Protein AF-A0A1E7FYW2-F1 (afdb_monomer_lite)

Structure (mmCIF, N/CA/C/O backbone):
data_AF-A0A1E7FYW2-F1
#
_entry.id   AF-A0A1E7FYW2-F1
#
loop_
_atom_site.group_PDB
_atom_site.id
_atom_site.type_symbol
_atom_site.label_atom_id
_atom_site.label_alt_id
_atom_site.label_comp_id
_atom_site.label_asym_id
_atom_site.label_entity_id
_atom_site.label_seq_id
_atom_site.pdbx_PDB_ins_code
_atom_site.Cartn_x
_atom_site.Cartn_y
_atom_site.Cartn_z
_atom_site.occupancy
_atom_site.B_iso_or_equiv
_atom_site.auth_seq_id
_atom_site.auth_comp_id
_atom_site.auth_asym_id
_atom_site.auth_atom_id
_atom_site.pdbx_PDB_model_num
ATOM 1 N N . MET A 1 1 ? -38.278 -5.112 -22.658 1.00 36.88 1 MET A N 1
ATOM 2 C CA . MET A 1 1 ? -38.258 -3.843 -21.901 1.00 36.88 1 MET A CA 1
ATOM 3 C C . MET A 1 1 ? -36.976 -3.814 -21.085 1.00 36.88 1 MET A C 1
ATOM 5 O O . MET A 1 1 ? -36.913 -4.455 -20.050 1.00 36.88 1 MET A O 1
ATOM 9 N N . SER A 1 2 ? -35.927 -3.182 -21.611 1.00 27.59 2 SER A N 1
ATOM 10 C CA . SER A 1 2 ? -34.613 -3.061 -20.967 1.00 27.59 2 SER A CA 1
ATOM 11 C C . SER A 1 2 ? -34.389 -1.576 -20.695 1.00 27.59 2 SER A C 1
ATOM 13 O O . SER A 1 2 ? -34.420 -0.777 -21.632 1.00 27.59 2 SER A O 1
ATOM 15 N N . LYS A 1 3 ? -34.277 -1.194 -19.419 1.00 32.44 3 LYS A N 1
ATOM 16 C CA . LYS A 1 3 ? -33.949 0.176 -19.016 1.00 32.44 3 LYS A CA 1
ATOM 17 C C . LYS A 1 3 ? -32.427 0.307 -18.986 1.00 32.44 3 LYS A C 1
ATOM 19 O O . LYS A 1 3 ? -31.767 -0.315 -18.162 1.00 32.44 3 LYS A O 1
ATOM 24 N N . LYS A 1 4 ? -31.894 1.106 -19.912 1.00 29.28 4 LYS A N 1
ATOM 25 C CA . LYS A 1 4 ? -30.524 1.622 -19.876 1.00 29.28 4 LYS A CA 1
ATOM 26 C C . LYS A 1 4 ? -30.448 2.700 -18.795 1.00 29.28 4 LYS A C 1
ATOM 28 O O . LYS A 1 4 ? -31.182 3.681 -18.882 1.00 29.28 4 LYS A O 1
ATOM 33 N N . TYR A 1 5 ? -29.558 2.529 -17.824 1.00 29.31 5 TYR A N 1
ATOM 34 C CA . TYR A 1 5 ? -29.100 3.619 -16.969 1.00 29.31 5 TYR A CA 1
ATOM 35 C C . TYR A 1 5 ? -27.919 4.297 -17.664 1.00 29.31 5 TYR A C 1
ATOM 37 O O . TYR A 1 5 ? -26.938 3.647 -18.017 1.00 29.31 5 TYR A O 1
ATOM 45 N N . SER A 1 6 ? -28.066 5.593 -17.924 1.00 27.16 6 SER A N 1
ATOM 46 C CA . SER A 1 6 ? -27.026 6.460 -18.469 1.00 27.16 6 SER A CA 1
ATOM 47 C C . SER A 1 6 ? -26.371 7.175 -17.292 1.00 27.16 6 SER A C 1
ATOM 49 O O . SER A 1 6 ? -27.009 8.025 -16.677 1.00 27.16 6 SER A O 1
ATOM 51 N N . LEU A 1 7 ? -25.125 6.824 -16.962 1.00 29.53 7 LEU A N 1
ATOM 52 C CA . LEU A 1 7 ? -24.298 7.611 -16.046 1.00 29.53 7 LEU A CA 1
ATOM 53 C C . LEU A 1 7 ? -23.846 8.878 -16.788 1.00 29.53 7 LEU A C 1
ATOM 55 O O . LEU A 1 7 ? -23.026 8.808 -17.702 1.00 29.53 7 LEU A O 1
ATOM 59 N N . LEU A 1 8 ? -24.406 10.027 -16.419 1.00 29.58 8 LEU A N 1
ATOM 60 C CA . LEU A 1 8 ? -23.888 11.342 -16.791 1.00 29.58 8 LEU A CA 1
ATOM 61 C C . LEU A 1 8 ? -22.903 11.781 -15.706 1.00 29.58 8 LEU A C 1
ATOM 63 O O . LEU A 1 8 ? -23.294 12.022 -14.568 1.00 29.58 8 LEU A O 1
ATOM 67 N N . ALA A 1 9 ? -21.624 11.871 -16.066 1.00 29.89 9 ALA A N 1
ATOM 68 C CA . ALA A 1 9 ? -20.603 12.495 -15.238 1.00 29.89 9 ALA A CA 1
ATOM 69 C C . ALA A 1 9 ? -20.818 14.017 -15.246 1.00 29.89 9 ALA A C 1
ATOM 71 O O . ALA A 1 9 ? -20.546 14.683 -16.245 1.00 29.89 9 ALA A O 1
ATOM 72 N N . LEU A 1 10 ? -21.335 14.562 -14.144 1.00 29.28 10 LEU A N 1
ATOM 73 C CA . LEU A 1 10 ? -21.392 16.000 -13.893 1.00 29.28 10 LEU A CA 1
ATOM 74 C C . LEU A 1 10 ? -20.159 16.401 -13.078 1.00 29.28 10 LEU A C 1
ATOM 76 O O . LEU A 1 10 ? -20.063 16.123 -11.887 1.00 29.28 10 LEU A O 1
ATOM 80 N N . THR A 1 11 ? -19.202 17.057 -13.728 1.00 28.66 11 THR A N 1
ATOM 81 C CA . THR A 1 11 ? -18.081 17.727 -13.064 1.00 28.66 11 THR A CA 1
ATOM 82 C C . THR A 1 11 ? -18.563 19.065 -12.500 1.00 28.66 11 THR A C 1
ATOM 84 O O . THR A 1 11 ? -18.483 20.087 -13.179 1.00 28.66 11 THR A O 1
ATOM 87 N N . ASN A 1 12 ? -19.090 19.064 -11.274 1.00 29.97 12 ASN A N 1
ATOM 88 C CA . ASN A 1 12 ? -19.350 20.293 -10.521 1.00 29.97 12 ASN A CA 1
ATOM 89 C C . ASN A 1 12 ? -18.081 20.705 -9.766 1.00 29.97 12 ASN A C 1
ATOM 91 O O . ASN A 1 12 ? -17.658 20.052 -8.815 1.00 29.97 12 ASN A O 1
ATOM 95 N N . THR A 1 13 ? -17.466 21.803 -10.194 1.00 30.62 13 THR A N 1
ATOM 96 C CA . THR A 1 13 ? -16.400 22.484 -9.455 1.00 30.62 13 THR A CA 1
ATOM 97 C C . THR A 1 13 ? -17.026 23.328 -8.345 1.00 30.62 13 THR A C 1
ATOM 99 O O . THR A 1 13 ? -17.613 24.373 -8.626 1.00 30.62 13 THR A O 1
ATOM 102 N N . TYR A 1 14 ? -16.913 22.887 -7.092 1.00 34.81 14 TYR A N 1
ATOM 103 C CA . TYR A 1 14 ? -17.266 23.698 -5.925 1.00 34.81 14 TYR A CA 1
ATOM 104 C C . TYR A 1 14 ? -16.144 24.707 -5.616 1.00 34.81 14 TYR A C 1
ATOM 106 O O . TYR A 1 14 ? -14.966 24.349 -5.706 1.00 34.81 14 TYR A O 1
ATOM 114 N N . PRO A 1 15 ? -16.459 25.959 -5.235 1.00 34.97 15 PRO A N 1
ATOM 115 C CA . PRO A 1 15 ? -15.463 26.879 -4.701 1.00 34.97 15 PRO A CA 1
ATOM 116 C C . PRO A 1 15 ? -15.042 26.407 -3.302 1.00 34.97 15 PRO A C 1
ATOM 118 O O . PRO A 1 15 ? -15.809 26.503 -2.347 1.00 34.97 15 PRO A O 1
ATOM 121 N N . VAL A 1 16 ? -13.821 25.882 -3.184 1.00 39.41 16 VAL A N 1
ATOM 122 C CA . VAL A 1 16 ? -13.216 25.531 -1.891 1.00 39.41 16 VAL A CA 1
ATOM 123 C C . VAL A 1 16 ? -12.961 26.818 -1.104 1.00 39.41 16 VAL A C 1
ATOM 125 O O . VAL A 1 16 ? -12.336 27.757 -1.608 1.00 39.41 16 VAL A O 1
ATOM 128 N N . ASN A 1 17 ? -13.466 26.868 0.126 1.00 38.06 17 ASN A N 1
ATOM 129 C CA . ASN A 1 17 ? -13.319 28.011 1.013 1.00 38.06 17 ASN A CA 1
ATOM 130 C C . ASN A 1 17 ? -11.852 28.118 1.465 1.00 38.06 17 ASN A C 1
ATOM 132 O O . ASN A 1 17 ? -11.312 27.212 2.094 1.00 38.06 17 ASN A O 1
ATOM 136 N N . ARG A 1 18 ? -11.167 29.214 1.108 1.00 40.38 18 ARG A N 1
ATOM 137 C CA . ARG A 1 18 ? -9.719 29.381 1.356 1.00 40.38 18 ARG A CA 1
ATOM 138 C C . ARG A 1 18 ? -9.339 29.361 2.842 1.00 40.38 18 ARG A C 1
ATOM 140 O O . ARG A 1 18 ? -8.174 29.128 3.135 1.00 40.38 18 ARG A O 1
ATOM 147 N N . SER A 1 19 ? -10.277 29.607 3.757 1.00 38.75 19 SER A N 1
ATOM 148 C CA . SER A 1 19 ? -10.029 29.604 5.206 1.00 38.75 19 SER A CA 1
ATOM 149 C C . SER A 1 19 ? -9.542 28.254 5.730 1.00 38.75 19 SER A C 1
ATOM 151 O O . SER A 1 19 ? -8.660 28.228 6.584 1.00 38.75 19 SER A O 1
ATOM 153 N N . ASP A 1 20 ? -10.048 27.153 5.177 1.00 39.78 20 ASP A N 1
ATOM 154 C CA . ASP A 1 20 ? -9.828 25.812 5.735 1.00 39.78 20 ASP A CA 1
ATOM 155 C C . ASP A 1 20 ? -8.460 25.250 5.303 1.00 39.78 20 ASP A C 1
ATOM 157 O O . ASP A 1 20 ? -7.815 24.489 6.022 1.00 39.78 20 ASP A O 1
ATOM 161 N N . VAL A 1 21 ? -7.936 25.729 4.168 1.00 47.12 21 VAL A N 1
ATOM 162 C CA . VAL A 1 21 ? -6.582 25.404 3.686 1.00 47.12 21 VAL A CA 1
ATOM 163 C C . VAL A 1 21 ? -5.502 26.011 4.595 1.00 47.12 21 VAL A C 1
ATOM 165 O O . VAL A 1 21 ? -4.497 25.361 4.875 1.00 47.12 21 VAL A O 1
ATOM 168 N N . PHE A 1 22 ? -5.716 27.226 5.118 1.00 44.97 22 PHE A N 1
ATOM 169 C CA . PHE A 1 22 ? -4.732 27.905 5.976 1.00 44.97 22 PHE A CA 1
ATOM 170 C C . PHE A 1 22 ? -4.611 27.300 7.382 1.00 44.97 22 PHE A C 1
ATOM 172 O O . PHE A 1 22 ? -3.552 27.411 8.005 1.00 44.97 22 PHE A O 1
ATOM 179 N N . VAL A 1 23 ? -5.670 26.671 7.903 1.00 48.91 23 VAL A N 1
ATOM 180 C CA . VAL A 1 23 ? -5.616 25.972 9.199 1.00 48.91 23 VAL A CA 1
ATOM 181 C C . VAL A 1 23 ? -4.744 24.716 9.084 1.00 48.91 23 VAL A C 1
ATOM 183 O O . VAL A 1 23 ? -3.873 24.500 9.929 1.00 48.91 23 VAL A O 1
ATOM 186 N N . ASN A 1 24 ? -4.876 23.974 7.979 1.00 47.38 24 ASN A N 1
ATOM 187 C CA . ASN A 1 24 ? -4.093 22.767 7.703 1.00 47.38 24 ASN A CA 1
ATOM 188 C C . ASN A 1 24 ? -2.584 23.031 7.556 1.00 47.38 24 ASN A C 1
ATOM 190 O O . ASN A 1 24 ? -1.777 22.291 8.122 1.00 47.38 24 ASN A O 1
ATOM 194 N N . GLU A 1 25 ? -2.174 24.108 6.873 1.00 48.44 25 GLU A N 1
ATOM 195 C CA . GLU A 1 25 ? -0.746 24.456 6.748 1.00 48.44 25 GLU A CA 1
ATOM 196 C C . GLU A 1 25 ? -0.094 24.771 8.106 1.00 48.44 25 GLU A C 1
ATOM 198 O O . GLU A 1 25 ? 1.047 24.380 8.359 1.00 48.44 25 GLU A O 1
ATOM 203 N N . ARG A 1 26 ? -0.812 25.433 9.025 1.00 51.19 26 ARG A N 1
ATOM 204 C CA . ARG A 1 26 ? -0.269 25.801 10.347 1.00 51.19 26 ARG A CA 1
ATOM 205 C C . ARG A 1 26 ? -0.055 24.608 11.279 1.00 51.19 26 ARG A C 1
ATOM 207 O O . ARG A 1 26 ? 0.856 24.663 12.106 1.00 51.19 26 ARG A O 1
ATOM 214 N N . CYS A 1 27 ? -0.876 23.565 11.181 1.00 51.66 27 CYS A N 1
ATOM 215 C CA . CYS A 1 27 ? -0.693 22.342 11.968 1.00 51.66 27 CYS A CA 1
ATOM 216 C C . CYS A 1 27 ? 0.499 21.525 11.450 1.00 51.66 27 CYS A C 1
ATOM 218 O O . CYS A 1 27 ? 1.347 21.115 12.240 1.00 51.66 27 CYS A O 1
ATOM 220 N N . LEU A 1 28 ? 0.634 21.397 10.125 1.00 52.97 28 LEU A N 1
ATOM 221 C CA . LEU A 1 28 ? 1.775 20.726 9.490 1.00 52.97 28 LEU A CA 1
ATOM 222 C C . LEU A 1 28 ? 3.112 21.397 9.826 1.00 52.97 28 LEU A C 1
ATOM 224 O O . LEU A 1 28 ? 4.078 20.712 10.160 1.00 52.97 28 LEU A O 1
ATOM 228 N N . LEU A 1 29 ? 3.170 22.732 9.794 1.00 55.28 29 LEU A N 1
ATOM 229 C CA . LEU A 1 29 ? 4.384 23.470 10.157 1.00 55.28 29 LEU A CA 1
ATOM 230 C C . LEU A 1 29 ? 4.782 23.245 11.623 1.00 55.28 29 LEU A C 1
ATOM 232 O O . LEU A 1 29 ? 5.967 23.092 11.913 1.00 55.28 29 LEU A O 1
ATOM 236 N N . ARG A 1 30 ? 3.808 23.144 12.540 1.00 59.78 30 ARG A N 1
ATOM 237 C CA . ARG A 1 30 ? 4.075 22.828 13.952 1.00 59.78 30 ARG A CA 1
ATOM 238 C C . ARG A 1 30 ? 4.677 21.434 14.135 1.00 59.78 30 ARG A C 1
ATOM 240 O O . ARG A 1 30 ? 5.604 21.293 14.926 1.00 59.78 30 ARG A O 1
ATOM 247 N N . ASP A 1 31 ? 4.203 20.440 13.388 1.00 54.59 31 ASP A N 1
ATOM 248 C CA . ASP A 1 31 ? 4.699 19.061 13.477 1.00 54.59 31 ASP A CA 1
ATOM 249 C C . ASP A 1 31 ? 6.090 18.880 12.845 1.00 54.59 31 ASP A C 1
ATOM 251 O O . ASP A 1 31 ? 6.933 18.146 13.370 1.00 54.59 31 ASP A O 1
ATOM 255 N N . ILE A 1 32 ? 6.378 19.587 11.747 1.00 57.59 32 ILE A N 1
ATOM 256 C CA . ILE A 1 32 ? 7.731 19.635 11.167 1.00 57.59 32 ILE A CA 1
ATOM 257 C C . ILE A 1 32 ? 8.699 20.303 12.155 1.00 57.59 32 ILE A C 1
ATOM 259 O O . ILE A 1 32 ? 9.830 19.847 12.336 1.00 57.59 32 ILE A O 1
ATOM 263 N N . GLU A 1 33 ? 8.260 21.351 12.855 1.00 65.38 33 GLU A N 1
ATOM 264 C CA . GLU A 1 33 ? 9.075 22.000 13.880 1.00 65.38 33 GLU A CA 1
ATOM 265 C C . GLU A 1 33 ? 9.317 21.119 15.112 1.00 65.38 33 GLU A C 1
ATOM 267 O O . GLU A 1 33 ? 10.443 21.094 15.613 1.00 65.38 33 GLU A O 1
ATOM 272 N N . THR A 1 34 ? 8.311 20.398 15.620 1.00 71.38 34 THR A N 1
ATOM 273 C CA . THR A 1 34 ? 8.477 19.523 16.796 1.00 71.38 34 THR A CA 1
ATOM 274 C C . THR A 1 34 ? 9.360 18.323 16.482 1.00 71.38 34 THR A C 1
ATOM 276 O O . THR A 1 34 ? 10.310 18.072 17.221 1.00 71.38 34 THR A O 1
ATOM 279 N N . THR A 1 35 ? 9.146 17.648 15.350 1.00 62.97 35 THR A N 1
ATOM 280 C CA . THR A 1 35 ? 9.994 16.521 14.922 1.00 62.97 35 THR A CA 1
ATOM 281 C C . THR A 1 35 ? 11.437 16.955 14.646 1.00 62.97 35 THR A C 1
ATOM 283 O O . THR A 1 35 ? 12.380 16.280 15.062 1.00 62.97 35 THR A O 1
ATOM 286 N N . SER A 1 36 ? 11.641 18.131 14.041 1.00 75.31 36 SER A N 1
ATOM 287 C CA . SER A 1 36 ? 12.974 18.726 13.858 1.00 75.31 36 SER A CA 1
ATOM 288 C C . SER A 1 36 ? 13.659 19.048 15.195 1.00 75.31 36 SER A C 1
ATOM 290 O O . SER A 1 36 ? 14.856 18.790 15.363 1.00 75.31 36 SER A O 1
ATOM 292 N N . LYS A 1 37 ? 12.914 19.564 16.184 1.00 82.88 37 LYS A N 1
ATOM 293 C CA . LYS A 1 37 ? 13.425 19.825 17.542 1.00 82.88 37 LYS A CA 1
ATOM 294 C C . LYS A 1 37 ? 13.783 18.532 18.280 1.00 82.88 37 LYS A C 1
ATOM 296 O O . LYS A 1 37 ? 14.846 18.476 18.897 1.00 82.88 37 LYS A O 1
ATOM 301 N N . GLU A 1 38 ? 12.955 17.494 18.190 1.00 80.69 38 GLU A N 1
ATOM 302 C CA . GLU A 1 38 ? 13.232 16.185 18.794 1.00 80.69 38 GLU A CA 1
ATOM 303 C C . GLU A 1 38 ? 14.459 15.509 18.177 1.00 80.69 38 GLU A C 1
ATOM 305 O O . GLU A 1 38 ? 15.293 14.970 18.909 1.00 80.69 38 GLU A O 1
ATOM 310 N N . GLN A 1 39 ? 14.623 15.587 16.853 1.00 76.88 39 GLN A N 1
ATOM 311 C CA . GLN A 1 39 ? 15.798 15.035 16.180 1.00 76.88 39 GLN A CA 1
ATOM 312 C C . GLN A 1 39 ? 17.075 15.777 16.588 1.00 76.88 39 GLN A C 1
ATOM 314 O O . GLN A 1 39 ? 18.045 15.146 17.002 1.00 76.88 39 GLN A O 1
ATOM 319 N N . LYS A 1 40 ? 17.050 17.117 16.611 1.00 86.12 40 LYS A N 1
ATOM 320 C CA . LYS A 1 40 ? 18.171 17.922 17.127 1.00 86.12 40 LYS A CA 1
ATOM 321 C C . LYS A 1 40 ? 18.500 17.599 18.588 1.00 86.12 40 LYS A C 1
ATOM 323 O O . LYS A 1 40 ? 19.669 17.614 18.973 1.00 86.12 40 LYS A O 1
ATOM 328 N N . ALA A 1 41 ? 17.495 17.298 19.413 1.00 86.12 41 ALA A N 1
ATOM 329 C CA . ALA A 1 41 ? 17.704 16.893 20.801 1.00 86.12 41 ALA A CA 1
ATOM 330 C C . ALA A 1 41 ? 18.350 15.500 20.915 1.00 86.12 41 ALA A C 1
ATOM 332 O O . ALA A 1 41 ? 19.222 15.309 21.768 1.00 86.12 41 ALA A O 1
ATOM 333 N N . LYS A 1 42 ? 17.976 14.545 20.050 1.00 85.38 42 LYS A N 1
ATOM 334 C CA . LYS A 1 42 ? 18.624 13.224 19.956 1.00 85.38 42 LYS A CA 1
ATOM 335 C C . LYS A 1 42 ? 20.079 13.345 19.501 1.00 85.38 42 LYS A C 1
ATOM 337 O O . LYS A 1 42 ? 20.956 12.809 20.176 1.00 85.38 42 LYS A O 1
ATOM 342 N N . ASP A 1 43 ? 20.346 14.132 18.462 1.00 88.06 43 ASP A N 1
ATOM 343 C CA . ASP A 1 43 ? 21.701 14.351 17.944 1.00 88.06 43 ASP A CA 1
ATOM 344 C C . ASP A 1 43 ? 22.600 15.039 18.991 1.00 88.06 43 ASP A C 1
ATOM 346 O O . ASP A 1 43 ? 23.762 14.672 19.174 1.00 88.06 43 ASP A O 1
ATOM 350 N N . ARG A 1 44 ? 22.055 15.997 19.762 1.00 87.69 44 ARG A N 1
ATOM 351 C CA . ARG A 1 44 ? 22.780 16.645 20.869 1.00 87.69 44 ARG A CA 1
ATOM 352 C C . ARG A 1 44 ? 23.105 15.662 21.997 1.00 87.69 44 ARG A C 1
ATOM 354 O O . ARG A 1 44 ? 24.218 15.703 22.512 1.00 87.69 44 ARG A O 1
ATOM 361 N N . LYS A 1 45 ? 22.183 14.763 22.362 1.00 84.44 45 LYS A N 1
ATOM 362 C CA . LYS A 1 45 ? 22.447 13.710 23.362 1.00 84.44 45 LYS A CA 1
ATOM 363 C C . LYS A 1 45 ? 23.516 12.725 22.886 1.00 84.44 45 LYS A C 1
ATOM 365 O O . LYS A 1 45 ? 24.383 12.359 23.672 1.00 84.44 45 LYS A O 1
ATOM 370 N N . GLN A 1 46 ? 23.502 12.353 21.607 1.00 82.56 46 GLN A N 1
ATOM 371 C CA . GLN A 1 46 ? 24.502 11.452 21.032 1.00 82.56 46 GLN A CA 1
ATOM 372 C C . GLN A 1 46 ? 25.901 12.091 20.984 1.00 82.56 46 GLN A C 1
ATOM 374 O O . GLN A 1 46 ? 26.897 11.409 21.208 1.00 82.56 46 GLN A O 1
ATOM 379 N N . ARG A 1 47 ? 25.982 13.411 20.770 1.00 79.94 47 ARG A N 1
ATOM 380 C CA . ARG A 1 47 ? 27.251 14.156 20.773 1.00 79.94 47 ARG A CA 1
ATOM 381 C C . ARG A 1 47 ? 27.841 14.352 22.173 1.00 79.94 47 ARG A C 1
ATOM 383 O O . ARG A 1 47 ? 29.058 14.361 22.302 1.00 79.94 47 ARG A O 1
ATOM 390 N N . VAL A 1 48 ? 27.002 14.487 23.203 1.00 80.44 48 VAL A N 1
ATOM 391 C CA . VAL A 1 48 ? 27.460 14.574 24.603 1.00 80.44 48 VAL A CA 1
ATOM 392 C C . VAL A 1 48 ? 27.935 13.208 25.111 1.00 80.44 48 VAL A C 1
ATOM 394 O O . VAL A 1 48 ? 28.978 13.140 25.746 1.00 80.44 48 VAL A O 1
ATOM 397 N N . GLY A 1 49 ? 27.254 12.115 24.744 1.00 71.38 49 GLY A N 1
ATOM 398 C CA . GLY A 1 49 ? 27.681 10.759 25.120 1.00 71.38 49 GLY A CA 1
ATOM 399 C C . GLY A 1 49 ? 29.004 10.307 24.485 1.00 71.38 49 GLY A C 1
ATOM 400 O O . GLY A 1 49 ? 29.699 9.483 25.059 1.00 71.38 49 GLY A O 1
ATOM 401 N N . ALA A 1 50 ? 29.393 10.865 23.334 1.00 63.56 50 ALA A N 1
ATOM 402 C CA . ALA A 1 50 ? 30.671 10.553 22.684 1.00 63.56 50 ALA A CA 1
ATOM 403 C C . ALA A 1 50 ? 31.877 11.315 23.271 1.00 63.56 50 ALA A C 1
ATOM 405 O O . ALA A 1 50 ? 33.003 11.100 22.828 1.00 63.56 50 ALA A O 1
ATOM 406 N N . MET A 1 51 ? 31.654 12.227 24.224 1.00 59.47 51 MET A N 1
ATOM 407 C CA . MET A 1 51 ? 32.701 13.085 24.790 1.00 59.47 51 MET A CA 1
ATOM 408 C C . MET A 1 51 ? 33.180 12.620 26.177 1.00 59.47 51 MET A C 1
ATOM 410 O O . MET A 1 51 ? 34.156 13.166 26.678 1.00 59.47 51 MET A O 1
ATOM 414 N N . GLU A 1 52 ? 32.545 11.603 26.773 1.00 60.88 52 GLU A N 1
ATOM 415 C CA . GLU A 1 52 ? 32.881 11.093 28.117 1.00 60.88 52 GLU A CA 1
ATOM 416 C C . GLU A 1 52 ? 33.799 9.850 28.125 1.00 60.88 52 GLU A C 1
ATOM 418 O O . GLU A 1 52 ? 34.261 9.458 29.190 1.00 60.88 52 GLU A O 1
ATOM 423 N N . ASP A 1 53 ? 34.150 9.279 26.964 1.00 52.41 53 ASP A N 1
ATOM 424 C CA . ASP A 1 53 ? 34.957 8.042 26.874 1.00 52.41 53 ASP A CA 1
ATOM 425 C C . ASP A 1 53 ? 36.424 8.254 26.441 1.00 52.41 53 ASP A C 1
ATOM 427 O O . ASP A 1 53 ? 37.098 7.303 26.048 1.00 52.41 53 ASP A O 1
ATOM 431 N N . ASN A 1 54 ? 36.959 9.478 26.510 1.00 48.44 54 ASN A N 1
ATOM 432 C CA . ASN A 1 54 ? 38.331 9.765 26.069 1.00 48.44 54 ASN A CA 1
ATOM 433 C C . ASN A 1 54 ? 39.195 10.345 27.197 1.00 48.44 54 ASN A C 1
ATOM 435 O O . ASN A 1 54 ? 39.632 11.490 27.139 1.00 48.44 54 ASN A O 1
ATOM 439 N N . ASP A 1 55 ? 39.447 9.529 28.219 1.00 55.50 55 ASP A N 1
ATOM 440 C CA . ASP A 1 55 ? 40.473 9.789 29.229 1.00 55.50 55 ASP A CA 1
ATOM 441 C C . ASP A 1 55 ? 41.187 8.476 29.585 1.00 55.50 55 ASP A C 1
ATOM 443 O O . ASP A 1 55 ? 40.705 7.690 30.399 1.00 55.50 55 ASP A O 1
ATOM 447 N N . THR A 1 56 ? 42.321 8.194 28.930 1.00 47.75 56 THR A N 1
ATOM 448 C CA . THR A 1 56 ? 43.475 7.479 29.519 1.00 47.75 56 THR A CA 1
ATOM 449 C C . THR A 1 56 ? 44.683 7.442 28.567 1.00 47.75 56 THR A C 1
ATOM 451 O O . THR A 1 56 ? 44.636 6.798 27.525 1.00 47.75 56 THR A O 1
ATOM 454 N N . SER A 1 57 ? 45.765 8.105 29.009 1.00 49.25 57 SER A N 1
ATOM 455 C CA . SER A 1 57 ? 47.200 7.763 28.862 1.00 49.25 57 SER A CA 1
ATOM 456 C C . SER A 1 57 ? 47.785 7.529 27.454 1.00 49.25 57 SER A C 1
ATOM 458 O O . SER A 1 57 ? 47.425 6.568 26.785 1.00 49.25 57 SER A O 1
ATOM 460 N N . ASP A 1 58 ? 48.810 8.279 27.040 1.00 47.94 58 ASP A N 1
ATOM 461 C CA . ASP A 1 58 ? 50.212 8.166 27.503 1.00 47.94 58 ASP A CA 1
ATOM 462 C C . ASP A 1 58 ? 51.194 8.655 26.413 1.00 47.94 58 ASP A C 1
ATOM 464 O O . ASP A 1 58 ? 51.083 8.261 25.255 1.00 47.94 58 ASP A O 1
ATOM 468 N N . ASP A 1 59 ? 52.133 9.501 26.839 1.00 47.59 59 ASP A N 1
ATOM 469 C CA . ASP A 1 59 ? 53.503 9.761 26.367 1.00 47.59 59 ASP A CA 1
ATOM 470 C C . ASP A 1 59 ? 53.898 9.813 24.870 1.00 47.59 59 ASP A C 1
ATOM 472 O O . ASP A 1 59 ? 53.822 8.837 24.124 1.00 47.59 59 ASP A O 1
ATOM 476 N N . GLY A 1 60 ? 54.574 10.920 24.514 1.00 42.88 60 GLY A N 1
ATOM 477 C CA . GLY A 1 60 ? 55.822 10.832 23.738 1.00 42.88 60 GLY A CA 1
ATOM 478 C C . GLY A 1 60 ? 56.001 11.772 22.541 1.00 42.88 60 GLY A C 1
ATOM 479 O O . GLY A 1 60 ? 55.677 11.399 21.421 1.00 42.88 60 GLY A O 1
ATOM 480 N N . ASP A 1 61 ? 56.629 12.918 22.822 1.00 43.75 61 ASP A N 1
ATOM 481 C CA . ASP A 1 61 ? 57.712 13.588 22.075 1.00 43.75 61 ASP A CA 1
ATOM 482 C C . ASP A 1 61 ? 57.511 14.165 20.650 1.00 43.75 61 ASP A C 1
ATOM 484 O O . ASP A 1 61 ? 57.305 13.467 19.661 1.00 43.75 61 ASP A O 1
ATOM 488 N N . ASP A 1 62 ? 57.697 15.494 20.608 1.00 49.09 62 ASP A N 1
ATOM 489 C CA . ASP A 1 62 ? 58.574 16.286 19.726 1.00 49.09 62 ASP A CA 1
ATOM 490 C C . ASP A 1 62 ? 58.525 16.093 18.193 1.00 49.09 62 ASP A C 1
ATOM 492 O O . ASP A 1 62 ? 59.009 15.109 17.646 1.00 49.09 62 ASP A O 1
ATOM 496 N N . ASP A 1 63 ? 58.077 17.128 17.463 1.00 42.25 63 ASP A N 1
ATOM 497 C CA . ASP A 1 63 ? 59.022 18.048 16.798 1.00 42.25 63 ASP A CA 1
ATOM 498 C C . ASP A 1 63 ? 58.335 19.199 16.021 1.00 42.25 63 ASP A C 1
ATOM 500 O O . ASP A 1 63 ? 57.468 19.018 15.167 1.00 42.25 63 ASP A O 1
ATOM 504 N N . GLU A 1 64 ? 58.783 20.413 16.355 1.00 49.19 64 GLU A N 1
ATOM 505 C CA . GLU A 1 64 ? 59.052 21.582 15.503 1.00 49.19 64 GLU A CA 1
ATOM 506 C C . GLU A 1 64 ? 58.533 21.637 14.039 1.00 49.19 64 GLU A C 1
ATOM 508 O O . GLU A 1 64 ? 59.026 20.918 13.174 1.00 49.19 64 GLU A O 1
ATOM 513 N N . ARG A 1 65 ? 57.710 22.658 13.705 1.00 38.75 65 ARG A N 1
ATOM 514 C CA . ARG A 1 65 ? 58.079 23.848 12.873 1.00 38.75 65 ARG A CA 1
ATOM 515 C C . ARG A 1 65 ? 56.885 24.586 12.224 1.00 38.75 65 ARG A C 1
ATOM 517 O O . ARG A 1 65 ? 56.337 24.173 11.214 1.00 38.75 65 ARG A O 1
ATOM 524 N N . SER A 1 66 ? 56.634 25.789 12.751 1.00 42.22 66 SER A N 1
ATOM 525 C CA . SER A 1 66 ? 56.764 27.080 12.045 1.00 42.22 66 SER A CA 1
ATOM 526 C C . SER A 1 66 ? 55.841 27.435 10.845 1.00 42.22 66 SER A C 1
ATOM 528 O O . SER A 1 66 ? 56.054 26.944 9.741 1.00 42.22 66 SER A O 1
ATOM 530 N N . LEU A 1 67 ? 54.976 28.448 11.054 1.00 44.59 67 LEU A N 1
ATOM 531 C CA . LEU A 1 67 ? 54.897 29.766 10.362 1.00 44.59 67 LEU A CA 1
ATOM 532 C C . LEU A 1 67 ? 53.506 30.250 9.895 1.00 44.59 67 LEU A C 1
ATOM 534 O O . LEU A 1 67 ? 52.793 29.552 9.188 1.00 44.59 67 LEU A O 1
ATOM 538 N N . ALA A 1 68 ? 53.308 31.546 10.193 1.00 42.31 68 ALA A N 1
ATOM 539 C CA . ALA A 1 68 ? 52.438 32.575 9.599 1.00 42.31 68 ALA A CA 1
ATOM 540 C C . ALA A 1 68 ? 50.923 32.460 9.863 1.00 42.31 68 ALA A C 1
ATOM 542 O O . ALA A 1 68 ? 50.281 31.503 9.457 1.00 42.31 68 ALA A O 1
ATOM 543 N N . MET A 1 69 ? 50.337 33.338 10.691 1.00 51.06 69 MET A N 1
ATOM 544 C CA . MET A 1 69 ? 49.978 34.744 10.393 1.00 51.06 69 MET A CA 1
ATOM 545 C C . MET A 1 69 ? 49.127 34.867 9.128 1.00 51.06 69 MET A C 1
ATOM 547 O O . MET A 1 69 ? 49.664 34.798 8.030 1.00 51.06 69 MET A O 1
ATOM 551 N N . ASP A 1 70 ? 47.829 35.105 9.308 1.00 45.09 70 ASP A N 1
ATOM 552 C CA . ASP A 1 70 ? 47.239 36.331 8.774 1.00 45.09 70 ASP A CA 1
ATOM 553 C C . ASP A 1 70 ? 45.995 36.719 9.577 1.00 45.09 70 ASP A C 1
ATOM 555 O O . ASP A 1 70 ? 45.054 35.943 9.762 1.00 45.09 70 ASP A O 1
ATOM 559 N N . ASP A 1 71 ? 46.071 37.945 10.078 1.00 47.47 71 ASP A N 1
ATOM 560 C CA . ASP A 1 71 ? 45.011 38.726 10.680 1.00 47.47 71 ASP A CA 1
ATOM 561 C C . ASP A 1 71 ? 43.934 39.031 9.631 1.00 47.47 71 ASP A C 1
ATOM 563 O O . ASP A 1 71 ? 44.254 39.424 8.507 1.00 47.47 71 ASP A O 1
ATOM 567 N N . ASN A 1 72 ? 42.657 38.952 10.008 1.00 45.69 72 ASN A N 1
ATOM 568 C CA . ASN A 1 72 ? 41.723 39.960 9.520 1.00 45.69 72 ASN A CA 1
ATOM 569 C C . ASN A 1 72 ? 40.559 40.166 10.491 1.00 45.69 72 ASN A C 1
ATOM 571 O O . ASN A 1 72 ? 39.619 39.372 10.563 1.00 45.69 72 ASN A O 1
ATOM 575 N N . ASP A 1 73 ? 40.677 41.279 11.209 1.00 47.22 73 ASP A N 1
ATOM 576 C CA . ASP A 1 73 ? 39.603 42.100 11.747 1.00 47.22 73 ASP A CA 1
ATOM 577 C C . ASP A 1 73 ? 38.362 42.116 10.848 1.00 47.22 73 ASP A C 1
ATOM 579 O O . ASP A 1 73 ? 38.462 42.410 9.654 1.00 47.22 73 ASP A O 1
ATOM 583 N N . THR A 1 74 ? 37.174 41.953 11.435 1.00 46.88 74 THR A N 1
ATOM 584 C CA . THR A 1 74 ? 36.115 42.961 11.258 1.00 46.88 74 THR A CA 1
ATOM 585 C C . THR A 1 74 ? 34.992 42.826 12.290 1.00 46.88 74 THR A C 1
ATOM 587 O O . THR A 1 74 ? 34.258 41.843 12.306 1.00 46.88 74 THR A O 1
ATOM 590 N N . SER A 1 75 ? 34.875 43.902 13.077 1.00 52.41 75 SER A N 1
ATOM 591 C CA . SER A 1 75 ? 33.658 44.554 13.586 1.00 52.41 75 SER A CA 1
ATOM 592 C C . SER A 1 75 ? 32.766 43.782 14.558 1.00 52.41 75 SER A C 1
ATOM 594 O O . SER A 1 75 ? 31.863 43.052 14.155 1.00 52.41 75 SER A O 1
ATOM 596 N N . ASP A 1 76 ? 33.007 44.027 15.848 1.00 48.97 76 ASP A N 1
ATOM 597 C CA . ASP A 1 76 ? 32.182 44.919 16.682 1.00 48.97 76 ASP A CA 1
ATOM 598 C C . ASP A 1 76 ? 30.823 45.316 16.081 1.00 48.97 76 ASP A C 1
ATOM 600 O O . ASP A 1 76 ? 30.769 46.118 15.152 1.00 48.97 76 ASP A O 1
ATOM 604 N N . ASP A 1 77 ? 29.756 44.802 16.689 1.00 55.31 77 ASP A N 1
ATOM 605 C CA . ASP A 1 77 ? 28.482 45.501 16.870 1.00 55.31 77 ASP A CA 1
ATOM 606 C C . ASP A 1 77 ? 27.954 45.095 18.258 1.00 55.31 77 ASP A C 1
ATOM 608 O O . ASP A 1 77 ? 27.161 44.164 18.433 1.00 55.31 77 ASP A O 1
ATOM 612 N N . ASP A 1 78 ? 28.503 45.781 19.261 1.00 51.34 78 ASP A N 1
ATOM 613 C CA . ASP A 1 78 ? 27.812 46.095 20.507 1.00 51.34 78 ASP A CA 1
ATOM 614 C C . ASP A 1 78 ? 26.576 46.942 20.169 1.00 51.34 78 ASP A C 1
ATOM 616 O O . ASP A 1 78 ? 26.691 47.884 19.391 1.00 51.34 78 ASP A O 1
ATOM 620 N N . ASP A 1 79 ? 25.419 46.595 20.741 1.00 49.06 79 ASP A N 1
ATOM 621 C CA . ASP A 1 79 ? 24.327 47.497 21.161 1.00 49.06 79 ASP A CA 1
ATOM 622 C C . ASP A 1 79 ? 22.966 46.791 21.048 1.00 49.06 79 ASP A C 1
ATOM 624 O O . ASP A 1 79 ? 22.337 46.737 19.995 1.00 49.06 79 ASP A O 1
ATOM 628 N N . ASP A 1 80 ? 22.507 46.216 22.162 1.00 49.62 80 ASP A N 1
ATOM 629 C CA . ASP A 1 80 ? 21.233 46.593 22.799 1.00 49.62 80 ASP A CA 1
ATOM 630 C C . ASP A 1 80 ? 20.860 45.561 23.879 1.00 49.62 80 ASP A C 1
ATOM 632 O O . ASP A 1 80 ? 19.891 44.800 23.782 1.00 49.62 80 ASP A O 1
ATOM 636 N N . GLU A 1 81 ? 21.608 45.585 24.988 1.00 49.16 81 GLU A N 1
ATOM 637 C CA . GLU A 1 81 ? 21.107 45.134 26.289 1.00 49.16 81 GLU A CA 1
ATOM 638 C C . GLU A 1 81 ? 19.998 46.089 26.764 1.00 49.16 81 GLU A C 1
ATOM 640 O O . GLU A 1 81 ? 20.166 46.916 27.665 1.00 49.16 81 GLU A O 1
ATOM 645 N N . ARG A 1 82 ? 18.810 45.977 26.163 1.00 47.38 82 ARG A N 1
ATOM 646 C CA . ARG A 1 82 ? 17.601 46.599 26.702 1.00 47.38 82 ARG A CA 1
ATOM 647 C C . ARG A 1 82 ? 16.958 45.665 27.717 1.00 47.38 82 ARG A C 1
ATOM 649 O O . ARG A 1 82 ? 16.050 44.890 27.435 1.00 47.38 82 ARG A O 1
ATOM 656 N N . SER A 1 83 ? 17.477 45.800 28.928 1.00 54.16 83 SER A N 1
ATOM 657 C CA . SER A 1 83 ? 16.878 45.435 30.207 1.00 54.16 83 SER A CA 1
ATOM 658 C C . SER A 1 83 ? 15.396 45.843 30.285 1.00 54.16 83 SER A C 1
ATOM 660 O O . SER A 1 83 ? 15.043 46.952 30.678 1.00 54.16 83 SER A O 1
ATOM 662 N N . LEU A 1 84 ? 14.505 44.914 29.933 1.00 52.19 84 LEU A N 1
ATOM 663 C CA . LEU A 1 84 ? 13.110 44.925 30.365 1.00 52.19 84 LEU A CA 1
ATOM 664 C C . LEU A 1 84 ? 13.000 44.018 31.588 1.00 52.19 84 LEU A C 1
ATOM 666 O O . LEU A 1 84 ? 12.654 42.844 31.490 1.00 52.19 84 LEU A O 1
ATOM 670 N N . ALA A 1 85 ? 13.309 44.589 32.751 1.00 49.38 85 ALA A N 1
ATOM 671 C CA . ALA A 1 85 ? 12.762 44.112 34.010 1.00 49.38 85 ALA A CA 1
ATOM 672 C C . ALA A 1 85 ? 11.244 44.352 33.961 1.00 49.38 85 ALA A C 1
ATOM 674 O O . ALA A 1 85 ? 10.758 45.412 34.352 1.00 49.38 85 ALA A O 1
ATOM 675 N N . MET A 1 86 ? 10.509 43.409 33.370 1.00 55.97 86 MET A N 1
ATOM 676 C CA . MET A 1 86 ? 9.075 43.298 33.591 1.00 55.97 86 MET A CA 1
ATOM 677 C C . MET A 1 86 ? 8.891 42.593 34.925 1.00 55.97 86 MET A C 1
ATOM 679 O O . MET A 1 86 ? 9.343 41.472 35.121 1.00 55.97 86 MET A O 1
ATOM 683 N N . GLU A 1 87 ? 8.294 43.334 35.845 1.00 51.06 87 GLU A N 1
ATOM 684 C CA . GLU A 1 87 ? 7.888 42.904 37.170 1.00 51.06 87 GLU A CA 1
ATOM 685 C C . GLU A 1 87 ? 7.001 41.655 37.058 1.00 51.06 87 GLU A C 1
ATOM 687 O O . GLU A 1 87 ? 5.850 41.730 36.628 1.00 51.06 87 GLU A O 1
ATOM 692 N N . ASP A 1 88 ? 7.565 40.511 37.448 1.00 50.94 88 ASP A N 1
ATOM 693 C CA . ASP A 1 88 ? 6.840 39.303 37.829 1.00 50.94 88 ASP A CA 1
ATOM 694 C C . ASP A 1 88 ? 5.959 39.649 39.035 1.00 50.94 88 ASP A C 1
ATOM 696 O O . ASP A 1 88 ? 6.418 39.651 40.178 1.00 50.94 88 ASP A O 1
ATOM 700 N N . ASN A 1 89 ? 4.707 40.020 38.776 1.00 50.97 89 ASN A N 1
ATOM 701 C CA . ASN A 1 89 ? 3.736 40.328 39.815 1.00 50.97 89 ASN A CA 1
ATOM 702 C C . ASN A 1 89 ? 2.509 39.415 39.660 1.00 50.97 89 ASN A C 1
ATOM 704 O O . ASN A 1 89 ? 1.708 39.580 38.741 1.00 50.97 89 ASN A O 1
ATOM 708 N N . ASP A 1 90 ? 2.431 38.439 40.567 1.00 56.41 90 ASP A N 1
ATOM 709 C CA . ASP A 1 90 ? 1.231 37.803 41.126 1.00 56.41 90 ASP A CA 1
ATOM 710 C C . ASP A 1 90 ? 0.069 37.451 40.179 1.00 56.41 90 ASP A C 1
ATOM 712 O O . ASP A 1 90 ? -0.941 38.150 40.116 1.00 56.41 90 ASP A O 1
ATOM 716 N N . THR A 1 91 ? 0.147 36.275 39.545 1.00 57.34 91 THR A N 1
ATOM 717 C CA . THR A 1 91 ? -1.040 35.517 39.086 1.00 57.34 91 THR A CA 1
ATOM 718 C C . THR A 1 91 ? -0.838 34.003 39.280 1.00 57.34 91 THR A C 1
ATOM 720 O O . THR A 1 91 ? -0.930 33.228 38.336 1.00 57.34 91 THR A O 1
ATOM 723 N N . SER A 1 92 ? -0.509 33.565 40.505 1.00 58.56 92 SER A N 1
ATOM 724 C CA . SER A 1 92 ? -0.280 32.141 40.837 1.00 58.56 92 SER A CA 1
ATOM 725 C C . SER A 1 92 ? -1.466 31.409 41.482 1.00 58.56 92 SER A C 1
ATOM 727 O O . SER A 1 92 ? -1.324 30.234 41.800 1.00 58.56 92 SER A O 1
ATOM 729 N N . ASP A 1 93 ? -2.617 32.056 41.681 1.00 59.41 93 ASP A N 1
ATOM 730 C CA . ASP A 1 93 ? -3.699 31.483 42.508 1.00 59.41 93 ASP A CA 1
ATOM 731 C C . ASP A 1 93 ? -4.838 30.807 41.709 1.00 59.41 93 ASP A C 1
ATOM 733 O O . ASP A 1 93 ? -5.696 30.156 42.303 1.00 59.41 93 ASP A O 1
ATOM 737 N N . ASP A 1 94 ? -4.847 30.886 40.372 1.00 60.44 94 ASP A N 1
ATOM 738 C CA . ASP A 1 94 ? -5.941 30.335 39.545 1.00 60.44 94 ASP A CA 1
ATOM 739 C C . ASP A 1 94 ? -5.762 28.845 39.156 1.00 60.44 94 ASP A C 1
ATOM 741 O O . ASP A 1 94 ? -6.712 28.199 38.698 1.00 60.44 94 ASP A O 1
ATOM 745 N N . ASP A 1 95 ? -4.575 28.258 39.352 1.00 65.56 95 ASP A N 1
ATOM 746 C CA . ASP A 1 95 ? -4.299 26.857 38.978 1.00 65.56 95 ASP A CA 1
ATOM 747 C C . ASP A 1 95 ? -4.763 25.836 40.042 1.00 65.56 95 ASP A C 1
ATOM 749 O O . ASP A 1 95 ? -5.099 24.686 39.718 1.00 65.56 95 ASP A O 1
ATOM 753 N N . ASP A 1 96 ? -4.881 26.257 41.305 1.00 69.44 96 ASP A N 1
ATOM 754 C CA . ASP A 1 96 ? -5.284 25.379 42.409 1.00 69.44 96 ASP A CA 1
ATOM 755 C C . ASP A 1 96 ? -6.794 25.067 42.389 1.00 69.44 96 ASP A C 1
ATOM 757 O O . ASP A 1 96 ? -7.204 23.923 42.625 1.00 69.44 96 ASP A O 1
ATOM 761 N N . GLU A 1 97 ? -7.648 26.028 42.013 1.00 72.56 97 GLU A N 1
ATOM 762 C CA . GLU A 1 97 ? -9.101 25.798 41.930 1.00 72.56 97 GLU A CA 1
ATOM 763 C C . GLU A 1 97 ? -9.475 24.813 40.812 1.00 72.56 97 GLU A C 1
ATOM 765 O O . GLU A 1 97 ? -10.395 23.994 40.954 1.00 72.56 97 GLU A O 1
ATOM 770 N N . ARG A 1 98 ? -8.740 24.838 39.693 1.00 72.38 98 ARG A N 1
ATOM 771 C CA . ARG A 1 98 ? -9.003 23.956 38.547 1.00 72.38 98 ARG A CA 1
ATOM 772 C C . ARG A 1 98 ? -8.683 22.494 38.865 1.00 72.38 98 ARG A C 1
ATOM 774 O O . ARG A 1 98 ? -9.376 21.594 38.378 1.00 72.38 98 ARG A O 1
ATOM 781 N N . SER A 1 99 ? -7.692 22.271 39.723 1.00 80.31 99 SER A N 1
ATOM 782 C CA . SER A 1 99 ? -7.274 20.946 40.183 1.00 80.31 99 SER A CA 1
ATOM 783 C C . SER A 1 99 ? -8.321 20.307 41.102 1.00 80.31 99 SER A C 1
ATOM 785 O O . SER A 1 99 ? -8.710 19.155 40.890 1.00 80.31 99 SER A O 1
ATOM 787 N N . GLN A 1 100 ? -8.873 21.067 42.054 1.00 86.50 100 GLN A N 1
ATOM 788 C CA . GLN A 1 100 ? -9.884 20.560 42.990 1.00 86.50 100 GLN A CA 1
ATOM 789 C C . GLN A 1 100 ? -11.186 20.154 42.279 1.00 86.50 100 GLN A C 1
ATOM 791 O O . GLN A 1 100 ? -11.727 19.072 42.522 1.00 86.50 100 GLN A O 1
ATOM 796 N N . ALA A 1 101 ? -11.655 20.969 41.329 1.00 87.94 101 ALA A N 1
ATOM 797 C CA . ALA A 1 101 ? -12.859 20.663 40.558 1.00 87.94 101 ALA A CA 1
ATOM 798 C C . ALA A 1 101 ? -12.710 19.409 39.673 1.00 87.94 101 ALA A C 1
ATOM 800 O O . ALA A 1 101 ? -13.702 18.735 39.385 1.00 87.94 101 ALA A O 1
ATOM 801 N N . SER A 1 102 ? -11.494 19.090 39.215 1.00 89.25 102 SER A N 1
ATOM 802 C CA . SER A 1 102 ? -11.229 17.861 38.457 1.00 89.25 102 SER A CA 1
ATOM 803 C C . SER A 1 102 ? -11.319 16.623 39.352 1.00 89.25 102 SER A C 1
ATOM 805 O O . SER A 1 102 ? -12.006 15.664 39.000 1.00 89.25 102 SER A O 1
ATOM 807 N N . ILE A 1 103 ? -10.706 16.681 40.539 1.00 91.62 103 ILE A N 1
ATOM 808 C CA . ILE A 1 103 ? -10.715 15.585 41.519 1.00 91.62 103 ILE A CA 1
ATOM 809 C C . ILE A 1 103 ? -12.147 15.276 41.977 1.00 91.62 103 ILE A C 1
ATOM 811 O O . ILE A 1 103 ? -12.554 14.116 42.013 1.00 91.62 103 ILE A O 1
ATOM 815 N N . GLU A 1 104 ? -12.947 16.302 42.283 1.00 94.12 104 GLU A N 1
ATOM 816 C CA . GLU A 1 104 ? -14.340 16.112 42.710 1.00 94.12 104 GLU A CA 1
ATOM 817 C C . GLU A 1 104 ? -15.208 15.478 41.611 1.00 94.12 104 GLU A C 1
ATOM 819 O O . GLU A 1 104 ? -16.070 14.641 41.895 1.00 94.12 104 GLU A O 1
ATOM 824 N N . ARG A 1 105 ? -14.967 15.824 40.339 1.00 92.31 105 ARG A N 1
ATOM 825 C CA . ARG A 1 105 ? -15.666 15.202 39.202 1.00 92.31 105 ARG A CA 1
ATOM 826 C C . ARG A 1 105 ? -15.296 13.734 39.030 1.00 92.31 105 ARG A C 1
ATOM 828 O O . ARG A 1 105 ? -16.191 12.935 38.746 1.00 92.31 105 ARG A O 1
ATOM 835 N N . GLU A 1 106 ? -14.023 13.393 39.199 1.00 93.81 106 GLU A N 1
ATOM 836 C CA . GLU A 1 106 ? -13.524 12.019 39.109 1.00 93.81 106 GLU A CA 1
ATOM 837 C C . GLU A 1 106 ? -14.110 11.150 40.230 1.00 93.81 106 GLU A C 1
ATOM 839 O O . GLU A 1 106 ? -14.753 10.139 39.954 1.00 93.81 106 GLU A O 1
ATOM 844 N N . GLN A 1 107 ? -14.061 11.620 41.481 1.00 94.50 107 GLN A N 1
ATOM 845 C CA . GLN A 1 107 ? -14.674 10.923 42.618 1.00 94.50 107 GLN A CA 1
ATOM 846 C C . GLN A 1 107 ? -16.185 10.713 42.431 1.00 94.50 107 GLN A C 1
ATOM 848 O O . GLN A 1 107 ? -16.718 9.635 42.707 1.00 94.50 107 GLN A O 1
ATOM 853 N N . ALA A 1 108 ? -16.895 11.722 41.917 1.00 95.50 108 ALA A N 1
ATOM 854 C CA . ALA A 1 108 ? -18.319 11.601 41.616 1.00 95.50 108 ALA A CA 1
ATOM 855 C C . ALA A 1 108 ? -18.604 10.635 40.448 1.00 95.50 108 ALA A C 1
ATOM 857 O O . ALA A 1 108 ? -19.684 10.037 40.381 1.00 95.50 108 ALA A O 1
ATOM 858 N N . ALA A 1 109 ? -17.689 10.487 39.486 1.00 94.62 109 ALA A N 1
ATOM 859 C CA . ALA A 1 109 ? -17.791 9.478 38.434 1.00 94.62 109 ALA A CA 1
ATOM 860 C C . ALA A 1 109 ? -17.610 8.064 39.008 1.00 94.62 109 ALA A C 1
ATOM 862 O O . ALA A 1 109 ? -18.464 7.207 38.769 1.00 94.62 109 ALA A O 1
ATOM 863 N N . ASP A 1 110 ? -16.604 7.858 39.855 1.00 95.19 110 ASP A N 1
ATOM 864 C CA . ASP A 1 110 ? -16.338 6.576 40.513 1.00 95.19 110 ASP A CA 1
ATOM 865 C C . ASP A 1 110 ? -17.497 6.128 41.402 1.00 95.19 110 ASP A C 1
ATOM 867 O O . ASP A 1 110 ? -17.926 4.971 41.350 1.00 95.19 110 ASP A O 1
ATOM 871 N N . GLU A 1 111 ? -18.084 7.050 42.170 1.00 97.50 111 GLU A N 1
ATOM 872 C CA . GLU A 1 111 ? -19.246 6.743 43.004 1.00 97.50 111 GLU A CA 1
ATOM 873 C C . GLU A 1 111 ? -20.454 6.308 42.151 1.00 97.50 111 GLU A C 1
ATOM 875 O O . GLU A 1 111 ? -21.192 5.383 42.516 1.00 97.50 111 GLU A O 1
ATOM 880 N N . ARG A 1 112 ? -20.658 6.937 40.984 1.00 96.81 112 ARG A N 1
ATOM 881 C CA . ARG A 1 112 ? -21.713 6.546 40.033 1.00 96.81 112 ARG A CA 1
ATOM 882 C C . ARG A 1 112 ? -21.445 5.162 39.441 1.00 96.81 112 ARG A C 1
ATOM 884 O O . ARG A 1 112 ? -22.372 4.349 39.397 1.00 96.81 112 ARG A O 1
ATOM 891 N N . CYS A 1 113 ? -20.204 4.865 39.062 1.00 95.56 113 CYS A N 1
ATOM 892 C CA . CYS A 1 113 ? -19.796 3.550 38.567 1.00 95.56 113 CYS A CA 1
ATOM 893 C C . CYS A 1 113 ? -19.988 2.456 39.627 1.00 95.56 113 CYS A C 1
ATOM 895 O O . CYS A 1 113 ? -20.598 1.423 39.344 1.00 95.56 113 CYS A O 1
ATOM 897 N N . ALA A 1 114 ? -19.574 2.697 40.873 1.00 97.06 114 ALA A N 1
ATOM 898 C CA . ALA A 1 114 ? -19.749 1.754 41.977 1.00 97.06 114 ALA A CA 1
ATOM 899 C C . ALA A 1 114 ? -21.234 1.453 42.255 1.00 97.06 114 ALA A C 1
ATOM 901 O O . ALA A 1 114 ? -21.626 0.294 42.454 1.00 97.06 114 ALA A O 1
ATOM 902 N N . LYS A 1 115 ? -22.092 2.482 42.209 1.00 97.69 115 LYS A N 1
ATOM 903 C CA . LYS A 1 115 ? -23.550 2.316 42.323 1.00 97.69 115 LYS A CA 1
ATOM 904 C C . LYS A 1 115 ? -24.114 1.489 41.166 1.00 97.69 115 LYS A C 1
ATOM 906 O O . LYS A 1 115 ? -24.906 0.581 41.420 1.00 97.69 115 LYS A O 1
ATOM 911 N N . LEU A 1 116 ? -23.695 1.750 39.924 1.00 97.19 116 LEU A N 1
ATOM 912 C CA . LEU A 1 116 ? -24.120 0.981 38.749 1.00 97.19 116 LEU A CA 1
ATOM 913 C C . LEU A 1 116 ? -23.727 -0.499 38.869 1.00 97.19 116 LEU A C 1
ATOM 915 O O . LEU A 1 116 ? -24.582 -1.369 38.701 1.00 97.19 116 LEU A O 1
ATOM 919 N N . ILE A 1 117 ? -22.475 -0.787 39.241 1.00 97.38 117 ILE A N 1
ATOM 920 C CA . ILE A 1 117 ? -21.980 -2.155 39.470 1.00 97.38 117 ILE A CA 1
ATOM 921 C C . ILE A 1 117 ? -22.836 -2.866 40.522 1.00 97.38 117 ILE A C 1
ATOM 923 O O . ILE A 1 117 ? -23.286 -3.989 40.298 1.00 97.38 117 ILE A O 1
ATOM 927 N N . THR A 1 118 ? -23.136 -2.196 41.638 1.00 97.94 118 THR A N 1
ATOM 928 C CA . THR A 1 118 ? -23.972 -2.760 42.710 1.00 97.94 118 THR A CA 1
ATOM 929 C C . THR A 1 118 ? -25.388 -3.089 42.222 1.00 97.94 118 THR A C 1
ATOM 931 O O . THR A 1 118 ? -25.934 -4.146 42.550 1.00 97.94 118 THR A O 1
ATOM 934 N N . VAL A 1 119 ? -25.996 -2.211 41.413 1.00 97.50 119 VAL A N 1
ATOM 935 C CA . VAL A 1 119 ? -27.319 -2.452 40.810 1.00 97.50 119 VAL A CA 1
ATOM 936 C C . VAL A 1 119 ? -27.279 -3.668 39.880 1.00 97.50 119 VAL A C 1
ATOM 938 O O . VAL A 1 119 ? -28.174 -4.512 39.947 1.00 97.50 119 VAL A O 1
ATOM 941 N N . LEU A 1 120 ? -26.241 -3.798 39.051 1.00 97.50 120 LEU A N 1
ATOM 942 C CA . LEU A 1 120 ? -26.084 -4.928 38.131 1.00 97.50 120 LEU A CA 1
ATOM 943 C C . LEU A 1 120 ? -25.844 -6.252 38.873 1.00 97.50 120 LEU A C 1
ATOM 945 O O . LEU A 1 120 ? -26.463 -7.260 38.531 1.00 97.50 120 LEU A O 1
ATOM 949 N N . GLN A 1 121 ? -25.034 -6.250 39.936 1.00 97.81 121 GLN A N 1
ATOM 950 C CA . GLN A 1 121 ? -24.780 -7.432 40.773 1.00 97.81 121 GLN A CA 1
ATOM 951 C C . GLN A 1 121 ? -26.051 -7.946 41.464 1.00 97.81 121 GLN A C 1
ATOM 953 O O . GLN A 1 121 ? -26.268 -9.153 41.556 1.00 97.81 121 GLN A O 1
ATOM 958 N N . ARG A 1 122 ? -26.930 -7.039 41.905 1.00 97.88 122 ARG A N 1
ATOM 959 C CA . ARG A 1 122 ? -28.195 -7.383 42.579 1.00 97.88 122 ARG A CA 1
ATOM 960 C C . ARG A 1 122 ? -29.378 -7.550 41.628 1.00 97.88 122 ARG A C 1
ATOM 962 O O . ARG A 1 122 ? -30.510 -7.720 42.081 1.00 97.88 122 ARG A O 1
ATOM 969 N N . LYS A 1 123 ? -29.149 -7.557 40.309 1.00 97.69 123 LYS A N 1
ATOM 970 C CA . LYS A 1 123 ? -30.213 -7.642 39.295 1.00 97.69 123 LYS A CA 1
ATOM 971 C C . LYS A 1 123 ? -31.185 -8.805 39.539 1.00 97.69 123 LYS A C 1
ATOM 973 O O . LYS A 1 123 ? -32.382 -8.651 39.307 1.00 97.69 123 LYS A O 1
ATOM 978 N N . GLY A 1 124 ? -30.706 -9.955 40.021 1.00 97.19 124 GLY A N 1
ATOM 979 C CA . GLY A 1 124 ? -31.535 -11.137 40.303 1.00 97.19 124 GLY A CA 1
ATOM 980 C C . GLY A 1 124 ? -32.598 -10.940 41.393 1.00 97.19 124 GLY A C 1
ATOM 981 O O . GLY A 1 124 ? -33.608 -11.639 41.377 1.00 97.19 124 GLY A O 1
ATOM 982 N N . GLU A 1 125 ? -32.406 -9.972 42.291 1.00 98.19 125 GLU A N 1
ATOM 983 C CA . GLU A 1 125 ? -33.313 -9.675 43.408 1.00 98.19 125 GLU A CA 1
ATOM 984 C C . GLU A 1 125 ? -34.470 -8.746 43.006 1.00 98.19 125 GLU A C 1
ATOM 986 O O . GLU A 1 125 ? -35.459 -8.620 43.731 1.00 98.19 125 GLU A O 1
ATOM 991 N N . PHE A 1 126 ? -34.372 -8.076 41.854 1.00 97.75 126 PHE A N 1
ATOM 992 C CA . PHE A 1 126 ? -35.395 -7.133 41.416 1.00 97.75 126 PHE A CA 1
ATOM 993 C C . PHE A 1 126 ? -36.601 -7.816 40.757 1.00 97.75 126 PHE A C 1
ATOM 995 O O . PHE A 1 126 ? -36.523 -8.910 40.196 1.00 97.75 126 PHE A O 1
ATOM 1002 N N . SER A 1 127 ? -37.738 -7.110 40.753 1.00 97.69 127 SER A N 1
ATOM 1003 C CA . SER A 1 127 ? -38.949 -7.549 40.047 1.00 97.69 127 SER A CA 1
ATOM 1004 C C . SER A 1 127 ? -38.686 -7.800 38.553 1.00 97.69 127 SER A C 1
ATOM 1006 O O . SER A 1 127 ? -37.860 -7.117 37.947 1.00 97.69 127 SER A O 1
ATOM 1008 N N . ASN A 1 128 ? -39.437 -8.711 37.919 1.00 97.69 128 ASN A N 1
ATOM 1009 C CA . ASN A 1 128 ? -39.317 -9.001 36.476 1.00 97.69 128 ASN A CA 1
ATOM 1010 C C . ASN A 1 128 ? -39.350 -7.736 35.608 1.00 97.69 128 ASN A C 1
ATOM 1012 O O . ASN A 1 128 ? -38.557 -7.595 34.683 1.00 97.69 128 ASN A O 1
ATOM 1016 N N . ARG A 1 129 ? -40.236 -6.788 35.938 1.00 97.19 129 ARG A N 1
ATOM 1017 C CA . ARG A 1 129 ? -40.352 -5.517 35.215 1.00 97.19 129 ARG A CA 1
ATOM 1018 C C . ARG A 1 129 ? -39.062 -4.701 35.294 1.00 97.19 129 ARG A C 1
ATOM 1020 O O . ARG A 1 129 ? -38.656 -4.125 34.290 1.00 97.19 129 ARG A O 1
ATOM 1027 N N . THR A 1 130 ? -38.443 -4.632 36.471 1.00 97.19 130 THR A N 1
ATOM 1028 C CA . THR A 1 130 ? -37.176 -3.917 36.670 1.00 97.19 130 THR A CA 1
ATOM 1029 C C . THR A 1 130 ? -36.043 -4.624 35.938 1.00 97.19 130 THR A C 1
ATOM 1031 O O . THR A 1 130 ? -35.320 -3.964 35.206 1.00 97.19 130 THR A O 1
ATOM 1034 N N . ARG A 1 131 ? -35.946 -5.956 36.045 1.00 97.56 131 ARG A N 1
ATOM 1035 C CA . ARG A 1 131 ? -34.913 -6.753 35.363 1.00 97.56 131 ARG A CA 1
ATOM 1036 C C . ARG A 1 131 ? -34.929 -6.551 33.850 1.00 97.56 131 ARG A C 1
ATOM 1038 O O . ARG A 1 131 ? -33.895 -6.222 33.288 1.00 97.56 131 ARG A O 1
ATOM 1045 N N . ASN A 1 132 ? -36.103 -6.637 33.224 1.00 96.62 132 ASN A N 1
ATOM 1046 C CA . ASN A 1 132 ? -36.241 -6.440 31.778 1.00 96.62 132 ASN A CA 1
ATOM 1047 C C . ASN A 1 132 ? -35.855 -5.018 31.341 1.00 96.62 132 ASN A C 1
ATOM 1049 O O . ASN A 1 132 ? -35.268 -4.837 30.280 1.00 96.62 132 ASN A O 1
ATOM 1053 N N . LYS A 1 133 ? -36.176 -3.999 32.151 1.00 97.62 133 LYS A N 1
ATOM 1054 C CA . LYS A 1 133 ? -35.752 -2.618 31.877 1.00 97.62 133 LYS A CA 1
ATOM 1055 C C . LYS A 1 133 ? -34.243 -2.450 32.015 1.00 97.62 133 LYS A C 1
ATOM 1057 O O . LYS A 1 133 ? -33.639 -1.799 31.174 1.00 97.62 133 LYS A O 1
ATOM 1062 N N . THR A 1 134 ? -33.650 -3.027 33.060 1.00 96.62 134 THR A N 1
ATOM 1063 C CA . THR A 1 134 ? -32.196 -3.045 33.239 1.00 96.62 134 THR A CA 1
ATOM 1064 C C . THR A 1 134 ? -31.521 -3.726 32.052 1.00 96.62 134 THR A C 1
ATOM 1066 O O . THR A 1 134 ? -30.548 -3.190 31.547 1.00 96.62 134 THR A O 1
ATOM 1069 N N . ASP A 1 135 ? -32.073 -4.831 31.550 1.00 97.38 135 ASP A N 1
ATOM 1070 C CA . ASP A 1 135 ? -31.533 -5.530 30.379 1.00 97.38 135 ASP A CA 1
ATOM 1071 C C . ASP A 1 135 ? -31.586 -4.713 29.099 1.00 97.38 135 ASP A C 1
ATOM 1073 O O . ASP A 1 135 ? -30.580 -4.620 28.403 1.00 97.38 135 ASP A O 1
ATOM 1077 N N . ALA A 1 136 ? -32.715 -4.061 28.825 1.00 96.06 136 ALA A N 1
ATOM 1078 C CA . ALA A 1 136 ? -32.820 -3.163 27.681 1.00 96.06 136 ALA A CA 1
ATOM 1079 C C . ALA A 1 136 ? -31.795 -2.017 27.763 1.00 96.06 136 ALA A C 1
ATOM 1081 O O . ALA A 1 136 ? -31.134 -1.716 26.776 1.00 96.06 136 ALA A O 1
ATOM 1082 N N . LEU A 1 137 ? -31.618 -1.414 28.947 1.00 96.25 137 LEU A N 1
ATOM 1083 C CA . LEU A 1 137 ? -30.639 -0.341 29.155 1.00 96.25 137 LEU A CA 1
ATOM 1084 C C . LEU A 1 137 ? -29.195 -0.826 28.991 1.00 96.25 137 LEU A C 1
ATOM 1086 O O . LEU A 1 137 ? -28.400 -0.131 28.368 1.00 96.25 137 LEU A O 1
ATOM 1090 N N . VAL A 1 138 ? -28.859 -2.004 29.524 1.00 96.44 138 VAL A N 1
ATOM 1091 C CA . VAL A 1 138 ? -27.526 -2.605 29.360 1.00 96.44 138 VAL A CA 1
ATOM 1092 C C . VAL A 1 138 ? -27.256 -2.901 27.889 1.00 96.44 138 VAL A C 1
ATOM 1094 O O . VAL A 1 138 ? -26.183 -2.575 27.398 1.00 96.44 138 VAL A O 1
ATOM 1097 N N . GLN A 1 139 ? -28.228 -3.461 27.169 1.00 95.06 139 GLN A N 1
ATOM 1098 C CA . GLN A 1 139 ? -28.079 -3.752 25.746 1.00 95.06 139 GLN A CA 1
ATOM 1099 C C . GLN A 1 139 ? -27.869 -2.477 24.922 1.00 95.06 139 GLN A C 1
ATOM 1101 O O . GLN A 1 139 ? -26.965 -2.440 24.093 1.00 95.06 139 GLN A O 1
ATOM 1106 N N . SER A 1 140 ? -28.658 -1.426 25.167 1.00 94.25 140 SER A N 1
ATOM 1107 C CA . SER A 1 140 ? -28.451 -0.131 24.513 1.00 94.25 140 SER A CA 1
ATOM 1108 C C . SER A 1 140 ? -27.083 0.458 24.847 1.00 94.25 140 SER A C 1
ATOM 1110 O O . SER A 1 140 ? -26.389 0.894 23.942 1.00 94.25 140 SER A O 1
ATOM 1112 N N . PHE A 1 141 ? -26.670 0.433 26.118 1.00 95.56 141 PHE A N 1
ATOM 1113 C CA . PHE A 1 141 ? -25.359 0.934 26.532 1.00 95.56 141 PHE A CA 1
ATOM 1114 C C . PHE A 1 141 ? -24.211 0.207 25.824 1.00 95.56 141 PHE A C 1
ATOM 1116 O O . PHE A 1 141 ? -23.322 0.862 25.298 1.00 95.56 141 PHE A O 1
ATOM 1123 N N . LEU A 1 142 ? -24.245 -1.128 25.774 1.00 95.81 142 LEU A N 1
ATOM 1124 C CA .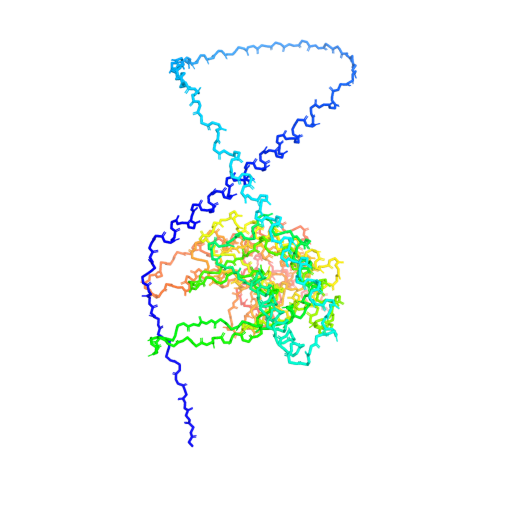 LEU A 1 142 ? -23.220 -1.917 25.088 1.00 95.81 142 LEU A CA 1
ATOM 1125 C C . LEU A 1 142 ? -23.190 -1.628 23.587 1.00 95.81 142 LEU A C 1
ATOM 1127 O O . LEU A 1 142 ? -22.112 -1.509 23.026 1.00 95.81 142 LEU A O 1
ATOM 1131 N N . HIS A 1 143 ? -24.357 -1.480 22.958 1.00 92.69 143 HIS A N 1
ATOM 1132 C CA . HIS A 1 143 ? -24.446 -1.135 21.542 1.00 92.69 143 HIS A CA 1
ATOM 1133 C C . HIS A 1 143 ? -23.847 0.245 21.241 1.00 92.69 143 HIS A C 1
ATOM 1135 O O . HIS A 1 143 ? -23.073 0.372 20.299 1.00 92.69 143 HIS A O 1
ATOM 1141 N N . TYR A 1 144 ? -24.170 1.259 22.051 1.00 92.75 144 TYR A N 1
ATOM 1142 C CA . TYR A 1 144 ? -23.586 2.591 21.897 1.00 92.75 144 TYR A CA 1
ATOM 1143 C C . TYR A 1 144 ? -22.088 2.586 22.169 1.00 92.75 144 TYR A C 1
ATOM 1145 O O . TYR A 1 144 ? -21.349 3.175 21.403 1.00 92.75 144 TYR A O 1
ATOM 1153 N N . LEU A 1 145 ? -21.623 1.873 23.196 1.00 94.81 145 LEU A N 1
ATOM 1154 C CA . LEU A 1 145 ? -20.195 1.801 23.489 1.00 94.81 145 LEU A CA 1
ATOM 1155 C C . LEU A 1 145 ? -19.411 1.062 22.391 1.00 94.81 145 LEU A C 1
ATOM 1157 O O . LEU A 1 145 ? -18.291 1.448 22.078 1.00 94.81 145 LEU A O 1
ATOM 1161 N N . GLU A 1 146 ? -19.983 0.011 21.796 1.00 94.56 146 GLU A N 1
ATOM 1162 C CA . GLU A 1 146 ? -19.393 -0.669 20.637 1.00 94.56 146 GLU A CA 1
ATOM 1163 C C . GLU A 1 146 ? -19.311 0.266 19.423 1.00 94.56 146 GLU A C 1
ATOM 1165 O O . GLU A 1 146 ? -18.279 0.295 18.754 1.00 94.56 146 GLU A O 1
ATOM 1170 N N . ALA A 1 147 ? -20.365 1.050 19.166 1.00 90.69 147 ALA A N 1
ATOM 1171 C CA . ALA A 1 147 ? -20.376 2.068 18.118 1.00 90.69 147 ALA A CA 1
ATOM 1172 C C . ALA A 1 147 ? -19.352 3.182 18.396 1.00 90.69 147 ALA A C 1
ATOM 1174 O O . ALA A 1 147 ? -18.545 3.473 17.526 1.00 90.69 147 ALA A O 1
ATOM 1175 N N . ASP A 1 148 ? -19.288 3.705 19.621 1.00 91.94 148 ASP A N 1
ATOM 1176 C CA . ASP A 1 148 ? -18.312 4.723 20.028 1.00 91.94 148 ASP A CA 1
ATOM 1177 C C . ASP A 1 148 ? -16.872 4.208 19.881 1.00 91.94 148 ASP A C 1
ATOM 1179 O O . ASP A 1 148 ? -15.978 4.951 19.486 1.00 91.94 148 ASP A O 1
ATOM 1183 N N . ILE A 1 149 ? -16.617 2.928 20.181 1.00 93.50 149 ILE A N 1
ATOM 1184 C CA . ILE A 1 149 ? -15.301 2.317 19.952 1.00 93.50 149 ILE A CA 1
ATOM 1185 C C . ILE A 1 149 ? -15.045 2.167 18.458 1.00 93.50 149 ILE A C 1
ATOM 1187 O O . ILE A 1 149 ? -13.946 2.471 18.010 1.00 93.50 149 ILE A O 1
ATOM 1191 N N . TYR A 1 150 ? -16.024 1.720 17.673 1.00 92.56 150 TYR A N 1
ATOM 1192 C CA . TYR A 1 150 ? -15.885 1.661 16.219 1.00 92.56 150 TYR A CA 1
ATOM 1193 C C . TYR A 1 150 ? -15.526 3.034 15.640 1.00 92.56 150 TYR A C 1
ATOM 1195 O O . TYR A 1 150 ? -14.575 3.136 14.862 1.00 92.56 150 TYR A O 1
ATOM 1203 N N . ASP A 1 151 ? -16.231 4.073 16.076 1.00 88.56 151 ASP A N 1
ATOM 1204 C CA . ASP A 1 151 ? -15.998 5.458 15.693 1.00 88.56 151 ASP A CA 1
ATOM 1205 C C . ASP A 1 151 ? -14.624 5.914 16.185 1.00 88.56 151 ASP A C 1
ATOM 1207 O O . ASP A 1 151 ? -13.829 6.361 15.380 1.00 88.56 151 ASP A O 1
ATOM 1211 N N . MET A 1 152 ? -14.212 5.645 17.423 1.00 90.25 152 MET A N 1
ATOM 1212 C CA . MET A 1 152 ? -12.839 5.920 17.882 1.00 90.25 152 MET A CA 1
ATOM 1213 C C . MET A 1 152 ? -11.762 5.274 16.981 1.00 90.25 152 MET A C 1
ATOM 1215 O O . MET A 1 152 ? -10.685 5.838 16.778 1.00 90.25 152 MET A O 1
ATOM 1219 N N . LEU A 1 153 ? -12.023 4.085 16.425 1.00 90.94 153 LEU A N 1
ATOM 1220 C CA . LEU A 1 153 ? -11.088 3.405 15.521 1.00 90.94 153 LEU A CA 1
ATOM 1221 C C . LEU A 1 153 ? -11.143 3.936 14.075 1.00 90.94 153 LEU A C 1
ATOM 1223 O O . LEU A 1 153 ? -10.140 3.837 13.357 1.00 90.94 153 LEU A O 1
ATOM 1227 N N . CYS A 1 154 ? -12.287 4.473 13.638 1.00 87.12 154 CYS A N 1
ATOM 1228 C CA . CYS A 1 154 ? -12.573 4.828 12.242 1.00 87.12 154 CYS A CA 1
ATOM 1229 C C . CYS A 1 154 ? -12.658 6.335 11.963 1.00 87.12 154 CYS A C 1
ATOM 1231 O O . CYS A 1 154 ? -12.373 6.768 10.843 1.00 87.12 154 CYS A O 1
ATOM 1233 N N . GLU A 1 155 ? -13.087 7.112 12.945 1.00 79.56 155 GLU A N 1
ATOM 1234 C CA . GLU A 1 155 ? -13.394 8.529 12.879 1.00 79.56 155 GLU A CA 1
ATOM 1235 C C . GLU A 1 155 ? -12.090 9.310 12.899 1.00 79.56 155 GLU A C 1
ATOM 1237 O O . GLU A 1 155 ? -11.363 9.382 13.891 1.00 79.56 155 GLU A O 1
ATOM 1242 N N . ARG A 1 156 ? -11.771 9.881 11.739 1.00 65.06 156 ARG A N 1
ATOM 1243 C CA . ARG A 1 156 ? -10.730 10.890 11.621 1.00 65.06 156 ARG A CA 1
ATOM 1244 C C . ARG A 1 156 ? -11.214 12.022 10.760 1.00 65.06 156 ARG A C 1
ATOM 1246 O O . ARG A 1 156 ? -11.155 11.955 9.532 1.00 65.06 156 ARG A O 1
ATOM 1253 N N . GLY A 1 157 ? -11.660 13.074 11.428 1.00 66.44 157 GLY A N 1
ATOM 1254 C CA . GLY A 1 157 ? -11.680 14.382 10.808 1.00 66.44 157 GLY A CA 1
ATOM 1255 C C . GLY A 1 157 ? -10.255 14.775 10.425 1.00 66.44 157 GLY A C 1
ATOM 1256 O O . GLY A 1 157 ? -9.280 14.390 11.070 1.00 66.44 157 GLY A O 1
ATOM 1257 N N . ILE A 1 158 ? -10.119 15.570 9.373 1.00 63.00 158 ILE A N 1
ATOM 1258 C CA . ILE A 1 158 ? -8.833 16.169 8.980 1.00 63.00 158 ILE A CA 1
ATOM 1259 C C . ILE A 1 158 ? -8.278 17.024 10.129 1.00 63.00 158 ILE A C 1
ATOM 1261 O O . ILE A 1 158 ? -7.073 17.026 10.373 1.00 63.00 158 ILE A O 1
ATOM 1265 N N . ASP A 1 159 ? -9.179 17.636 10.905 1.00 64.94 159 ASP A N 1
ATOM 1266 C CA . ASP A 1 159 ? -8.865 18.368 12.135 1.00 64.94 159 ASP A CA 1
ATOM 1267 C C . ASP A 1 159 ? -8.461 17.454 13.307 1.00 64.94 159 ASP A C 1
ATOM 1269 O O . ASP A 1 159 ? -7.811 17.909 14.247 1.00 64.94 159 ASP A O 1
ATOM 1273 N N . SER A 1 160 ? -8.787 16.158 13.248 1.00 56.62 160 SER A N 1
ATOM 1274 C CA . SER A 1 160 ? -8.408 15.143 14.238 1.00 56.62 160 SER A CA 1
ATOM 1275 C C . SER A 1 160 ? -7.261 14.256 13.740 1.00 56.62 160 SER A C 1
ATOM 1277 O O . SER A 1 160 ? -7.150 13.093 14.125 1.00 56.62 160 SER A O 1
ATOM 1279 N N . CYS A 1 161 ? -6.358 14.788 12.905 1.00 50.66 161 CYS A N 1
ATOM 1280 C CA . CYS A 1 161 ? -5.117 14.111 12.486 1.00 50.66 161 CYS A CA 1
ATOM 1281 C C . CYS A 1 161 ? -4.226 13.646 13.663 1.00 50.66 161 CYS A C 1
ATOM 1283 O O . CYS A 1 161 ? -3.238 12.925 13.494 1.00 50.66 161 CYS A O 1
ATOM 1285 N N . TYR A 1 162 ? -4.621 13.997 14.878 1.00 51.66 162 TYR A N 1
ATOM 1286 C CA . TYR A 1 162 ? -4.211 13.378 16.111 1.00 51.66 162 TYR A CA 1
ATOM 1287 C C . TYR A 1 162 ? -5.072 12.130 16.373 1.00 51.66 162 TYR A C 1
ATOM 1289 O O . TYR A 1 162 ? -6.178 12.231 16.893 1.00 51.66 162 TYR A O 1
ATOM 1297 N N . TYR A 1 163 ? -4.484 10.936 16.202 1.00 57.66 163 TYR A N 1
ATOM 1298 C CA . TYR A 1 163 ? -4.505 10.090 17.398 1.00 57.66 163 TYR A CA 1
ATOM 1299 C C . TYR A 1 163 ? -3.971 10.994 18.484 1.00 57.66 163 TYR A C 1
ATOM 1301 O O . TYR A 1 163 ? -2.847 11.502 18.351 1.00 57.66 163 TYR A O 1
ATOM 1309 N N . SER A 1 164 ? -4.828 11.327 19.443 1.00 63.56 164 SER A N 1
ATOM 1310 C CA . SER A 1 164 ? -4.377 12.115 20.569 1.00 63.56 164 SER A CA 1
ATOM 1311 C C . SER A 1 164 ? -3.106 11.428 21.068 1.00 63.56 164 SER A C 1
ATOM 1313 O O . SER A 1 164 ? -3.013 10.197 21.048 1.00 63.56 164 SER A O 1
ATOM 1315 N N . ALA A 1 165 ? -2.087 12.180 21.481 1.00 65.06 165 ALA A N 1
ATOM 1316 C CA . ALA A 1 165 ? -0.893 11.564 22.073 1.00 65.06 165 ALA A CA 1
ATOM 1317 C C . ALA A 1 165 ? -1.245 10.646 23.274 1.00 65.06 165 ALA A C 1
ATOM 1319 O O . ALA A 1 165 ? -0.397 9.931 23.801 1.00 65.06 165 ALA A O 1
ATOM 1320 N N . GLU A 1 166 ? -2.506 10.675 23.701 1.00 74.81 166 GLU A N 1
ATOM 1321 C CA . GLU A 1 166 ? -3.119 9.908 24.761 1.00 74.81 166 GLU A CA 1
ATOM 1322 C C . GLU A 1 166 ? -3.591 8.511 24.328 1.00 74.81 166 GLU A C 1
ATOM 1324 O O . GLU A 1 166 ? -3.733 7.653 25.207 1.00 74.81 166 GLU A O 1
ATOM 1329 N N . ASP A 1 167 ? -3.831 8.254 23.037 1.00 83.88 167 ASP A N 1
ATOM 1330 C CA . ASP A 1 167 ? -4.298 6.957 22.535 1.00 83.88 167 ASP A CA 1
ATOM 1331 C C . ASP A 1 167 ? -3.128 5.985 22.401 1.00 83.88 167 ASP A C 1
ATOM 1333 O O . ASP A 1 167 ? -2.475 5.847 21.365 1.00 83.88 167 ASP A O 1
ATOM 1337 N N . THR A 1 168 ? -2.834 5.306 23.506 1.00 91.56 168 THR A N 1
ATOM 1338 C CA . THR A 1 168 ? -1.793 4.285 23.552 1.00 91.56 168 THR A CA 1
ATOM 1339 C C . THR A 1 168 ? -2.289 2.963 22.975 1.00 91.56 168 THR A C 1
ATOM 1341 O O . THR A 1 168 ? -3.476 2.632 23.038 1.00 91.56 168 THR A O 1
ATOM 1344 N N . GLU A 1 169 ? -1.354 2.143 22.488 1.00 93.94 169 GLU A N 1
ATOM 1345 C CA . GLU A 1 169 ? -1.630 0.769 22.047 1.00 93.94 169 GLU A CA 1
ATOM 1346 C C . GLU A 1 169 ? -2.417 -0.027 23.097 1.00 93.94 169 GLU A C 1
ATOM 1348 O O . GLU A 1 169 ? -3.369 -0.721 22.757 1.00 93.94 169 GLU A O 1
ATOM 1353 N N . ALA A 1 170 ? -2.100 0.156 24.384 1.00 95.94 170 ALA A N 1
ATOM 1354 C CA . ALA A 1 170 ? -2.785 -0.514 25.485 1.00 95.94 170 ALA A CA 1
ATOM 1355 C C . ALA A 1 170 ? -4.261 -0.103 25.627 1.00 95.94 170 ALA A C 1
ATOM 1357 O O . ALA A 1 170 ? -5.101 -0.955 25.924 1.00 95.94 170 ALA A O 1
ATOM 1358 N N . LYS A 1 171 ? -4.600 1.178 25.416 1.00 94.50 171 LYS A N 1
ATOM 1359 C CA . LYS A 1 171 ? -5.996 1.647 25.457 1.00 94.50 171 LYS A CA 1
ATOM 1360 C C . LYS A 1 171 ? -6.796 1.064 24.295 1.00 94.50 171 LYS A C 1
ATOM 1362 O O . LYS A 1 171 ? -7.867 0.504 24.519 1.00 94.50 171 LYS A O 1
ATOM 1367 N N . ILE A 1 172 ? -6.240 1.132 23.083 1.00 95.25 172 ILE A N 1
ATOM 1368 C CA . ILE A 1 172 ? -6.862 0.581 21.872 1.00 95.25 172 ILE A CA 1
ATOM 1369 C C . ILE A 1 172 ? -7.037 -0.937 22.004 1.00 95.25 172 ILE A C 1
ATOM 1371 O O . ILE A 1 172 ? -8.123 -1.455 21.751 1.00 95.25 172 ILE A O 1
ATOM 1375 N N . GLU A 1 173 ? -6.010 -1.651 22.473 1.00 97.56 173 GLU A N 1
ATOM 1376 C CA . GLU A 1 173 ? -6.093 -3.086 22.745 1.00 97.56 173 GLU A CA 1
ATOM 1377 C C . GLU A 1 173 ? -7.189 -3.389 23.770 1.00 97.56 173 GLU A C 1
ATOM 1379 O O . GLU A 1 173 ? -8.020 -4.259 23.530 1.00 97.56 173 GLU A O 1
ATOM 1384 N N . THR A 1 174 ? -7.246 -2.650 24.881 1.00 97.38 174 THR A N 1
ATOM 1385 C CA . THR A 1 174 ? -8.272 -2.846 25.917 1.00 97.38 174 THR A CA 1
ATOM 1386 C C . THR A 1 174 ? -9.685 -2.668 25.356 1.00 97.38 174 THR A C 1
ATOM 1388 O O . THR A 1 174 ? -10.552 -3.500 25.625 1.00 97.38 174 THR A O 1
ATOM 1391 N N . ALA A 1 175 ? -9.911 -1.635 24.539 1.00 96.50 175 ALA A N 1
ATOM 1392 C CA . ALA A 1 175 ? -11.203 -1.385 23.903 1.00 96.50 175 ALA A CA 1
ATOM 1393 C C . ALA A 1 175 ? -11.602 -2.521 22.943 1.00 96.50 175 ALA A C 1
ATOM 1395 O O . ALA A 1 175 ? -12.705 -3.059 23.044 1.00 96.50 175 ALA A O 1
ATOM 1396 N N . ILE A 1 176 ? -10.681 -2.954 22.073 1.00 97.81 176 ILE A N 1
ATOM 1397 C CA . ILE A 1 176 ? -10.916 -4.056 21.126 1.00 97.81 176 ILE A CA 1
ATOM 1398 C C . ILE A 1 176 ? -11.175 -5.372 21.863 1.00 97.81 176 ILE A C 1
ATOM 1400 O O . ILE A 1 176 ? -12.065 -6.124 21.484 1.00 97.81 176 ILE A O 1
ATOM 1404 N N . ARG A 1 177 ? -10.438 -5.666 22.939 1.00 97.88 177 ARG A N 1
ATOM 1405 C CA . ARG A 1 177 ? -10.657 -6.883 23.738 1.00 97.88 177 ARG A CA 1
ATOM 1406 C C . ARG A 1 177 ? -12.041 -6.913 24.386 1.00 97.88 177 ARG A C 1
ATOM 1408 O O . ARG A 1 177 ? -12.562 -7.997 24.638 1.00 97.88 177 ARG A O 1
ATOM 1415 N N . PHE A 1 178 ? -12.624 -5.748 24.663 1.00 97.44 178 PHE A N 1
ATOM 1416 C CA . PHE A 1 178 ? -13.968 -5.641 25.218 1.00 97.44 178 PHE A CA 1
ATOM 1417 C C . PHE A 1 178 ? -15.058 -5.827 24.142 1.00 97.44 178 PHE A C 1
ATOM 1419 O O . PHE A 1 178 ? -16.072 -6.463 24.423 1.00 97.44 178 PHE A O 1
ATOM 1426 N N . PHE A 1 179 ? -14.812 -5.384 22.900 1.00 97.56 179 PHE A N 1
ATOM 1427 C CA . PHE A 1 179 ? -15.694 -5.604 21.742 1.00 97.56 179 PHE A CA 1
ATOM 1428 C C . PHE A 1 179 ? -14.930 -6.116 20.508 1.00 97.56 179 PHE A C 1
ATOM 1430 O O . PHE A 1 179 ? -14.719 -5.369 19.555 1.00 97.56 179 PHE A O 1
ATOM 1437 N N . PRO A 1 180 ? -14.533 -7.400 20.464 1.00 97.69 180 PRO A N 1
ATOM 1438 C CA . PRO A 1 180 ? -13.681 -7.920 19.388 1.00 97.69 180 PRO A CA 1
ATOM 1439 C C . PRO A 1 180 ? -14.349 -7.877 18.009 1.00 97.69 180 PRO A C 1
ATOM 1441 O O . PRO A 1 180 ? -13.665 -7.707 16.999 1.00 97.69 180 PRO A O 1
ATOM 1444 N N . ASN A 1 181 ? -15.683 -7.957 17.975 1.00 96.88 181 ASN A N 1
ATOM 1445 C CA . ASN A 1 181 ? -16.476 -7.881 16.748 1.00 96.88 181 ASN A CA 1
ATOM 1446 C C . ASN A 1 181 ? -16.274 -6.562 15.999 1.00 96.88 181 ASN A C 1
ATOM 1448 O O . ASN A 1 181 ? -16.431 -6.529 14.783 1.00 96.88 181 ASN A O 1
ATOM 1452 N N . VAL A 1 182 ? -15.844 -5.496 16.686 1.00 96.06 182 VAL A N 1
ATOM 1453 C CA . VAL A 1 182 ? -15.558 -4.202 16.060 1.00 96.06 182 VAL A CA 1
ATOM 1454 C C . VAL A 1 182 ? -14.565 -4.324 14.901 1.00 96.06 182 VAL A C 1
ATOM 1456 O O . VAL A 1 182 ? -14.676 -3.592 13.925 1.00 96.06 182 VAL A O 1
ATOM 1459 N N . LEU A 1 183 ? -13.634 -5.285 14.965 1.00 96.44 183 LEU A N 1
ATOM 1460 C CA . LEU A 1 183 ? -12.613 -5.509 13.940 1.00 96.44 183 LEU A CA 1
ATOM 1461 C C . LEU A 1 183 ? -13.199 -5.986 12.607 1.00 96.44 183 LEU A C 1
ATOM 1463 O O . LEU A 1 183 ? -12.696 -5.606 11.550 1.00 96.44 183 LEU A O 1
ATOM 1467 N N . SER A 1 184 ? -14.231 -6.830 12.654 1.00 95.56 184 SER A N 1
ATOM 1468 C CA . SER A 1 184 ? -14.898 -7.399 11.476 1.00 95.56 184 SER A CA 1
ATOM 1469 C C . SER A 1 184 ? -16.150 -6.618 11.077 1.00 95.56 184 SER A C 1
ATOM 1471 O O . SER A 1 184 ? -16.590 -6.711 9.929 1.00 95.56 184 SER A O 1
ATOM 1473 N N . SER A 1 185 ? -16.679 -5.797 11.982 1.00 92.00 185 SER A N 1
ATOM 1474 C CA . SER A 1 185 ? -17.814 -4.919 11.742 1.00 92.00 185 SER A CA 1
ATOM 1475 C C . SER A 1 185 ? -17.583 -3.997 10.544 1.00 92.00 185 SER A C 1
ATOM 1477 O O . SER A 1 185 ? -16.584 -3.290 10.453 1.00 92.00 185 SER A O 1
ATOM 1479 N N . SER A 1 186 ? -18.548 -3.978 9.624 1.00 83.12 186 SER A N 1
ATOM 1480 C CA . SER A 1 186 ? -18.624 -3.020 8.513 1.00 83.12 186 SER A CA 1
ATOM 1481 C C . SER A 1 186 ? -19.594 -1.880 8.849 1.00 83.12 186 SER A C 1
ATOM 1483 O O . SER A 1 186 ? -20.404 -1.476 8.014 1.00 83.12 186 SER A O 1
ATOM 1485 N N . LEU A 1 187 ? -19.602 -1.445 10.110 1.00 68.06 187 LEU A N 1
ATOM 1486 C CA . LEU A 1 187 ? -20.699 -0.705 10.743 1.00 68.06 187 LEU A CA 1
ATOM 1487 C C . LEU A 1 187 ? -20.812 0.769 10.322 1.00 68.06 187 LEU A C 1
ATOM 1489 O O . LEU A 1 187 ? -21.530 1.516 10.976 1.00 68.06 187 LEU A O 1
ATOM 1493 N N . SER A 1 188 ? -20.185 1.203 9.220 1.00 63.47 188 SER A N 1
ATOM 1494 C CA . SER A 1 188 ? -20.342 2.585 8.759 1.00 63.47 188 SER A CA 1
ATOM 1495 C C . SER A 1 188 ? -21.761 2.820 8.223 1.00 63.47 188 SER A C 1
ATOM 1497 O O . SER A 1 188 ? -22.042 2.630 7.036 1.00 63.47 188 SER A O 1
ATOM 1499 N N . GLN A 1 189 ? -22.657 3.245 9.110 1.00 64.00 189 GLN A N 1
ATOM 1500 C CA . GLN A 1 189 ? -23.748 4.142 8.758 1.00 64.00 189 GLN A CA 1
ATOM 1501 C C . GLN A 1 189 ? -23.164 5.554 8.705 1.00 64.00 189 GLN A C 1
ATOM 1503 O O . GLN A 1 189 ? -23.393 6.361 9.599 1.00 64.00 189 GLN A O 1
ATOM 1508 N N . ASP A 1 190 ? -22.385 5.848 7.662 1.00 66.62 190 ASP A N 1
ATOM 1509 C CA . ASP A 1 190 ? -22.089 7.248 7.371 1.00 66.62 190 ASP A CA 1
ATOM 1510 C C .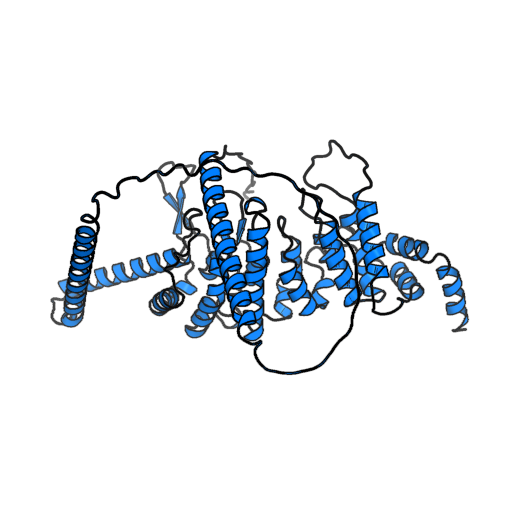 ASP A 1 190 ? -23.407 7.894 6.958 1.00 66.62 190 ASP A C 1
ATOM 1512 O O . ASP A 1 190 ? -24.162 7.341 6.161 1.00 66.62 190 ASP A O 1
ATOM 1516 N N . VAL A 1 191 ? -23.723 9.051 7.518 1.00 66.44 191 VAL A N 1
ATOM 1517 C CA . VAL A 1 191 ? -24.965 9.747 7.205 1.00 66.44 191 VAL A CA 1
ATOM 1518 C C . VAL A 1 191 ? -24.634 10.880 6.245 1.00 66.44 191 VAL A C 1
ATOM 1520 O O . VAL A 1 191 ? -23.940 11.823 6.621 1.00 66.44 191 VAL A O 1
ATOM 1523 N N . ALA A 1 192 ? -25.098 10.797 4.998 1.00 73.62 192 ALA A N 1
ATOM 1524 C CA . ALA A 1 192 ? -24.928 11.895 4.053 1.00 73.62 192 ALA A CA 1
ATOM 1525 C C . ALA A 1 192 ? -26.185 12.750 3.963 1.00 73.62 192 ALA A C 1
ATOM 1527 O O . ALA A 1 192 ? -27.312 12.266 4.082 1.00 73.62 192 ALA A O 1
ATOM 1528 N N . TRP A 1 193 ? -25.959 14.038 3.717 1.00 72.50 193 TRP A N 1
ATOM 1529 C CA . TRP A 1 193 ? -27.006 14.960 3.312 1.00 72.50 193 TRP A CA 1
ATOM 1530 C C . TRP A 1 193 ? -27.539 14.535 1.950 1.00 72.50 193 TRP A C 1
ATOM 1532 O O . TRP A 1 193 ? -26.783 14.514 0.975 1.00 72.50 193 TRP A O 1
ATOM 1542 N N . ASP A 1 194 ? -28.829 14.213 1.883 1.00 74.69 194 ASP A N 1
ATOM 1543 C CA . ASP A 1 194 ? -29.484 14.039 0.598 1.00 74.69 194 ASP A CA 1
ATOM 1544 C C . ASP A 1 194 ? -29.525 15.392 -0.126 1.00 74.69 194 ASP A C 1
ATOM 1546 O O . ASP A 1 194 ? -30.071 16.381 0.372 1.00 74.69 194 ASP A O 1
ATOM 1550 N N . ALA A 1 195 ? -28.891 15.454 -1.296 1.00 79.88 195 ALA A N 1
ATOM 1551 C CA . ALA A 1 195 ? -28.905 16.650 -2.125 1.00 79.88 195 ALA A CA 1
ATOM 1552 C C . ALA A 1 195 ? -30.280 16.882 -2.777 1.00 79.88 195 ALA A C 1
ATOM 1554 O O . ALA A 1 195 ? -30.580 18.012 -3.167 1.00 79.88 195 ALA A O 1
ATOM 1555 N N . GLU A 1 196 ? -31.095 15.832 -2.917 1.00 86.56 196 GLU A N 1
ATOM 1556 C CA . GLU A 1 196 ? -32.429 15.890 -3.517 1.00 86.56 196 GLU A CA 1
ATOM 1557 C C . GLU A 1 196 ? -33.504 16.252 -2.484 1.00 86.56 196 GLU A C 1
ATOM 1559 O O . GLU A 1 196 ? -34.440 16.986 -2.809 1.00 86.56 196 GLU A O 1
ATOM 1564 N N . GLU A 1 197 ? -33.330 15.828 -1.230 1.00 84.00 197 GLU A N 1
ATOM 1565 C CA . GLU A 1 197 ? -34.271 16.082 -0.136 1.00 84.00 197 GLU A CA 1
ATOM 1566 C C . GLU A 1 197 ? -33.594 16.817 1.036 1.00 84.00 197 GLU A C 1
ATOM 1568 O O . GLU A 1 197 ? -33.206 16.203 2.034 1.00 84.00 197 GLU A O 1
ATOM 1573 N N . PRO A 1 198 ? -33.448 18.158 0.954 1.00 74.81 198 PRO A N 1
ATOM 1574 C CA . PRO A 1 198 ? -32.818 18.947 2.007 1.00 74.81 198 PRO A CA 1
ATOM 1575 C C . PRO A 1 198 ? -33.587 18.799 3.328 1.00 74.81 198 PRO A C 1
ATOM 1577 O O . PRO A 1 198 ? -34.634 19.414 3.531 1.00 74.81 198 PRO A O 1
ATOM 1580 N N . GLY A 1 199 ? -33.045 17.979 4.230 1.00 80.94 199 GLY A N 1
ATOM 1581 C CA . GLY A 1 199 ? -33.618 17.679 5.542 1.00 80.94 199 GLY A CA 1
ATOM 1582 C C . GLY A 1 199 ? -33.681 16.189 5.883 1.00 80.94 199 GLY A C 1
ATOM 1583 O O . GLY A 1 199 ? -33.855 15.875 7.061 1.00 80.94 199 GLY A O 1
ATOM 1584 N N . GLU A 1 200 ? -33.506 15.291 4.908 1.00 79.06 200 GLU A N 1
ATOM 1585 C CA . GLU A 1 200 ? -33.416 13.853 5.161 1.00 79.06 200 GLU A CA 1
ATOM 1586 C C . GLU A 1 200 ? -31.963 13.370 5.080 1.00 79.06 200 GLU A C 1
ATOM 1588 O O . GLU A 1 200 ? -31.198 13.656 4.159 1.00 79.06 200 GLU A O 1
ATOM 1593 N N . PHE A 1 201 ? -31.567 12.675 6.134 1.00 74.25 201 PHE A N 1
ATOM 1594 C CA . PHE A 1 201 ? -30.255 12.090 6.304 1.00 74.25 201 PHE A CA 1
ATOM 1595 C C . PHE A 1 201 ? -30.317 10.658 5.780 1.00 74.25 201 PHE A C 1
ATOM 1597 O O . PHE A 1 201 ? -30.939 9.798 6.407 1.00 74.25 201 PHE A O 1
ATOM 1604 N N . VAL A 1 202 ? -29.694 10.397 4.632 1.00 77.75 202 VAL A N 1
ATOM 1605 C CA . VAL A 1 202 ? -29.680 9.053 4.048 1.00 77.75 202 VAL A CA 1
ATOM 1606 C C . VAL A 1 202 ? -28.440 8.319 4.561 1.00 77.75 202 VAL A C 1
ATOM 1608 O O . VAL A 1 202 ? -27.321 8.808 4.368 1.00 77.75 202 VAL A O 1
ATOM 1611 N N . PRO A 1 203 ? -28.594 7.147 5.205 1.00 72.38 203 PRO A N 1
ATOM 1612 C CA . PRO A 1 203 ? -27.459 6.311 5.565 1.00 72.38 203 PRO A CA 1
ATOM 1613 C C . PRO A 1 203 ? -26.733 5.853 4.295 1.00 72.38 203 PRO A C 1
ATOM 1615 O O . PRO A 1 203 ? -27.231 5.018 3.537 1.00 72.38 203 PRO A O 1
ATOM 1618 N N . LEU A 1 204 ? -25.538 6.384 4.063 1.00 72.00 204 LEU A N 1
ATOM 1619 C CA . LEU A 1 204 ? -24.574 5.807 3.146 1.00 72.00 204 LEU A CA 1
ATOM 1620 C C . LEU A 1 204 ? -23.978 4.576 3.811 1.00 72.00 204 LEU A C 1
ATOM 1622 O O . LEU A 1 204 ? -23.026 4.627 4.586 1.00 72.00 204 LEU A O 1
ATOM 1626 N N . THR A 1 205 ? -24.546 3.428 3.473 1.00 68.38 205 THR A N 1
ATOM 1627 C CA . THR A 1 205 ? -23.866 2.166 3.717 1.00 68.38 205 THR A CA 1
ATOM 1628 C C . THR A 1 205 ? -22.691 2.079 2.750 1.00 68.38 205 THR A C 1
ATOM 1630 O O . THR A 1 205 ? -22.898 1.871 1.552 1.00 68.38 205 THR A O 1
ATOM 1633 N N . TYR A 1 206 ? -21.467 2.234 3.256 1.00 71.56 206 TYR A N 1
ATOM 1634 C CA . TYR A 1 206 ? -20.252 1.839 2.545 1.00 71.56 206 TYR A CA 1
ATOM 1635 C C . TYR A 1 206 ? -19.946 0.380 2.900 1.00 71.56 206 TYR A C 1
ATOM 1637 O O . TYR A 1 206 ? -19.308 0.121 3.922 1.00 71.56 206 TYR A O 1
ATOM 1645 N N . PRO A 1 207 ? -20.429 -0.603 2.119 1.00 72.69 207 PRO A N 1
ATOM 1646 C CA . PRO A 1 207 ? -20.165 -1.999 2.432 1.00 72.69 207 PRO A CA 1
ATOM 1647 C C . PRO A 1 207 ? -18.653 -2.266 2.452 1.00 72.69 207 PRO A C 1
ATOM 1649 O O . PRO A 1 207 ? -17.911 -1.742 1.625 1.00 72.69 207 PRO A O 1
ATOM 1652 N N . ASN A 1 208 ? -18.215 -3.137 3.363 1.00 79.69 208 ASN A N 1
ATOM 1653 C CA . ASN A 1 208 ? -16.873 -3.741 3.386 1.00 79.69 208 ASN A CA 1
ATOM 1654 C C . ASN A 1 208 ? -15.707 -2.829 3.783 1.00 79.69 208 ASN A C 1
ATOM 1656 O O . ASN A 1 208 ? -14.568 -3.080 3.391 1.00 79.69 208 ASN A O 1
ATOM 1660 N N . LEU A 1 209 ? -15.951 -1.772 4.553 1.00 87.38 209 LEU A N 1
ATOM 1661 C CA . LEU A 1 209 ? -14.859 -0.943 5.042 1.00 87.38 209 LEU A CA 1
ATOM 1662 C C . LEU A 1 209 ? -14.593 -1.232 6.518 1.00 87.38 209 LEU A C 1
ATOM 1664 O O . LEU A 1 209 ? -15.289 -0.742 7.398 1.00 87.38 209 LEU A O 1
ATOM 1668 N N . HIS A 1 210 ? -13.599 -2.083 6.759 1.00 93.19 210 HIS A N 1
ATOM 1669 C CA . HIS A 1 210 ? -13.208 -2.497 8.101 1.00 93.19 210 HIS A CA 1
ATOM 1670 C C . HIS A 1 210 ? -12.328 -1.423 8.763 1.00 93.19 210 HIS A C 1
ATOM 1672 O O . HIS A 1 210 ? -11.631 -0.682 8.056 1.00 93.19 210 HIS A O 1
ATOM 1678 N N . PRO A 1 211 ? -12.267 -1.365 10.107 1.00 94.50 211 PRO A N 1
ATOM 1679 C CA . PRO A 1 211 ? -11.423 -0.401 10.815 1.00 94.50 211 PRO A CA 1
ATOM 1680 C C . PRO A 1 211 ? -9.962 -0.400 10.356 1.00 94.50 211 PRO A C 1
ATOM 1682 O O . PRO A 1 211 ? -9.355 0.657 10.196 1.00 94.50 211 PRO A O 1
ATOM 1685 N N . ILE A 1 212 ? -9.406 -1.574 10.036 1.00 95.50 212 ILE A N 1
ATOM 1686 C CA . ILE A 1 212 ? -8.023 -1.700 9.559 1.00 95.50 212 ILE A CA 1
ATOM 1687 C C . ILE A 1 212 ? -7.748 -0.892 8.273 1.00 95.50 212 ILE A C 1
ATOM 1689 O O . ILE A 1 212 ? -6.638 -0.396 8.087 1.00 95.50 212 ILE A O 1
ATOM 1693 N N . HIS A 1 213 ? -8.748 -0.684 7.405 1.00 93.38 213 HIS A N 1
ATOM 1694 C CA . HIS A 1 213 ? -8.610 0.164 6.215 1.00 93.38 213 HIS A CA 1
ATOM 1695 C C . HIS A 1 213 ? -8.610 1.656 6.562 1.00 93.38 213 HIS A C 1
ATOM 1697 O O . HIS A 1 213 ? -7.862 2.425 5.950 1.00 93.38 213 HIS A O 1
ATOM 1703 N N . ARG A 1 214 ? -9.422 2.068 7.545 1.00 90.75 214 ARG A N 1
ATOM 1704 C CA . ARG A 1 214 ? -9.522 3.466 8.013 1.00 90.75 214 ARG A CA 1
ATOM 1705 C C . ARG A 1 214 ? -8.251 3.935 8.710 1.00 90.75 214 ARG A C 1
ATOM 1707 O O . ARG A 1 214 ? -7.893 5.104 8.618 1.00 90.75 214 ARG A O 1
ATOM 1714 N N . ILE A 1 215 ? -7.519 3.018 9.339 1.00 91.62 215 ILE A N 1
ATOM 1715 C CA . ILE A 1 215 ? -6.250 3.336 10.004 1.00 91.62 215 ILE A CA 1
ATOM 1716 C C . ILE A 1 215 ? -5.195 3.852 9.020 1.00 91.62 215 ILE A C 1
ATOM 1718 O O . ILE A 1 215 ? -4.317 4.614 9.411 1.00 91.62 215 ILE A O 1
ATOM 1722 N N . ILE A 1 216 ? -5.257 3.473 7.746 1.00 91.50 216 ILE A N 1
ATOM 1723 C CA . ILE A 1 216 ? -4.205 3.800 6.770 1.00 91.50 216 ILE A CA 1
ATOM 1724 C C . ILE A 1 216 ? -4.564 5.043 5.974 1.00 91.50 216 ILE A C 1
ATOM 1726 O O . ILE A 1 216 ? -3.706 5.893 5.730 1.00 91.50 216 ILE A O 1
ATOM 1730 N N . ASN A 1 217 ? -5.832 5.148 5.586 1.00 85.81 217 ASN A N 1
ATOM 1731 C CA . ASN A 1 217 ? -6.290 6.140 4.632 1.00 85.81 217 ASN A CA 1
ATOM 1732 C C . ASN A 1 217 ? -7.319 7.051 5.286 1.00 85.81 217 ASN A C 1
ATOM 1734 O O . ASN A 1 217 ? -8.411 6.605 5.643 1.00 85.81 217 ASN A O 1
ATOM 1738 N N . ILE A 1 218 ? -6.997 8.340 5.353 1.00 83.00 218 ILE A N 1
ATOM 1739 C CA . ILE A 1 218 ? -7.980 9.371 5.668 1.00 83.00 218 ILE A CA 1
ATOM 1740 C C . ILE A 1 218 ? -8.468 9.906 4.327 1.00 83.00 218 ILE A C 1
ATOM 1742 O O . ILE A 1 218 ? -7.692 10.460 3.543 1.00 83.00 218 ILE A O 1
ATOM 1746 N N . ARG A 1 219 ? -9.746 9.669 4.027 1.00 75.31 219 ARG A N 1
ATOM 1747 C CA . ARG A 1 219 ? -10.407 10.322 2.900 1.00 75.31 219 ARG A CA 1
ATOM 1748 C C . ARG A 1 219 ? -10.957 11.645 3.402 1.00 75.31 219 ARG A C 1
ATOM 1750 O O . ARG A 1 219 ? -11.887 11.657 4.199 1.00 75.31 219 ARG A O 1
ATOM 1757 N N . ASP A 1 220 ? -10.369 12.729 2.921 1.00 73.00 220 ASP A N 1
ATOM 1758 C CA . ASP A 1 220 ? -11.043 14.018 2.917 1.00 73.00 220 ASP A CA 1
ATOM 1759 C C . ASP A 1 220 ? -12.223 13.941 1.927 1.00 73.00 220 ASP A C 1
ATOM 1761 O O . ASP A 1 220 ? -12.174 13.222 0.924 1.00 73.00 220 ASP A O 1
ATOM 1765 N N . TYR A 1 221 ? -13.307 14.655 2.223 1.00 70.69 221 TYR A N 1
ATOM 1766 C CA . TYR A 1 221 ? -14.421 14.860 1.297 1.00 70.69 221 TYR A CA 1
ATOM 1767 C C . TYR A 1 221 ? -13.973 15.620 0.033 1.00 70.69 221 TYR A C 1
ATOM 1769 O O . TYR A 1 221 ? -14.619 15.530 -1.013 1.00 70.69 221 TYR A O 1
ATOM 1777 N N . GLY A 1 222 ? -12.841 16.330 0.089 1.00 65.12 222 GLY A N 1
ATOM 1778 C CA . GLY A 1 222 ? -12.084 16.754 -1.084 1.00 65.12 222 GLY A CA 1
ATOM 1779 C C . GLY A 1 222 ? -11.207 15.621 -1.617 1.00 65.12 222 GLY A C 1
ATOM 1780 O O . GLY A 1 222 ? -10.641 14.865 -0.848 1.00 65.12 222 GLY A O 1
ATOM 1781 N N . VAL A 1 223 ? -11.033 15.529 -2.938 1.00 65.25 223 VAL A N 1
ATOM 1782 C CA . VAL A 1 223 ? -10.200 14.567 -3.714 1.00 65.25 223 VAL A CA 1
ATOM 1783 C C . VAL A 1 223 ? -8.745 14.318 -3.239 1.00 65.25 223 VAL A C 1
ATOM 1785 O O . VAL A 1 223 ? -7.970 13.644 -3.918 1.00 65.25 223 VAL A O 1
ATOM 1788 N N . ASN A 1 224 ? -8.338 14.858 -2.097 1.00 76.38 224 ASN A N 1
ATOM 1789 C CA . ASN A 1 224 ? -7.036 14.693 -1.490 1.00 76.38 224 ASN A CA 1
ATOM 1790 C C . ASN A 1 224 ? -6.958 13.382 -0.707 1.00 76.38 224 ASN A C 1
ATOM 1792 O O . ASN A 1 224 ? -7.612 13.177 0.311 1.00 76.38 224 ASN A O 1
ATOM 1796 N N . PHE A 1 225 ? -6.087 12.502 -1.183 1.00 82.25 225 PHE A N 1
ATOM 1797 C CA . PHE A 1 225 ? -5.725 11.288 -0.476 1.00 82.25 225 PHE A CA 1
ATOM 1798 C C . PHE A 1 225 ? -4.616 11.581 0.545 1.00 82.25 225 PHE A C 1
ATOM 1800 O O . PHE A 1 225 ? -3.561 12.116 0.179 1.00 82.25 225 PHE A O 1
ATOM 1807 N N . TYR A 1 226 ? -4.842 11.217 1.808 1.00 87.62 226 TYR A N 1
ATOM 1808 C CA . TYR A 1 226 ? -3.864 11.345 2.886 1.00 87.62 226 TYR A CA 1
ATOM 1809 C C . TYR A 1 226 ? -3.554 9.980 3.507 1.00 87.62 226 TYR A C 1
ATOM 1811 O O . TYR A 1 226 ? -4.446 9.282 4.000 1.00 87.62 226 TYR A O 1
ATOM 1819 N N . CYS A 1 227 ? -2.270 9.617 3.505 1.00 91.81 227 CYS A N 1
ATOM 1820 C CA . CYS A 1 227 ? -1.762 8.461 4.232 1.00 91.81 227 CYS A CA 1
ATOM 1821 C C . CYS A 1 227 ? -1.520 8.849 5.685 1.00 91.81 227 CYS A C 1
ATOM 1823 O O . CYS A 1 227 ? -0.705 9.723 5.988 1.00 91.81 227 CYS A O 1
ATOM 1825 N N . ASN A 1 228 ? -2.155 8.125 6.590 1.00 91.75 228 ASN A N 1
ATOM 1826 C CA . ASN A 1 228 ? -1.968 8.318 8.007 1.00 91.75 228 ASN A CA 1
ATOM 1827 C C . ASN A 1 228 ? -0.838 7.421 8.540 1.00 91.75 228 ASN A C 1
ATOM 1829 O O . ASN A 1 228 ? -1.051 6.304 9.021 1.00 91.75 228 ASN A O 1
ATOM 1833 N N . TYR A 1 229 ? 0.384 7.947 8.469 1.00 93.38 229 TYR A N 1
ATOM 1834 C CA . TYR A 1 229 ? 1.578 7.263 8.967 1.00 93.38 229 TYR A CA 1
ATOM 1835 C C . TYR A 1 229 ? 1.539 7.024 10.483 1.00 93.38 229 TYR A C 1
ATOM 1837 O O . TYR A 1 229 ? 2.023 5.994 10.930 1.00 93.38 229 TYR A O 1
ATOM 1845 N N . ARG A 1 230 ? 0.882 7.886 11.276 1.00 91.62 230 ARG A N 1
ATOM 1846 C CA . ARG A 1 230 ? 0.742 7.682 12.733 1.00 91.62 230 ARG A CA 1
ATOM 1847 C C . ARG A 1 230 ? -0.093 6.458 13.090 1.00 91.62 230 ARG A C 1
ATOM 1849 O O . ARG A 1 230 ? 0.137 5.849 14.126 1.00 91.62 230 ARG A O 1
ATOM 1856 N N . GLY A 1 231 ? -1.061 6.099 12.247 1.00 92.06 231 GLY A N 1
ATOM 1857 C CA . GLY A 1 231 ? -1.884 4.918 12.477 1.00 92.06 231 GLY A CA 1
ATOM 1858 C C . GLY A 1 231 ? -1.329 3.621 11.937 1.00 92.06 231 GLY A C 1
ATOM 1859 O O . GLY A 1 231 ? -1.645 2.568 12.481 1.00 92.06 231 GLY A O 1
ATOM 1860 N N . ALA A 1 232 ? -0.485 3.679 10.909 1.00 94.81 232 ALA A N 1
ATOM 1861 C CA . ALA A 1 232 ? 0.106 2.488 10.310 1.00 94.81 232 ALA A CA 1
ATOM 1862 C C . ALA A 1 232 ? 0.698 1.491 11.333 1.00 94.81 232 ALA A C 1
ATOM 1864 O O . ALA A 1 232 ? 0.436 0.298 11.185 1.00 94.81 232 ALA A O 1
ATOM 1865 N N . PRO A 1 233 ? 1.409 1.916 12.398 1.00 95.75 233 PRO A N 1
ATOM 1866 C CA . PRO A 1 233 ? 1.910 0.998 13.421 1.00 95.75 233 PRO A CA 1
ATOM 1867 C C . PRO A 1 233 ? 0.827 0.127 14.082 1.00 95.75 233 PRO A C 1
ATOM 1869 O O . PRO A 1 233 ? 1.077 -1.044 14.371 1.00 95.75 233 PRO A O 1
ATOM 1872 N N . PHE A 1 234 ? -0.402 0.635 14.247 1.00 96.00 234 PHE A N 1
ATOM 1873 C CA . PHE A 1 234 ? -1.507 -0.127 14.840 1.00 96.00 234 PHE A CA 1
ATOM 1874 C C . PHE A 1 234 ? -2.027 -1.248 13.935 1.00 96.00 234 PHE A C 1
ATOM 1876 O O . PHE A 1 234 ? -2.714 -2.135 14.430 1.00 96.00 234 PHE A O 1
ATOM 1883 N N . ILE A 1 235 ? -1.667 -1.294 12.646 1.00 97.38 235 ILE A N 1
ATOM 1884 C CA . ILE A 1 235 ? -2.011 -2.428 11.767 1.00 97.38 235 ILE A CA 1
ATOM 1885 C C . ILE A 1 235 ? -1.566 -3.746 12.409 1.00 97.38 235 ILE A C 1
ATOM 1887 O O . ILE A 1 235 ? -2.315 -4.718 12.407 1.00 97.38 235 ILE A O 1
ATOM 1891 N N . MET A 1 236 ? -0.378 -3.770 13.016 1.00 98.12 236 MET A N 1
ATOM 1892 C CA . MET A 1 236 ? 0.150 -4.971 13.663 1.00 98.12 236 MET A CA 1
ATOM 1893 C C . MET A 1 236 ? -0.704 -5.407 14.856 1.00 98.12 236 MET A C 1
ATOM 1895 O O . MET A 1 236 ? -0.974 -6.600 15.010 1.00 98.12 236 MET A O 1
ATOM 1899 N N . LEU A 1 237 ? -1.176 -4.449 15.660 1.00 98.00 237 LEU A N 1
ATOM 1900 C CA . LEU A 1 237 ? -2.101 -4.708 16.760 1.00 98.00 237 LEU A CA 1
ATOM 1901 C C . LEU A 1 237 ? -3.423 -5.282 16.237 1.00 98.00 237 LEU A C 1
ATOM 1903 O O . LEU A 1 237 ? -3.879 -6.314 16.725 1.00 98.00 237 LEU A O 1
ATOM 1907 N N . PHE A 1 238 ? -4.011 -4.641 15.227 1.00 98.00 238 PHE A N 1
ATOM 1908 C CA . PHE A 1 238 ? -5.300 -5.034 14.660 1.00 98.00 238 PHE A CA 1
ATOM 1909 C C . PHE A 1 238 ? -5.261 -6.448 14.107 1.00 98.00 238 PHE A C 1
ATOM 1911 O O . PHE A 1 238 ? -6.120 -7.259 14.430 1.00 98.00 238 PHE A O 1
ATOM 1918 N N . VAL A 1 239 ? -4.230 -6.765 13.329 1.00 98.25 239 VAL A N 1
ATOM 1919 C CA . VAL A 1 239 ? -4.064 -8.091 12.738 1.00 98.25 239 VAL A CA 1
ATOM 1920 C C . VAL A 1 239 ? -3.846 -9.152 13.811 1.00 98.25 239 VAL A C 1
ATOM 1922 O O . VAL A 1 239 ? -4.467 -10.213 13.750 1.00 98.25 239 VAL A O 1
ATOM 1925 N N . ARG A 1 240 ? -3.017 -8.863 14.825 1.00 98.38 240 ARG A N 1
ATOM 1926 C CA . ARG A 1 240 ? -2.791 -9.769 15.961 1.00 98.38 240 ARG A CA 1
ATOM 1927 C C . ARG A 1 240 ? -4.099 -10.083 16.685 1.00 98.38 240 ARG A C 1
ATOM 1929 O O . ARG A 1 240 ? -4.406 -11.255 16.872 1.00 98.38 240 ARG A O 1
ATOM 1936 N N . LEU A 1 241 ? -4.864 -9.058 17.063 1.00 98.56 241 LEU A N 1
ATOM 1937 C CA . LEU A 1 241 ? -6.128 -9.233 17.783 1.00 98.56 241 LEU A CA 1
ATOM 1938 C C . LEU A 1 241 ? -7.200 -9.890 16.906 1.00 98.56 241 LEU A C 1
ATOM 1940 O O . LEU A 1 241 ? -7.935 -10.748 17.380 1.00 98.56 241 LEU A O 1
ATOM 1944 N N . ALA A 1 242 ? -7.260 -9.552 15.619 1.00 98.38 242 ALA A N 1
ATOM 1945 C CA . ALA A 1 242 ? -8.198 -10.156 14.681 1.00 98.38 242 ALA A CA 1
ATOM 1946 C C . ALA A 1 242 ? -7.968 -11.666 14.517 1.00 98.38 242 ALA A C 1
ATOM 1948 O O . ALA A 1 242 ? -8.934 -12.422 14.442 1.00 98.38 242 ALA A O 1
ATOM 1949 N N . ILE A 1 243 ? -6.702 -12.101 14.491 1.00 98.38 243 ILE A N 1
ATOM 1950 C CA . ILE A 1 243 ? -6.326 -13.522 14.482 1.00 98.38 243 ILE A CA 1
ATOM 1951 C C . ILE A 1 243 ? -6.631 -14.169 15.838 1.00 98.38 243 ILE A C 1
ATOM 1953 O O . ILE A 1 243 ? -7.195 -15.257 15.878 1.00 98.38 243 ILE A O 1
ATOM 1957 N N . GLU A 1 244 ? -6.288 -13.506 16.948 1.00 98.38 244 GLU A N 1
ATOM 1958 C CA . GLU A 1 244 ? -6.544 -14.008 18.306 1.00 98.38 244 GLU A CA 1
ATOM 1959 C C . GLU A 1 244 ? -8.035 -14.293 18.548 1.00 98.38 244 GLU A C 1
ATOM 1961 O O . GLU A 1 244 ? -8.384 -15.294 19.172 1.00 98.38 244 GLU A O 1
ATOM 1966 N N . PHE A 1 245 ? -8.907 -13.427 18.031 1.00 98.31 245 PHE A N 1
ATOM 1967 C CA . PHE A 1 245 ? -10.355 -13.505 18.207 1.00 98.31 245 PHE A CA 1
ATOM 1968 C C . PHE A 1 245 ? -11.104 -14.194 17.061 1.00 98.31 245 PHE A C 1
ATOM 1970 O O . PHE A 1 245 ? -12.334 -14.115 17.042 1.00 98.31 245 PHE A O 1
ATOM 1977 N N . ASP A 1 246 ? -10.395 -14.828 16.120 1.00 98.06 246 ASP A N 1
ATOM 1978 C CA . ASP A 1 246 ? -10.971 -15.534 14.961 1.00 98.06 246 ASP A CA 1
ATOM 1979 C C . ASP A 1 246 ? -12.014 -14.685 14.201 1.00 98.06 246 ASP A C 1
ATOM 1981 O O . ASP A 1 246 ? -13.098 -15.133 13.836 1.00 98.06 246 ASP A O 1
ATOM 1985 N N . GLN A 1 247 ? -11.708 -13.395 14.019 1.00 97.62 247 GLN A N 1
ATOM 1986 C CA . GLN A 1 247 ? -12.636 -12.426 13.418 1.00 97.62 247 GLN A CA 1
ATOM 1987 C C . GLN A 1 247 ? -12.727 -12.549 11.895 1.00 97.62 247 GLN A C 1
ATOM 1989 O O . GLN A 1 247 ? -13.645 -12.013 11.276 1.00 97.62 247 GLN A O 1
ATOM 1994 N N . PHE A 1 248 ? -11.766 -13.239 11.285 1.00 97.38 248 PHE A N 1
ATOM 1995 C CA . PHE A 1 248 ? -11.678 -13.455 9.848 1.00 97.38 248 PHE A CA 1
ATOM 1996 C C . PHE A 1 248 ? -11.168 -14.863 9.570 1.00 97.38 248 PHE A C 1
ATOM 1998 O O . PHE A 1 248 ? -10.447 -15.432 10.386 1.00 97.38 248 PHE A O 1
ATOM 2005 N N . THR A 1 249 ? -11.463 -15.393 8.382 1.00 97.38 249 THR A N 1
ATOM 2006 C CA . THR A 1 249 ? -10.872 -16.666 7.962 1.00 97.38 249 THR A CA 1
ATOM 2007 C C . THR A 1 249 ? -9.352 -16.537 7.809 1.00 97.38 249 THR A C 1
ATOM 2009 O O . THR A 1 249 ? -8.819 -15.446 7.574 1.00 97.38 249 THR A O 1
ATOM 2012 N N . GLU A 1 250 ? -8.641 -17.660 7.917 1.00 97.50 250 GLU A N 1
ATOM 2013 C CA . GLU A 1 250 ? -7.176 -17.705 7.835 1.00 97.50 250 GLU A CA 1
ATOM 2014 C C . GLU A 1 250 ? -6.649 -17.082 6.528 1.00 97.50 250 GLU A C 1
ATOM 2016 O O . GLU A 1 250 ? -5.629 -16.388 6.524 1.00 97.50 250 GLU A O 1
ATOM 2021 N N . GLU A 1 251 ? -7.388 -17.230 5.423 1.00 97.75 251 GLU A N 1
ATOM 2022 C CA . GLU A 1 251 ? -7.019 -16.665 4.124 1.00 97.75 251 GLU A CA 1
ATOM 2023 C C . GLU A 1 251 ? -7.032 -15.135 4.115 1.00 97.75 251 GLU A C 1
ATOM 2025 O O . GLU A 1 251 ? -6.276 -14.533 3.357 1.00 97.75 251 GLU A O 1
ATOM 2030 N N . LEU A 1 252 ? -7.858 -14.500 4.952 1.00 97.69 252 LEU A N 1
ATOM 2031 C CA . LEU A 1 252 ? -7.961 -13.043 5.052 1.00 97.69 252 LEU A CA 1
ATOM 2032 C C . LEU A 1 252 ? -6.896 -12.431 5.972 1.00 97.69 252 LEU A C 1
ATOM 2034 O O . LEU A 1 252 ? -6.735 -11.208 5.979 1.00 97.69 252 LEU A O 1
ATOM 2038 N N . ARG A 1 253 ? -6.148 -13.269 6.708 1.00 98.06 253 ARG A N 1
ATOM 2039 C CA . ARG A 1 253 ? -4.982 -12.899 7.531 1.00 98.06 253 ARG A CA 1
ATOM 2040 C C . ARG A 1 253 ? -5.259 -11.726 8.475 1.00 98.06 253 ARG A C 1
ATOM 2042 O O . ARG A 1 253 ? -4.581 -10.701 8.422 1.00 98.06 253 ARG A O 1
ATOM 2049 N N . GLY A 1 254 ? -6.292 -11.860 9.307 1.00 97.69 254 GLY A N 1
ATOM 2050 C CA . GLY A 1 254 ? -6.687 -10.809 10.253 1.00 97.69 254 GLY A CA 1
ATOM 2051 C C . GLY A 1 254 ? -7.199 -9.535 9.572 1.00 97.69 254 GLY A C 1
ATOM 2052 O O . GLY A 1 254 ? -6.969 -8.437 10.068 1.00 97.69 254 GLY A O 1
ATOM 2053 N N . GLY A 1 255 ? -7.833 -9.672 8.404 1.00 97.50 255 GLY A N 1
ATOM 2054 C CA . GLY A 1 255 ? -8.421 -8.566 7.646 1.00 97.50 255 GLY A CA 1
ATOM 2055 C C . GLY A 1 255 ? -7.468 -7.861 6.673 1.00 97.50 255 GLY A C 1
ATOM 2056 O O . GLY A 1 255 ? -7.912 -7.010 5.904 1.00 97.50 255 GLY A O 1
ATOM 2057 N N . LEU A 1 256 ? -6.178 -8.225 6.635 1.00 98.06 256 LEU A N 1
ATOM 2058 C CA . LEU A 1 256 ? -5.193 -7.625 5.719 1.00 98.06 256 LEU A CA 1
ATOM 2059 C C . LEU A 1 256 ? -5.590 -7.736 4.246 1.00 98.06 256 LEU A C 1
ATOM 2061 O O . LEU A 1 256 ? -5.291 -6.837 3.455 1.00 98.06 256 LEU A O 1
ATOM 2065 N N . LEU A 1 257 ? -6.220 -8.852 3.875 1.00 97.94 257 LEU A N 1
ATOM 2066 C CA . LEU A 1 257 ? -6.610 -9.143 2.495 1.00 97.94 257 LEU A CA 1
ATOM 2067 C C . LEU A 1 257 ? -8.092 -8.863 2.223 1.00 97.94 257 LEU A C 1
ATOM 2069 O O . LEU A 1 257 ? -8.558 -9.137 1.121 1.00 97.94 257 LEU A O 1
ATOM 2073 N N . CYS A 1 258 ? -8.823 -8.292 3.186 1.00 96.25 258 CYS A N 1
ATOM 2074 C CA . CYS A 1 258 ? -10.171 -7.802 2.928 1.00 96.25 258 CYS A CA 1
ATOM 2075 C C . CYS A 1 258 ? -10.110 -6.648 1.927 1.00 96.25 258 CYS A C 1
ATOM 2077 O O . CYS A 1 258 ? -9.322 -5.710 2.078 1.00 96.25 258 CYS A O 1
ATOM 2079 N N . GLU A 1 259 ? -10.947 -6.717 0.903 1.00 95.38 259 GLU A N 1
ATOM 2080 C CA . GLU A 1 259 ? -11.068 -5.666 -0.097 1.00 95.38 259 GLU A CA 1
ATOM 2081 C C . GLU A 1 259 ? -12.036 -4.592 0.396 1.00 95.38 259 GLU A C 1
ATOM 2083 O O . GLU A 1 259 ? -13.129 -4.890 0.877 1.00 95.38 259 GLU A O 1
ATOM 2088 N N . ASN A 1 260 ? -11.627 -3.333 0.267 1.00 92.00 260 ASN A N 1
ATOM 2089 C CA . ASN A 1 260 ? -12.503 -2.195 0.483 1.00 92.00 260 ASN A CA 1
ATOM 2090 C C . ASN A 1 260 ? -13.454 -1.997 -0.718 1.00 92.00 260 ASN A C 1
ATOM 2092 O O . ASN A 1 260 ? -13.445 -2.754 -1.689 1.00 92.00 260 ASN A O 1
ATOM 2096 N N . ILE A 1 261 ? -14.234 -0.914 -0.693 1.00 89.12 261 ILE A N 1
ATOM 2097 C CA . ILE A 1 261 ? -15.158 -0.546 -1.781 1.00 89.12 261 ILE A CA 1
ATOM 2098 C C . ILE A 1 261 ? -14.498 -0.374 -3.161 1.00 89.12 261 ILE A C 1
ATOM 2100 O O . ILE A 1 261 ? -15.176 -0.509 -4.175 1.00 89.12 261 ILE A O 1
ATOM 2104 N N . ASP A 1 262 ? -13.195 -0.086 -3.217 1.00 90.12 262 ASP A N 1
ATOM 2105 C CA . ASP A 1 262 ? -12.448 0.077 -4.469 1.00 90.12 262 ASP A CA 1
ATOM 2106 C C . ASP A 1 262 ? -11.796 -1.239 -4.934 1.00 90.12 262 ASP A C 1
ATOM 2108 O O . ASP A 1 262 ? -10.971 -1.225 -5.851 1.00 90.12 262 ASP A O 1
ATOM 2112 N N . GLY A 1 263 ? -12.076 -2.362 -4.261 1.00 93.94 263 GLY A N 1
ATOM 2113 C CA . GLY A 1 263 ? -11.384 -3.633 -4.485 1.00 93.94 263 GLY A CA 1
ATOM 2114 C C . GLY A 1 263 ? -9.932 -3.629 -3.988 1.00 93.94 263 GLY A C 1
ATOM 2115 O O . GLY A 1 263 ? -9.139 -4.473 -4.394 1.00 93.94 263 GLY A O 1
ATOM 2116 N N . SER A 1 264 ? -9.543 -2.646 -3.168 1.00 94.19 264 SER A N 1
ATOM 2117 C CA . SER A 1 264 ? -8.181 -2.517 -2.644 1.00 94.19 264 SER A CA 1
ATOM 2118 C C . SER A 1 264 ? -8.088 -3.058 -1.222 1.00 94.19 264 SER A C 1
ATOM 2120 O O . SER A 1 264 ? -8.915 -2.738 -0.371 1.00 94.19 264 SER A O 1
ATOM 2122 N N . ASN A 1 265 ? -7.045 -3.827 -0.931 1.00 97.00 265 ASN A N 1
ATOM 2123 C CA . ASN A 1 265 ? -6.786 -4.323 0.420 1.00 97.00 265 ASN A CA 1
ATOM 2124 C C . ASN A 1 265 ? -5.789 -3.446 1.209 1.00 97.00 265 ASN A C 1
ATOM 2126 O O . ASN A 1 265 ? -5.307 -2.410 0.731 1.00 97.00 265 ASN A O 1
ATOM 2130 N N . VAL A 1 266 ? -5.490 -3.842 2.450 1.00 97.31 266 VAL A N 1
ATOM 2131 C CA . VAL A 1 266 ? -4.561 -3.116 3.334 1.00 97.31 266 VAL A CA 1
ATOM 2132 C C . VAL A 1 266 ? -3.145 -3.097 2.758 1.00 97.31 266 VAL A C 1
ATOM 2134 O O . VAL A 1 266 ? -2.498 -2.051 2.772 1.00 97.31 266 VAL A O 1
ATOM 2137 N N . LEU A 1 267 ? -2.678 -4.205 2.175 1.00 98.25 267 LEU A N 1
ATOM 2138 C CA . LEU A 1 267 ? -1.343 -4.273 1.569 1.00 98.25 267 LEU A CA 1
ATOM 2139 C C . LEU A 1 267 ? -1.204 -3.305 0.389 1.00 98.25 267 LEU A C 1
ATOM 2141 O O . LEU A 1 267 ? -0.186 -2.631 0.260 1.00 98.25 267 LEU A O 1
ATOM 2145 N N . GLN A 1 268 ? -2.237 -3.180 -0.445 1.00 97.12 268 GLN A N 1
ATOM 2146 C CA . GLN A 1 268 ? -2.270 -2.197 -1.531 1.00 97.12 268 GLN A CA 1
ATOM 2147 C C . GLN A 1 268 ? -2.382 -0.761 -1.007 1.00 97.12 268 GLN A C 1
ATOM 2149 O O . GLN A 1 268 ? -1.803 0.148 -1.600 1.00 97.12 268 GLN A O 1
ATOM 2154 N N . SER A 1 269 ? -3.081 -0.545 0.110 1.00 95.81 269 SER A N 1
ATOM 2155 C CA . SER A 1 269 ? -3.159 0.766 0.770 1.00 95.81 269 SER A CA 1
ATOM 2156 C C . SER A 1 269 ? -1.803 1.206 1.327 1.00 95.81 269 SER A C 1
ATOM 2158 O O . SER A 1 269 ? -1.430 2.368 1.186 1.00 95.81 269 SER A O 1
ATOM 2160 N N . LEU A 1 270 ? -1.011 0.263 1.846 1.00 97.38 270 LEU A N 1
ATOM 2161 C CA . LEU A 1 270 ? 0.379 0.485 2.253 1.00 97.38 270 LEU A CA 1
ATOM 2162 C C . LEU A 1 270 ? 1.317 0.821 1.086 1.00 97.38 270 LEU A C 1
ATOM 2164 O O . LEU A 1 270 ? 2.470 1.151 1.341 1.00 97.38 270 LEU A O 1
ATOM 2168 N N . MET A 1 271 ? 0.875 0.754 -0.176 1.00 97.19 271 MET A N 1
ATOM 2169 C CA . MET A 1 271 ? 1.645 1.217 -1.344 1.00 97.19 271 MET A CA 1
ATOM 2170 C C . MET A 1 271 ? 1.347 2.672 -1.719 1.00 97.19 271 MET A C 1
ATOM 2172 O O . MET A 1 271 ? 2.024 3.244 -2.568 1.00 97.19 271 MET A O 1
ATOM 2176 N N . SER A 1 272 ? 0.333 3.284 -1.116 1.00 93.50 272 SER A N 1
ATOM 2177 C CA . SER A 1 272 ? -0.064 4.647 -1.450 1.00 93.50 272 SER A CA 1
ATOM 2178 C C . SER A 1 272 ? 0.881 5.687 -0.839 1.00 93.50 272 SER A C 1
ATOM 2180 O O . SER A 1 272 ? 1.537 5.449 0.180 1.00 93.50 272 SER A O 1
ATOM 2182 N N . SER A 1 273 ? 0.921 6.868 -1.449 1.00 91.81 273 SER A N 1
ATOM 2183 C CA . SER A 1 273 ? 1.563 8.066 -0.899 1.00 91.81 273 SER A CA 1
ATOM 2184 C C . SER A 1 273 ? 0.512 9.163 -0.736 1.00 91.81 273 SER A C 1
ATOM 2186 O O . SER A 1 273 ? -0.524 9.131 -1.402 1.00 91.81 273 SER A O 1
ATOM 2188 N N . SER A 1 274 ? 0.773 10.135 0.135 1.00 90.88 274 SER A N 1
ATOM 2189 C CA . SER A 1 274 ? -0.138 11.268 0.320 1.00 90.88 274 SER A CA 1
ATOM 2190 C C . SER A 1 274 ? -0.036 12.244 -0.848 1.00 90.88 274 SER A C 1
ATOM 2192 O O . SER A 1 274 ? 0.939 12.234 -1.603 1.00 90.88 274 SER A O 1
ATOM 2194 N N . ASN A 1 275 ? -1.023 13.130 -0.968 1.00 88.44 275 ASN A N 1
ATOM 2195 C CA . ASN A 1 275 ? -0.961 14.245 -1.907 1.00 88.44 275 ASN A CA 1
ATOM 2196 C C . ASN A 1 275 ? 0.326 15.087 -1.700 1.00 88.44 275 ASN A C 1
ATOM 2198 O O . ASN A 1 275 ? 0.817 15.241 -0.579 1.00 88.44 275 ASN A O 1
ATOM 2202 N N . LEU A 1 276 ? 0.869 15.655 -2.781 1.00 84.75 276 LEU A N 1
ATOM 2203 C CA . LEU A 1 276 ? 2.011 16.577 -2.747 1.00 84.75 276 LEU A CA 1
ATOM 2204 C C . LEU A 1 276 ? 1.753 17.825 -1.890 1.00 84.75 276 LEU A C 1
ATOM 2206 O O . LEU A 1 276 ? 2.710 18.411 -1.392 1.00 84.75 276 LEU A O 1
ATOM 2210 N N . LEU A 1 277 ? 0.484 18.191 -1.672 1.00 88.00 277 LEU A N 1
ATOM 2211 C CA . LEU A 1 277 ? 0.087 19.298 -0.792 1.00 88.00 277 LEU A CA 1
ATOM 2212 C C . LEU A 1 277 ? 0.611 19.155 0.647 1.00 88.00 277 LEU A C 1
ATOM 2214 O O . LEU A 1 277 ? 0.808 20.157 1.321 1.00 88.00 277 LEU A O 1
ATOM 2218 N N . PHE A 1 278 ? 0.880 17.930 1.107 1.00 86.06 278 PHE A N 1
ATOM 2219 C CA . PHE A 1 278 ? 1.429 17.677 2.444 1.00 86.06 278 PHE A CA 1
ATOM 2220 C C . PHE A 1 278 ? 2.959 17.830 2.517 1.00 86.06 278 PHE A C 1
ATOM 2222 O O . PHE A 1 278 ? 3.548 17.699 3.587 1.00 86.06 278 PHE A O 1
ATOM 2229 N N . GLY A 1 279 ? 3.622 18.102 1.390 1.00 90.25 279 GLY A N 1
ATOM 2230 C CA . GLY A 1 279 ? 5.070 18.268 1.316 1.00 90.25 279 GLY A CA 1
ATOM 2231 C C . GLY A 1 279 ? 5.851 16.954 1.199 1.00 90.25 279 GLY A C 1
ATOM 2232 O O . GLY A 1 279 ? 5.323 15.843 1.326 1.00 90.25 279 GLY A O 1
ATOM 2233 N N . ARG A 1 280 ? 7.152 17.083 0.905 1.00 90.81 280 ARG A N 1
ATOM 2234 C CA . ARG A 1 280 ? 8.060 15.934 0.736 1.00 90.81 280 ARG A CA 1
ATOM 2235 C C . ARG A 1 280 ? 8.393 15.257 2.063 1.00 90.81 280 ARG A C 1
ATOM 2237 O O . ARG A 1 280 ? 8.453 14.034 2.091 1.00 90.81 280 ARG A O 1
ATOM 2244 N N . ASP A 1 281 ? 8.562 16.026 3.139 1.00 93.12 281 ASP A N 1
ATOM 2245 C CA . ASP A 1 281 ? 8.935 15.489 4.455 1.00 93.12 281 ASP A CA 1
ATOM 2246 C C . ASP A 1 281 ? 7.849 14.575 5.027 1.00 93.12 281 ASP A C 1
ATOM 2248 O O . ASP A 1 281 ? 8.151 13.471 5.477 1.00 93.12 281 ASP A O 1
ATOM 2252 N N . HIS A 1 282 ? 6.577 14.973 4.910 1.00 92.12 282 HIS A N 1
ATOM 2253 C CA . HIS A 1 282 ? 5.442 14.118 5.268 1.00 92.12 282 HIS A CA 1
ATOM 2254 C C . HIS A 1 282 ? 5.476 12.792 4.506 1.00 92.12 282 HIS A C 1
ATOM 2256 O O . HIS A 1 282 ? 5.364 11.721 5.093 1.00 92.12 282 HIS A O 1
ATOM 2262 N N . ASN A 1 283 ? 5.677 12.842 3.189 1.00 93.56 283 ASN A N 1
ATOM 2263 C CA . ASN A 1 283 ? 5.712 11.627 2.384 1.00 93.56 283 ASN A CA 1
ATOM 2264 C C . ASN A 1 283 ? 6.949 10.753 2.646 1.00 93.56 283 ASN A C 1
ATOM 2266 O O . ASN A 1 283 ? 6.847 9.534 2.521 1.00 93.56 283 ASN A O 1
ATOM 2270 N N . ARG A 1 284 ? 8.080 11.342 3.057 1.00 95.38 284 ARG A N 1
ATOM 2271 C CA . ARG A 1 284 ? 9.243 10.585 3.538 1.00 95.38 284 ARG A CA 1
ATOM 2272 C C . ARG A 1 284 ? 8.894 9.803 4.806 1.00 95.38 284 ARG A C 1
ATOM 2274 O O . ARG A 1 284 ? 9.150 8.606 4.851 1.00 95.38 284 ARG A O 1
ATOM 2281 N N . LEU A 1 285 ? 8.241 10.445 5.781 1.00 95.69 285 LEU A N 1
ATOM 2282 C CA . LEU A 1 285 ? 7.767 9.775 7.002 1.00 95.69 285 LEU A CA 1
ATOM 2283 C C . LEU A 1 285 ? 6.767 8.658 6.681 1.00 95.69 285 LEU A C 1
ATOM 2285 O O . LEU A 1 285 ? 6.875 7.560 7.217 1.00 95.69 285 LEU A O 1
ATOM 2289 N N . VAL A 1 286 ? 5.826 8.905 5.763 1.00 95.62 286 VAL A N 1
ATOM 2290 C CA . VAL A 1 286 ? 4.896 7.872 5.277 1.00 95.62 286 VAL A CA 1
ATOM 2291 C C . VAL A 1 286 ? 5.654 6.684 4.689 1.00 95.62 286 VAL A C 1
ATOM 2293 O O . VAL A 1 286 ? 5.320 5.544 5.002 1.00 95.62 286 VAL A O 1
ATOM 2296 N N . ASP A 1 287 ? 6.660 6.928 3.845 1.00 97.44 287 ASP A N 1
ATOM 2297 C CA . ASP A 1 287 ? 7.451 5.866 3.223 1.00 97.44 287 ASP A CA 1
ATOM 2298 C C . ASP A 1 287 ? 8.223 5.035 4.258 1.00 97.44 287 ASP A C 1
ATOM 2300 O O . ASP A 1 287 ? 8.149 3.807 4.236 1.00 97.44 287 ASP A O 1
ATOM 2304 N N . GLU A 1 288 ? 8.889 5.697 5.207 1.00 97.81 288 GLU A N 1
ATOM 2305 C CA . GLU A 1 288 ? 9.625 5.060 6.306 1.00 97.81 288 GLU A CA 1
ATOM 2306 C C . GLU A 1 288 ? 8.697 4.228 7.204 1.00 97.81 288 GLU A C 1
ATOM 2308 O O . GLU A 1 288 ? 8.922 3.030 7.389 1.00 97.81 288 GLU A O 1
ATOM 2313 N N . THR A 1 289 ? 7.606 4.813 7.706 1.00 97.50 289 THR A N 1
ATOM 2314 C CA . THR A 1 289 ? 6.691 4.111 8.617 1.00 97.50 289 THR A CA 1
ATOM 2315 C C . THR A 1 289 ? 5.965 2.956 7.928 1.00 97.50 289 THR A C 1
ATOM 2317 O O . THR A 1 289 ? 5.819 1.876 8.502 1.00 97.50 289 THR A O 1
ATOM 2320 N N . PHE A 1 290 ? 5.515 3.129 6.681 1.00 98.00 290 PHE A N 1
ATOM 2321 C CA . PHE A 1 290 ? 4.853 2.038 5.962 1.00 98.00 290 PHE A CA 1
ATOM 2322 C C . PHE A 1 290 ? 5.844 0.917 5.619 1.00 98.00 290 PHE A C 1
ATOM 2324 O O . PHE A 1 290 ? 5.470 -0.256 5.675 1.00 98.00 290 PHE A O 1
ATOM 2331 N N . LEU A 1 291 ? 7.109 1.240 5.319 1.00 98.50 291 LEU A N 1
ATOM 2332 C CA . LEU A 1 291 ? 8.160 0.235 5.159 1.00 98.50 291 LEU A CA 1
ATOM 2333 C C . LEU A 1 291 ? 8.368 -0.578 6.444 1.00 98.50 291 LEU A C 1
ATOM 2335 O O . LEU A 1 291 ? 8.446 -1.806 6.376 1.00 98.50 291 LEU A O 1
ATOM 2339 N N . GLU A 1 292 ? 8.423 0.065 7.611 1.00 98.44 292 GLU A N 1
ATOM 2340 C CA . GLU A 1 292 ? 8.560 -0.640 8.892 1.00 98.44 292 GLU A CA 1
ATOM 2341 C C . GLU A 1 292 ? 7.430 -1.650 9.111 1.00 98.44 292 GLU A C 1
ATOM 2343 O O . GLU A 1 292 ? 7.696 -2.802 9.466 1.00 98.44 292 GLU A O 1
ATOM 2348 N N . VAL A 1 293 ? 6.182 -1.268 8.820 1.00 98.44 293 VAL A N 1
ATOM 2349 C CA . VAL A 1 293 ? 5.034 -2.185 8.894 1.00 98.44 293 VAL A CA 1
ATOM 2350 C C . VAL A 1 293 ? 5.203 -3.362 7.931 1.00 98.44 293 VAL A C 1
ATOM 2352 O O . VAL A 1 293 ? 5.018 -4.509 8.334 1.00 98.44 293 VAL A O 1
ATOM 2355 N N . LEU A 1 294 ? 5.612 -3.129 6.678 1.00 98.69 294 LEU A N 1
ATOM 2356 C CA . LEU A 1 294 ? 5.849 -4.210 5.710 1.00 98.69 294 LEU A CA 1
ATOM 2357 C C . LEU A 1 294 ? 6.956 -5.170 6.174 1.00 98.69 294 LEU A C 1
ATOM 2359 O O . LEU A 1 294 ? 6.823 -6.387 6.023 1.00 98.69 294 LEU A O 1
ATOM 2363 N N . ILE A 1 295 ? 8.027 -4.650 6.783 1.00 98.69 295 ILE A N 1
ATOM 2364 C CA . ILE A 1 295 ? 9.101 -5.459 7.381 1.00 98.69 295 ILE A CA 1
ATOM 2365 C C . ILE A 1 295 ? 8.574 -6.289 8.558 1.00 98.69 295 ILE A C 1
ATOM 2367 O O . ILE A 1 295 ? 8.990 -7.437 8.732 1.00 98.69 295 ILE A O 1
ATOM 2371 N N . GLN A 1 296 ? 7.669 -5.750 9.371 1.00 98.50 296 GLN A N 1
ATOM 2372 C CA . GLN A 1 296 ? 7.069 -6.498 10.474 1.00 98.50 296 GLN A CA 1
ATOM 2373 C C . GLN A 1 296 ? 6.121 -7.588 9.964 1.00 98.50 296 GLN A C 1
ATOM 2375 O O . GLN A 1 296 ? 6.304 -8.751 10.325 1.00 98.50 296 GLN A O 1
ATOM 2380 N N . LEU A 1 297 ? 5.202 -7.256 9.049 1.00 98.56 297 LEU A N 1
ATOM 2381 C CA . LEU A 1 297 ? 4.291 -8.208 8.395 1.00 98.56 297 LEU A CA 1
ATOM 2382 C C . LEU A 1 297 ? 5.051 -9.354 7.717 1.00 98.56 297 LEU A C 1
ATOM 2384 O O . LEU A 1 297 ? 4.670 -10.519 7.832 1.00 98.56 297 LEU A O 1
ATOM 2388 N N . ARG A 1 298 ? 6.173 -9.035 7.066 1.00 98.38 298 ARG A N 1
ATOM 2389 C CA . ARG A 1 298 ? 7.135 -10.008 6.548 1.00 98.38 298 ARG A CA 1
ATOM 2390 C C . ARG A 1 298 ? 7.631 -10.958 7.632 1.00 98.38 298 ARG A C 1
ATOM 2392 O O . ARG A 1 298 ? 7.607 -12.171 7.443 1.00 98.38 298 ARG A O 1
ATOM 2399 N N . ARG A 1 299 ? 8.184 -10.408 8.719 1.00 98.44 299 ARG A N 1
ATOM 2400 C CA . ARG A 1 299 ? 8.852 -11.183 9.778 1.00 98.44 299 ARG A CA 1
ATOM 2401 C C . ARG A 1 299 ? 7.907 -12.193 10.422 1.00 98.44 299 ARG A C 1
ATOM 2403 O O . ARG A 1 299 ? 8.360 -13.278 10.768 1.00 98.44 299 ARG A O 1
ATOM 2410 N N . ILE A 1 300 ? 6.621 -11.859 10.526 1.00 98.12 300 ILE A N 1
ATOM 2411 C CA . ILE A 1 300 ? 5.584 -12.754 11.060 1.00 98.12 300 ILE A CA 1
ATOM 2412 C C . ILE A 1 300 ? 4.896 -13.621 9.991 1.00 98.12 300 ILE A C 1
ATOM 2414 O O . ILE A 1 300 ? 3.945 -14.327 10.299 1.00 98.12 300 ILE A O 1
ATOM 2418 N N . GLY A 1 301 ? 5.358 -13.583 8.736 1.00 98.12 301 GLY A N 1
ATOM 2419 C CA . GLY A 1 301 ? 4.855 -14.440 7.658 1.00 98.12 301 GLY A CA 1
ATOM 2420 C C . GLY A 1 301 ? 3.499 -14.036 7.069 1.00 98.12 301 GLY A C 1
ATOM 2421 O O . GLY A 1 301 ? 2.921 -14.815 6.316 1.00 98.12 301 GLY A O 1
ATOM 2422 N N . LEU A 1 302 ? 2.994 -12.834 7.366 1.00 98.44 302 LEU A N 1
ATOM 2423 C CA . LEU A 1 302 ? 1.711 -12.345 6.840 1.00 98.44 302 LEU A CA 1
ATOM 2424 C C . LEU A 1 302 ? 1.831 -11.602 5.504 1.00 98.44 302 LEU A C 1
ATOM 2426 O O . LEU A 1 302 ? 0.828 -11.455 4.806 1.00 98.44 302 LEU A O 1
ATOM 2430 N N . LEU A 1 303 ? 3.042 -11.182 5.128 1.00 98.56 303 LEU A N 1
ATOM 2431 C CA . LEU A 1 303 ? 3.383 -10.704 3.787 1.00 98.56 303 LEU A CA 1
ATOM 2432 C C . LEU A 1 303 ? 4.286 -11.728 3.087 1.00 98.56 303 LEU A C 1
ATOM 2434 O O . LEU A 1 303 ? 5.377 -12.040 3.565 1.00 98.56 303 LEU A O 1
ATOM 2438 N N . THR A 1 304 ? 3.852 -12.220 1.930 1.00 98.44 304 THR A N 1
ATOM 2439 C CA . THR A 1 304 ? 4.560 -13.223 1.125 1.00 98.44 304 THR A CA 1
ATOM 2440 C C . THR A 1 304 ? 4.935 -12.674 -0.254 1.00 98.44 304 THR A C 1
ATOM 2442 O O . THR A 1 304 ? 4.407 -11.659 -0.704 1.00 98.44 304 THR A O 1
ATOM 2445 N N . LYS A 1 305 ? 5.844 -13.365 -0.963 1.00 98.44 305 LYS A N 1
ATOM 2446 C CA . LYS A 1 305 ? 6.172 -13.056 -2.373 1.00 98.44 305 LYS A CA 1
ATOM 2447 C C . LYS A 1 305 ? 4.935 -13.092 -3.263 1.00 98.44 305 LYS A C 1
ATOM 2449 O O . LYS A 1 305 ? 4.753 -12.234 -4.115 1.00 98.44 305 LYS A O 1
ATOM 2454 N N . GLU A 1 306 ? 4.063 -14.067 -3.022 1.00 98.19 306 GLU A N 1
ATOM 2455 C CA . GLU A 1 306 ? 2.839 -14.223 -3.797 1.00 98.19 306 GLU A CA 1
ATOM 2456 C C . GLU A 1 306 ? 1.930 -13.002 -3.683 1.00 98.19 306 GLU A C 1
ATOM 2458 O O . GLU A 1 306 ? 1.346 -12.601 -4.679 1.00 98.19 306 GLU A O 1
ATOM 2463 N N . ASP A 1 307 ? 1.870 -12.350 -2.522 1.00 98.50 307 ASP A N 1
ATOM 2464 C CA . ASP A 1 307 ? 1.029 -11.163 -2.348 1.00 98.50 307 ASP A CA 1
ATOM 2465 C C . ASP A 1 307 ? 1.537 -9.972 -3.170 1.00 98.50 307 ASP A C 1
ATOM 2467 O O . ASP A 1 307 ? 0.728 -9.232 -3.731 1.00 98.50 307 ASP A O 1
ATOM 2471 N N . ILE A 1 308 ? 2.864 -9.810 -3.300 1.00 98.38 308 ILE A N 1
ATOM 2472 C CA . ILE A 1 308 ? 3.464 -8.754 -4.137 1.00 98.38 308 ILE A CA 1
ATOM 2473 C C . ILE A 1 308 ? 2.960 -8.869 -5.574 1.00 98.38 308 ILE A C 1
ATOM 2475 O O . ILE A 1 308 ? 2.578 -7.868 -6.183 1.00 98.38 308 ILE A O 1
ATOM 2479 N N . ARG A 1 309 ? 2.933 -10.100 -6.082 1.00 97.06 309 ARG A N 1
ATOM 2480 C CA . ARG A 1 309 ? 2.553 -10.440 -7.451 1.00 97.06 309 ARG A CA 1
ATOM 2481 C C . ARG A 1 309 ? 1.046 -10.398 -7.646 1.00 97.06 309 ARG A C 1
ATOM 2483 O O . ARG A 1 309 ? 0.538 -9.613 -8.445 1.00 97.06 309 ARG A O 1
ATOM 2490 N N . ARG A 1 310 ? 0.321 -11.175 -6.839 1.00 97.06 310 ARG A N 1
ATOM 2491 C CA . ARG A 1 310 ? -1.134 -11.346 -6.899 1.00 97.06 310 ARG A CA 1
ATOM 2492 C C . ARG A 1 310 ? -1.885 -10.028 -6.769 1.00 97.06 310 ARG A C 1
ATOM 2494 O O . ARG A 1 310 ? -2.851 -9.814 -7.494 1.00 97.06 310 ARG A O 1
ATOM 2501 N N . TYR A 1 311 ? -1.445 -9.149 -5.871 1.00 96.94 311 TYR A N 1
ATOM 2502 C CA . TYR A 1 311 ? -2.085 -7.848 -5.654 1.00 96.94 311 TYR A CA 1
ATOM 2503 C C . TYR A 1 311 ? -1.385 -6.702 -6.390 1.00 96.94 311 TYR A C 1
ATOM 2505 O O . TYR A 1 311 ? -1.770 -5.541 -6.222 1.00 96.94 311 TYR A O 1
ATOM 2513 N N . GLY A 1 312 ? -0.368 -7.010 -7.204 1.00 96.69 312 GLY A N 1
ATOM 2514 C CA . GLY A 1 312 ? 0.371 -6.041 -8.004 1.00 96.69 312 GLY A CA 1
ATOM 2515 C C . GLY A 1 312 ? 0.953 -4.897 -7.175 1.00 96.69 312 GLY A C 1
ATOM 2516 O O . GLY A 1 312 ? 0.884 -3.749 -7.611 1.00 96.69 312 GLY A O 1
ATOM 2517 N N . LEU A 1 313 ? 1.496 -5.181 -5.984 1.00 97.88 313 LEU A N 1
ATOM 2518 C CA . LEU A 1 313 ? 1.923 -4.158 -5.018 1.00 97.88 313 LEU A CA 1
ATOM 2519 C C . LEU A 1 313 ? 2.965 -3.205 -5.616 1.00 97.88 313 LEU A C 1
ATOM 2521 O O . LEU A 1 313 ? 2.849 -1.989 -5.473 1.00 97.88 313 LEU A O 1
ATOM 2525 N N . LEU A 1 314 ? 3.925 -3.745 -6.373 1.00 97.31 314 LEU A N 1
ATOM 2526 C CA . LEU A 1 314 ? 4.939 -2.946 -7.061 1.00 97.31 314 LEU A CA 1
ATOM 2527 C C . LEU A 1 314 ? 4.324 -2.012 -8.115 1.00 97.31 314 LEU A C 1
ATOM 2529 O O . LEU A 1 314 ? 4.668 -0.834 -8.187 1.00 97.31 314 LEU A O 1
ATOM 2533 N N . ASN A 1 315 ? 3.375 -2.517 -8.908 1.00 95.19 315 ASN A N 1
ATOM 2534 C CA . ASN A 1 315 ? 2.658 -1.702 -9.888 1.00 95.19 315 ASN A CA 1
ATOM 2535 C C . ASN A 1 315 ? 1.824 -0.618 -9.194 1.00 95.19 315 ASN A C 1
ATOM 2537 O O . ASN A 1 315 ? 1.848 0.533 -9.622 1.00 95.19 315 ASN A O 1
ATOM 2541 N N . ARG A 1 316 ? 1.143 -0.954 -8.092 1.00 94.81 316 ARG A N 1
ATOM 2542 C CA . ARG A 1 316 ? 0.354 -0.000 -7.305 1.00 94.81 316 ARG A CA 1
ATOM 2543 C C . ARG A 1 316 ? 1.218 1.146 -6.778 1.00 94.81 316 ARG A C 1
ATOM 2545 O O . ARG A 1 316 ? 0.832 2.302 -6.944 1.00 94.81 316 ARG A O 1
ATOM 2552 N N . LEU A 1 317 ? 2.389 0.830 -6.225 1.00 95.19 317 LEU A N 1
ATOM 2553 C CA . LEU A 1 317 ? 3.364 1.807 -5.733 1.00 95.19 317 LEU A CA 1
ATOM 2554 C C . LEU A 1 317 ? 3.789 2.792 -6.834 1.00 95.19 317 LEU A C 1
ATOM 2556 O O . LEU A 1 317 ? 3.811 4.002 -6.619 1.00 95.19 317 LEU A O 1
ATOM 2560 N N . LEU A 1 318 ? 4.075 2.279 -8.035 1.00 93.62 318 LEU A N 1
ATOM 2561 C CA . LEU A 1 318 ? 4.537 3.084 -9.171 1.00 93.62 318 LEU A CA 1
ATOM 2562 C C . LEU A 1 318 ? 3.426 3.909 -9.825 1.00 93.62 318 LEU A C 1
ATOM 2564 O O . LEU A 1 318 ? 3.707 4.955 -10.399 1.00 93.62 318 LEU A O 1
ATOM 2568 N N . THR A 1 319 ? 2.165 3.490 -9.701 1.00 89.69 319 THR A N 1
ATOM 2569 C CA . THR A 1 319 ? 1.013 4.281 -10.166 1.00 89.69 319 THR A CA 1
ATOM 2570 C C . THR A 1 319 ? 0.641 5.443 -9.242 1.00 89.69 319 THR A C 1
ATOM 2572 O O . THR A 1 319 ? -0.306 6.162 -9.545 1.00 89.69 319 THR A O 1
ATOM 2575 N N . SER A 1 320 ? 1.345 5.639 -8.122 1.00 85.19 320 SER A N 1
ATOM 2576 C CA . SER A 1 320 ? 1.098 6.754 -7.205 1.00 85.19 320 SER A CA 1
ATOM 2577 C C . SER A 1 320 ? 1.481 8.097 -7.839 1.00 85.19 320 SER A C 1
ATOM 2579 O O . SER A 1 320 ? 2.622 8.319 -8.249 1.00 85.19 320 SER A O 1
ATOM 2581 N N . ASN A 1 321 ? 0.522 9.023 -7.891 1.00 78.31 321 ASN A N 1
ATOM 2582 C CA . ASN A 1 321 ? 0.641 10.270 -8.659 1.00 78.31 321 ASN A CA 1
ATOM 2583 C C . ASN A 1 321 ? 1.548 11.320 -8.012 1.00 78.31 321 ASN A C 1
ATOM 2585 O O . ASN A 1 321 ? 1.957 12.269 -8.673 1.00 78.31 321 ASN A O 1
ATOM 2589 N N . TYR A 1 322 ? 1.832 11.176 -6.721 1.00 83.44 322 TYR A N 1
ATOM 2590 C CA . TYR A 1 322 ? 2.344 12.271 -5.907 1.00 83.44 322 TYR A CA 1
ATOM 2591 C C . TYR A 1 322 ? 3.820 12.061 -5.574 1.00 83.44 322 TYR A C 1
ATOM 2593 O O . TYR A 1 322 ? 4.708 12.695 -6.144 1.00 83.44 322 TYR A O 1
ATOM 2601 N N . TYR A 1 323 ? 4.108 11.098 -4.707 1.00 90.88 323 TYR A N 1
ATOM 2602 C CA . TYR A 1 323 ? 5.443 10.867 -4.177 1.00 90.88 323 TYR A CA 1
ATOM 2603 C C . TYR A 1 323 ? 5.920 9.450 -4.476 1.00 90.88 323 TYR A C 1
ATOM 2605 O O . TYR A 1 323 ? 5.189 8.482 -4.241 1.00 90.88 323 TYR A O 1
ATOM 2613 N N . PHE A 1 324 ? 7.158 9.343 -4.962 1.00 92.88 324 PHE A N 1
ATOM 2614 C CA . PHE A 1 324 ? 7.809 8.058 -5.158 1.00 92.88 324 PHE A CA 1
ATOM 2615 C C . PHE A 1 324 ? 8.441 7.574 -3.868 1.00 92.88 324 PHE A C 1
ATOM 2617 O O . PHE A 1 324 ? 9.418 8.125 -3.374 1.00 92.88 324 PHE A O 1
ATOM 2624 N N . ALA A 1 325 ? 7.824 6.526 -3.357 1.00 95.50 325 ALA A N 1
ATOM 2625 C CA . ALA A 1 325 ? 8.183 5.825 -2.149 1.00 95.50 325 ALA A CA 1
ATOM 2626 C C . ALA A 1 325 ? 9.345 4.861 -2.415 1.00 95.50 325 ALA A C 1
ATOM 2628 O O . ALA A 1 325 ? 9.167 3.651 -2.582 1.00 95.50 325 ALA A O 1
ATOM 2629 N N . GLU A 1 326 ? 10.532 5.444 -2.552 1.00 96.62 326 GLU A N 1
ATOM 2630 C CA . GLU A 1 326 ? 11.750 4.748 -2.943 1.00 96.62 326 GLU A CA 1
ATOM 2631 C C . GLU A 1 326 ? 12.117 3.617 -1.973 1.00 96.62 326 GLU A C 1
ATOM 2633 O O . GLU A 1 326 ? 12.494 2.529 -2.415 1.00 96.62 326 GLU A O 1
ATOM 2638 N N . ASN A 1 327 ? 11.965 3.822 -0.662 1.00 97.94 327 ASN A N 1
ATOM 2639 C CA . ASN A 1 327 ? 12.353 2.818 0.327 1.00 97.94 327 ASN A CA 1
ATOM 2640 C C . ASN A 1 327 ? 11.451 1.580 0.236 1.00 97.94 327 ASN A C 1
ATOM 2642 O O . ASN A 1 327 ? 11.943 0.446 0.205 1.00 97.94 327 ASN A O 1
ATOM 2646 N N . ARG A 1 328 ? 10.132 1.782 0.100 1.00 98.12 328 ARG A N 1
ATOM 2647 C CA . ARG A 1 328 ? 9.182 0.693 -0.172 1.00 98.12 328 ARG A CA 1
ATOM 2648 C C . ARG A 1 328 ? 9.445 0.016 -1.515 1.00 98.12 328 ARG A C 1
ATOM 2650 O O . ARG A 1 328 ? 9.361 -1.209 -1.591 1.00 98.12 328 ARG A O 1
ATOM 2657 N N . PHE A 1 329 ? 9.803 0.772 -2.555 1.00 98.25 329 PHE A N 1
ATOM 2658 C CA . PHE A 1 329 ? 10.150 0.208 -3.862 1.00 98.25 329 PHE A CA 1
ATOM 2659 C C . PHE A 1 329 ? 11.335 -0.757 -3.750 1.00 98.25 329 PHE A C 1
ATOM 2661 O O . PHE A 1 329 ? 11.216 -1.923 -4.137 1.00 98.25 329 PHE A O 1
ATOM 2668 N N . ARG A 1 330 ? 12.450 -0.293 -3.170 1.00 98.25 330 ARG A N 1
ATOM 2669 C CA . ARG A 1 330 ? 13.667 -1.097 -2.992 1.00 98.25 330 ARG A CA 1
ATOM 2670 C C . ARG A 1 330 ? 13.359 -2.367 -2.204 1.00 98.25 330 ARG A C 1
ATOM 2672 O O . ARG A 1 330 ? 13.684 -3.457 -2.664 1.00 98.25 330 ARG A O 1
ATOM 2679 N N . PHE A 1 331 ? 12.633 -2.245 -1.091 1.00 98.56 331 PHE A N 1
ATOM 2680 C CA . PHE A 1 331 ? 12.219 -3.389 -0.278 1.00 98.56 331 PHE A CA 1
ATOM 2681 C C . PHE A 1 331 ? 11.457 -4.456 -1.078 1.00 98.56 331 PHE A C 1
ATOM 2683 O O . PHE A 1 331 ? 11.791 -5.637 -0.985 1.00 98.56 331 PHE A O 1
ATOM 2690 N N . LEU A 1 332 ? 10.456 -4.068 -1.878 1.00 98.56 332 LEU A N 1
ATOM 2691 C CA . LEU A 1 332 ? 9.651 -5.021 -2.654 1.00 98.56 332 LEU A CA 1
ATOM 2692 C C . LEU A 1 332 ? 10.460 -5.716 -3.749 1.00 98.56 332 LEU A C 1
ATOM 2694 O O . LEU A 1 332 ? 10.282 -6.912 -3.972 1.00 98.56 332 LEU A O 1
ATOM 2698 N N . VAL A 1 333 ? 11.349 -4.990 -4.430 1.00 98.12 333 VAL A N 1
ATOM 2699 C CA . VAL A 1 333 ? 12.148 -5.582 -5.508 1.00 98.12 333 VAL A CA 1
ATOM 2700 C C . VAL A 1 333 ? 13.266 -6.461 -4.960 1.00 98.12 333 VAL A C 1
ATOM 2702 O O . VAL A 1 333 ? 13.500 -7.542 -5.488 1.00 98.12 333 VAL A O 1
ATOM 2705 N N . GLU A 1 334 ? 13.943 -6.051 -3.888 1.00 98.06 334 GLU A N 1
ATOM 2706 C CA . GLU A 1 334 ? 14.936 -6.902 -3.220 1.00 98.06 334 GLU A CA 1
ATOM 2707 C C . GLU A 1 334 ? 14.292 -8.159 -2.620 1.00 98.06 334 GLU A C 1
ATOM 2709 O O . GLU A 1 334 ? 14.908 -9.226 -2.578 1.00 98.06 334 GLU A O 1
ATOM 2714 N N . TRP A 1 335 ? 13.030 -8.059 -2.195 1.00 98.19 335 TRP A N 1
ATOM 2715 C CA . TRP A 1 335 ? 12.245 -9.200 -1.743 1.00 98.19 335 TRP A CA 1
ATOM 2716 C C . TRP A 1 335 ? 11.950 -10.212 -2.848 1.00 98.19 335 TRP A C 1
ATOM 2718 O O . TRP A 1 335 ? 12.196 -11.420 -2.706 1.00 98.19 335 TRP A O 1
ATOM 2728 N N . ASP A 1 336 ? 11.346 -9.717 -3.924 1.00 98.38 336 ASP A N 1
ATOM 2729 C CA . ASP A 1 336 ? 10.914 -10.501 -5.064 1.00 98.38 336 ASP A CA 1
ATOM 2730 C C . ASP A 1 336 ? 11.250 -9.772 -6.366 1.00 98.38 336 ASP A C 1
ATOM 2732 O O . ASP A 1 336 ? 10.409 -9.067 -6.934 1.00 98.38 336 ASP A O 1
ATOM 2736 N N . PRO A 1 337 ? 12.468 -9.991 -6.894 1.00 97.56 337 PRO A N 1
ATOM 2737 C CA . PRO A 1 337 ? 12.884 -9.370 -8.143 1.00 97.56 337 PRO A CA 1
ATOM 2738 C C . PRO A 1 337 ? 11.978 -9.718 -9.327 1.00 97.56 337 PRO A C 1
ATOM 2740 O O . PRO A 1 337 ? 11.910 -8.953 -10.289 1.00 97.56 337 PRO A O 1
ATOM 2743 N N . SER A 1 338 ? 11.263 -10.854 -9.266 1.00 97.56 338 SER A N 1
ATOM 2744 C CA . SER A 1 338 ? 10.390 -11.292 -10.360 1.00 97.56 338 SER A CA 1
ATOM 2745 C C . SER A 1 338 ? 9.250 -10.316 -10.628 1.00 97.56 338 SER A C 1
ATOM 2747 O O . SER A 1 338 ? 8.892 -10.127 -11.792 1.00 97.56 338 SER A O 1
ATOM 2749 N N . ALA A 1 339 ? 8.804 -9.584 -9.602 1.00 97.31 339 ALA A N 1
ATOM 2750 C CA . ALA A 1 339 ? 7.766 -8.567 -9.714 1.00 97.31 339 ALA A CA 1
ATOM 2751 C C . ALA A 1 339 ? 8.113 -7.453 -10.722 1.00 97.31 339 ALA A C 1
ATOM 2753 O O . ALA A 1 339 ? 7.212 -6.896 -11.342 1.00 97.31 339 ALA A O 1
ATOM 2754 N N . VAL A 1 340 ? 9.401 -7.153 -10.959 1.00 97.06 340 VAL A N 1
ATOM 2755 C CA . VAL A 1 340 ? 9.835 -6.136 -11.946 1.00 97.06 340 VAL A CA 1
ATOM 2756 C C . VAL A 1 340 ? 9.466 -6.528 -13.384 1.00 97.06 340 VAL A C 1
ATOM 2758 O O . VAL A 1 340 ? 9.317 -5.672 -14.254 1.00 97.06 340 VAL A O 1
ATOM 2761 N N . ARG A 1 341 ? 9.306 -7.828 -13.651 1.00 96.12 341 ARG A N 1
ATOM 2762 C CA . ARG A 1 341 ? 8.998 -8.377 -14.981 1.00 96.12 341 ARG A CA 1
ATOM 2763 C C . ARG A 1 341 ? 7.524 -8.711 -15.170 1.00 96.12 341 ARG A C 1
ATOM 2765 O O . ARG A 1 341 ? 7.134 -9.130 -16.264 1.00 96.12 341 ARG A O 1
ATOM 2772 N N . GLU A 1 342 ? 6.731 -8.586 -14.115 1.00 96.00 342 GLU A N 1
ATOM 2773 C CA . GLU A 1 342 ? 5.338 -8.992 -14.127 1.00 96.00 342 GLU A CA 1
ATOM 2774 C C . GLU A 1 342 ? 4.456 -7.868 -14.638 1.00 96.00 342 GLU A C 1
ATOM 2776 O O . GLU A 1 342 ? 4.348 -6.786 -14.060 1.00 96.00 342 GLU A O 1
ATOM 2781 N N . ALA A 1 343 ? 3.831 -8.153 -15.773 1.00 95.75 343 ALA A N 1
ATOM 2782 C CA . ALA A 1 343 ? 2.849 -7.274 -16.352 1.00 95.75 343 ALA A CA 1
ATOM 2783 C C . ALA A 1 343 ? 1.549 -7.335 -15.544 1.00 95.75 343 ALA A C 1
ATOM 2785 O O . ALA A 1 343 ? 1.106 -8.409 -15.136 1.00 95.75 343 ALA A O 1
ATOM 2786 N N . ASN A 1 344 ? 0.922 -6.181 -15.346 1.00 94.56 344 ASN A N 1
ATOM 2787 C CA . ASN A 1 344 ? -0.428 -6.104 -14.804 1.00 94.56 344 ASN A CA 1
ATOM 2788 C C . ASN A 1 344 ? -1.474 -6.597 -15.835 1.00 94.56 344 ASN A C 1
ATOM 2790 O O . ASN A 1 344 ? -1.147 -7.019 -16.946 1.00 94.56 344 ASN A O 1
ATOM 2794 N N . ASN A 1 345 ? -2.761 -6.469 -15.500 1.00 93.94 345 ASN A N 1
ATOM 2795 C CA . ASN A 1 345 ? -3.867 -6.883 -16.374 1.00 93.94 345 ASN A CA 1
ATOM 2796 C C . ASN A 1 345 ? -3.906 -6.164 -17.740 1.00 93.94 345 ASN A C 1
ATOM 2798 O O . ASN A 1 345 ? -4.542 -6.667 -18.660 1.00 93.94 345 ASN A O 1
ATOM 2802 N N . SER A 1 346 ? -3.241 -5.011 -17.896 1.00 94.44 346 SER A N 1
ATOM 2803 C CA . SER A 1 346 ? -3.111 -4.304 -19.179 1.00 94.44 346 SER A CA 1
ATOM 2804 C C . SER A 1 346 ? -1.827 -4.657 -19.936 1.00 94.44 346 SER A C 1
ATOM 2806 O O . SER A 1 346 ? -1.482 -3.988 -20.909 1.00 94.44 346 SER A O 1
ATOM 2808 N N . GLY A 1 347 ? -1.084 -5.680 -19.513 1.00 95.50 347 GLY A N 1
ATOM 2809 C CA . GLY A 1 347 ? 0.208 -6.010 -20.116 1.00 95.50 347 GLY A CA 1
ATOM 2810 C C . GLY A 1 347 ? 1.325 -5.025 -19.745 1.00 95.50 347 GLY A C 1
ATOM 2811 O O . GLY A 1 347 ? 2.438 -5.160 -20.246 1.00 95.50 347 GLY A O 1
ATOM 2812 N N . SER A 1 348 ? 1.052 -4.042 -18.883 1.00 95.44 348 SER A N 1
ATOM 2813 C CA . SER A 1 348 ? 1.998 -2.987 -18.524 1.00 95.44 348 SER A CA 1
ATOM 2814 C C . SER A 1 348 ? 2.928 -3.470 -17.412 1.00 95.44 348 SER A C 1
ATOM 2816 O O . SER A 1 348 ? 2.479 -3.939 -16.365 1.00 95.44 348 SER A O 1
ATOM 2818 N N . LEU A 1 349 ? 4.230 -3.346 -17.644 1.00 96.44 349 LEU A N 1
ATOM 2819 C CA . LEU A 1 349 ? 5.283 -3.592 -16.668 1.00 96.44 349 LEU A CA 1
ATOM 2820 C C . LEU A 1 349 ? 5.355 -2.454 -15.636 1.00 96.44 349 LEU A C 1
ATOM 2822 O O . LEU A 1 349 ? 4.929 -1.333 -15.923 1.00 96.44 349 LEU A O 1
ATOM 2826 N N . PRO A 1 350 ? 6.008 -2.683 -14.485 1.00 96.56 350 PRO A N 1
ATOM 2827 C CA . PRO A 1 350 ? 6.402 -1.633 -13.546 1.00 96.56 350 PRO A CA 1
ATOM 2828 C C . PRO A 1 350 ? 7.023 -0.411 -14.235 1.00 96.56 350 PRO A C 1
ATOM 2830 O O . PRO A 1 350 ? 6.638 0.721 -13.955 1.00 96.56 350 PRO A O 1
ATOM 2833 N N . LEU A 1 351 ? 7.897 -0.641 -15.219 1.00 95.75 351 LEU A N 1
ATOM 2834 C CA . LEU A 1 351 ? 8.587 0.420 -15.951 1.00 95.75 351 LEU A CA 1
ATOM 2835 C C . LEU A 1 351 ? 7.645 1.298 -16.804 1.00 95.75 351 LEU A C 1
ATOM 2837 O O . LEU A 1 351 ? 7.923 2.479 -16.991 1.00 95.75 351 LEU A O 1
ATOM 2841 N N . HIS A 1 352 ? 6.497 0.775 -17.266 1.00 94.44 352 HIS A N 1
ATOM 2842 C CA . HIS A 1 352 ? 5.464 1.586 -17.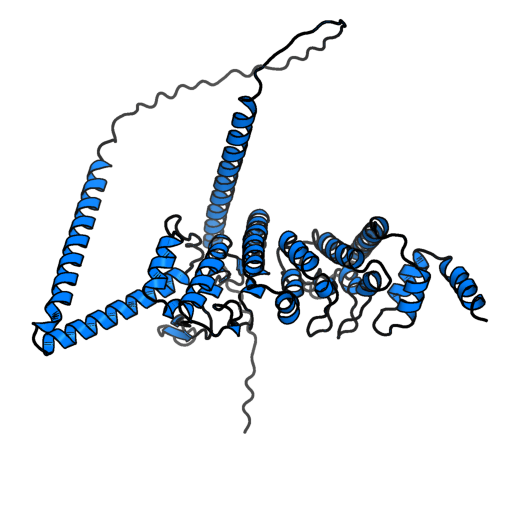935 1.00 94.44 352 HIS A CA 1
ATOM 2843 C C . HIS A 1 352 ? 4.802 2.588 -16.983 1.00 94.44 352 HIS A C 1
ATOM 2845 O O . HIS A 1 352 ? 4.286 3.609 -17.425 1.00 94.44 352 HIS A O 1
ATOM 2851 N N . ASN A 1 353 ? 4.774 2.304 -15.679 1.00 92.38 353 ASN A N 1
ATOM 2852 C CA . ASN A 1 353 ? 4.007 3.094 -14.718 1.00 92.38 353 ASN A CA 1
ATOM 2853 C C . ASN A 1 353 ? 4.783 4.298 -14.156 1.00 92.38 353 ASN A C 1
ATOM 2855 O O . ASN A 1 353 ? 4.172 5.158 -13.529 1.00 92.38 353 ASN A O 1
ATOM 2859 N N . CYS A 1 354 ? 6.088 4.423 -14.432 1.00 89.88 354 CYS A N 1
ATOM 2860 C CA . CYS A 1 354 ? 6.939 5.492 -13.893 1.00 89.88 354 CYS A CA 1
ATOM 2861 C C . CYS A 1 354 ? 6.529 6.922 -14.315 1.00 89.88 354 CYS A C 1
ATOM 2863 O O . CYS A 1 354 ? 6.871 7.865 -13.604 1.00 89.88 354 CYS A O 1
ATOM 2865 N N . ASN A 1 355 ? 5.799 7.097 -15.430 1.00 78.06 355 ASN A N 1
ATOM 2866 C CA . ASN A 1 355 ? 5.526 8.418 -16.030 1.00 78.06 355 ASN A CA 1
ATOM 2867 C C . ASN A 1 355 ? 4.043 8.848 -16.033 1.00 78.06 355 ASN A C 1
ATOM 2869 O O . ASN A 1 355 ? 3.662 9.805 -16.700 1.00 78.06 355 ASN A O 1
ATOM 2873 N N . LYS A 1 356 ? 3.148 8.121 -15.357 1.00 70.44 356 LYS A N 1
ATOM 2874 C CA . LYS A 1 356 ? 1.719 8.224 -15.697 1.00 70.44 356 LYS A CA 1
ATOM 2875 C C . LYS A 1 356 ? 1.035 9.528 -15.238 1.00 70.44 356 LYS A C 1
ATOM 2877 O O . LYS A 1 356 ? 0.028 9.898 -15.838 1.00 70.44 356 LYS A O 1
ATOM 2882 N N . TYR A 1 357 ? 1.546 10.237 -14.218 1.00 67.44 357 TYR A N 1
ATOM 2883 C CA . TYR A 1 357 ? 0.756 11.297 -13.557 1.00 67.44 357 TYR A CA 1
ATOM 2884 C C . TYR A 1 357 ? 1.502 12.485 -12.922 1.00 67.44 357 TYR A C 1
ATOM 2886 O O . TYR A 1 357 ? 0.847 13.315 -12.289 1.00 67.44 357 TYR A O 1
ATOM 2894 N N . ASN A 1 358 ? 2.822 12.623 -13.072 1.00 62.59 358 ASN A N 1
ATOM 2895 C CA . ASN A 1 358 ? 3.534 13.729 -12.425 1.00 62.59 358 ASN A CA 1
ATOM 2896 C C . ASN A 1 358 ? 3.682 14.931 -13.373 1.00 62.59 358 ASN A C 1
ATOM 2898 O O . ASN A 1 358 ? 4.408 14.850 -14.356 1.00 62.59 358 ASN A O 1
ATOM 2902 N N . LYS A 1 359 ? 2.981 16.036 -13.085 1.00 65.62 359 LYS A N 1
ATOM 2903 C CA . LYS A 1 359 ? 3.107 17.298 -13.842 1.00 65.62 359 LYS A CA 1
ATOM 2904 C C . LYS A 1 359 ? 4.357 18.093 -13.453 1.00 65.62 359 LYS A C 1
ATOM 2906 O O . LYS A 1 359 ? 4.830 18.908 -14.241 1.00 65.62 359 LYS A O 1
ATOM 2911 N N . ASP A 1 360 ? 4.900 17.828 -12.268 1.00 66.75 360 ASP A N 1
ATOM 2912 C CA . ASP A 1 360 ? 6.067 18.518 -11.735 1.00 66.75 360 ASP A CA 1
ATOM 2913 C C . ASP A 1 360 ? 7.308 17.679 -12.081 1.00 66.75 360 ASP A C 1
ATOM 2915 O O . ASP A 1 360 ? 7.808 16.873 -11.293 1.00 66.75 360 ASP A O 1
ATOM 2919 N N . ASN A 1 361 ? 7.728 17.844 -13.340 1.00 54.84 361 ASN A N 1
ATOM 2920 C CA . ASN A 1 361 ? 8.652 17.052 -14.169 1.00 54.84 361 ASN A CA 1
ATOM 2921 C C . ASN A 1 361 ? 9.994 16.576 -13.569 1.00 54.84 361 ASN A C 1
ATOM 2923 O O . ASN A 1 361 ? 10.738 15.886 -14.256 1.00 54.84 361 ASN A O 1
ATOM 2927 N N . HIS A 1 362 ? 10.355 16.886 -12.328 1.00 65.75 362 HIS A N 1
ATOM 2928 C CA . HIS A 1 362 ? 11.727 16.658 -11.858 1.00 65.75 362 HIS A CA 1
ATOM 2929 C C . HIS A 1 362 ? 12.032 15.244 -1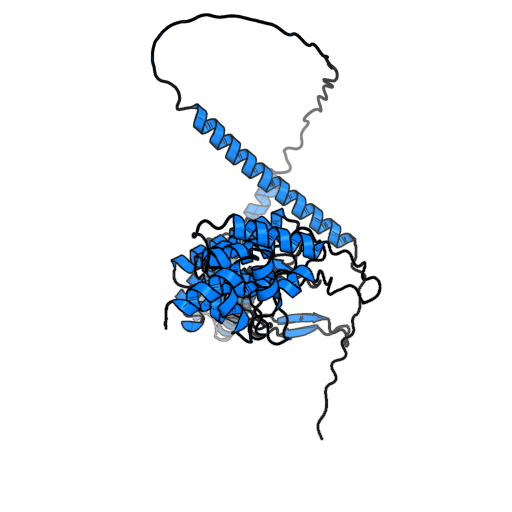1.349 1.00 65.75 362 HIS A C 1
ATOM 2931 O O . HIS A 1 362 ? 13.197 14.918 -11.189 1.00 65.75 362 HIS A O 1
ATOM 2937 N N . ASN A 1 363 ? 11.031 14.392 -11.107 1.00 79.12 363 ASN A N 1
ATOM 2938 C CA . ASN A 1 363 ? 11.260 13.091 -10.455 1.00 79.12 363 ASN A CA 1
ATOM 2939 C C . ASN A 1 363 ? 10.957 11.883 -11.373 1.00 79.12 363 ASN A C 1
ATOM 2941 O O . ASN A 1 363 ? 11.208 10.743 -11.006 1.00 79.12 363 ASN A O 1
ATOM 2945 N N . PHE A 1 364 ? 10.410 12.066 -12.581 1.00 86.25 364 PHE A N 1
ATOM 2946 C CA . PHE A 1 364 ? 10.052 10.899 -13.409 1.00 86.25 364 PHE A CA 1
ATOM 2947 C C . PHE A 1 364 ? 11.285 10.170 -13.965 1.00 86.25 364 PHE A C 1
ATOM 2949 O O . PHE A 1 364 ? 11.294 8.941 -13.975 1.00 86.25 364 PHE A O 1
ATOM 2956 N N . VAL A 1 365 ? 12.322 10.909 -14.386 1.00 89.50 365 VAL A N 1
ATOM 2957 C CA . VAL A 1 365 ? 13.567 10.330 -14.920 1.00 89.50 365 VAL A CA 1
ATOM 2958 C C . VAL A 1 365 ? 14.267 9.527 -13.835 1.00 89.50 365 VAL A C 1
ATOM 2960 O O . VAL A 1 365 ? 14.618 8.382 -14.075 1.00 89.50 365 VAL A O 1
ATOM 2963 N N . GLU A 1 366 ? 14.375 10.075 -12.623 1.00 91.44 366 GLU A N 1
ATOM 2964 C CA . GLU A 1 366 ? 14.971 9.395 -11.466 1.00 91.44 366 GLU A CA 1
ATOM 2965 C C . GLU A 1 366 ? 14.212 8.105 -11.115 1.00 91.44 366 GLU A C 1
ATOM 2967 O O . GLU A 1 366 ? 14.818 7.049 -10.943 1.00 91.44 366 GLU A O 1
ATOM 2972 N N . ARG A 1 367 ? 12.870 8.154 -11.089 1.00 92.44 367 ARG A N 1
ATOM 2973 C CA . ARG A 1 367 ? 12.018 6.966 -10.884 1.00 92.44 367 ARG A CA 1
ATOM 2974 C C . ARG A 1 367 ? 12.256 5.914 -11.954 1.00 92.44 367 ARG A C 1
ATOM 2976 O O . ARG A 1 367 ? 12.452 4.745 -11.636 1.00 92.44 367 ARG A O 1
ATOM 2983 N N . PHE A 1 368 ? 12.192 6.318 -13.219 1.00 94.50 368 PHE A N 1
ATOM 2984 C CA . PHE A 1 368 ? 12.386 5.426 -14.355 1.00 94.50 368 PHE A CA 1
ATOM 2985 C C . PHE A 1 368 ? 13.777 4.797 -14.324 1.00 94.50 368 PHE A C 1
ATOM 2987 O O . PHE A 1 368 ? 13.893 3.578 -14.448 1.00 94.50 368 PHE A O 1
ATOM 2994 N N . GLN A 1 369 ? 14.804 5.616 -14.094 1.00 95.25 369 GLN A N 1
ATOM 2995 C CA . GLN A 1 369 ? 16.188 5.192 -13.961 1.00 95.25 369 GLN A CA 1
ATOM 2996 C C . GLN A 1 369 ? 16.318 4.152 -12.854 1.00 95.25 369 GLN A C 1
ATOM 2998 O O . GLN A 1 369 ? 16.817 3.066 -13.116 1.00 95.25 369 GLN A O 1
ATOM 3003 N N . LEU A 1 370 ? 15.787 4.413 -11.657 1.00 96.31 370 LEU A N 1
ATOM 3004 C CA . LEU A 1 370 ? 15.877 3.466 -10.549 1.00 96.31 370 LEU A CA 1
ATOM 3005 C C . LEU A 1 370 ? 15.177 2.135 -10.866 1.00 96.31 370 LEU A C 1
ATOM 3007 O O . LEU A 1 370 ? 15.738 1.065 -10.630 1.00 96.31 370 LEU A O 1
ATOM 3011 N N . VAL A 1 371 ? 13.961 2.165 -11.424 1.00 96.50 371 VAL A N 1
ATOM 3012 C CA . VAL A 1 371 ? 13.253 0.928 -11.801 1.00 96.50 371 VAL A CA 1
ATOM 3013 C C . VAL A 1 371 ? 14.027 0.165 -12.877 1.00 96.50 371 VAL A C 1
ATOM 3015 O O . VAL A 1 371 ? 14.140 -1.063 -12.802 1.00 96.50 371 VAL A O 1
ATOM 3018 N N . PHE A 1 372 ? 14.594 0.876 -13.852 1.00 96.12 372 PHE A N 1
ATOM 3019 C CA . PHE A 1 372 ? 15.412 0.288 -14.903 1.00 96.12 372 PHE A CA 1
ATOM 3020 C C . PHE A 1 372 ? 16.712 -0.315 -14.355 1.00 96.12 372 PHE A C 1
ATOM 3022 O O . PHE A 1 372 ? 17.017 -1.464 -14.677 1.00 96.12 372 PHE A O 1
ATOM 3029 N N . GLU A 1 373 ? 17.417 0.389 -13.466 1.00 95.88 373 GLU A N 1
ATOM 3030 C CA . GLU A 1 373 ? 18.614 -0.085 -12.761 1.00 95.88 373 GLU A CA 1
ATOM 3031 C C . GLU A 1 373 ? 18.342 -1.391 -12.026 1.00 95.88 373 GLU A C 1
ATOM 3033 O O . GLU A 1 373 ? 19.105 -2.345 -12.146 1.00 95.88 373 GLU A O 1
ATOM 3038 N N . TYR A 1 374 ? 17.218 -1.492 -11.320 1.00 96.19 374 TYR A N 1
ATOM 3039 C CA . TYR A 1 374 ? 16.821 -2.737 -10.670 1.00 96.19 374 TYR A CA 1
ATOM 3040 C C . TYR A 1 374 ? 16.485 -3.844 -11.681 1.00 96.19 374 TYR A C 1
ATOM 3042 O O . TYR A 1 374 ? 16.851 -5.005 -11.472 1.00 96.19 374 TYR A O 1
ATOM 3050 N N . GLY A 1 375 ? 15.858 -3.490 -12.805 1.00 95.25 375 GLY A N 1
ATOM 3051 C CA . GLY A 1 375 ? 15.626 -4.398 -13.926 1.00 95.25 375 GLY A CA 1
ATOM 3052 C C . GLY A 1 375 ? 16.923 -5.006 -14.464 1.00 95.25 375 GLY A C 1
ATOM 3053 O O . GLY A 1 375 ? 17.027 -6.227 -14.573 1.00 95.25 375 GLY A O 1
ATOM 3054 N N . ILE A 1 376 ? 17.939 -4.188 -14.740 1.00 94.38 376 ILE A N 1
ATOM 3055 C CA . ILE A 1 376 ? 19.242 -4.666 -15.227 1.00 94.38 376 ILE A CA 1
ATOM 3056 C C . ILE A 1 376 ? 20.105 -5.274 -14.117 1.00 94.38 376 ILE A C 1
ATOM 3058 O O . ILE A 1 376 ? 20.919 -6.141 -14.398 1.00 94.38 376 ILE A O 1
ATOM 3062 N N . ARG A 1 377 ? 19.933 -4.893 -12.850 1.00 93.62 377 ARG A N 1
ATOM 3063 C CA . ARG A 1 377 ? 20.686 -5.475 -11.730 1.00 93.62 377 ARG A CA 1
ATOM 3064 C C . ARG A 1 377 ? 20.315 -6.935 -11.509 1.00 93.62 377 ARG A C 1
ATOM 3066 O O . ARG A 1 377 ? 21.192 -7.781 -11.358 1.00 93.62 377 ARG A O 1
ATOM 3073 N N . TYR A 1 378 ? 19.018 -7.236 -11.501 1.00 94.38 378 TYR A N 1
ATOM 3074 C CA . TYR A 1 378 ? 18.519 -8.598 -11.295 1.00 94.38 378 TYR A CA 1
ATOM 3075 C C . TYR A 1 378 ? 18.408 -9.401 -12.595 1.00 94.38 378 TYR A C 1
ATOM 3077 O O . TYR A 1 378 ? 18.444 -10.633 -12.563 1.00 94.38 378 TYR A O 1
ATOM 3085 N N . TYR A 1 379 ? 18.326 -8.723 -13.744 1.00 92.50 379 TYR A N 1
ATOM 3086 C CA . TYR A 1 379 ? 18.252 -9.348 -15.065 1.00 92.50 379 TYR A CA 1
ATOM 3087 C C . TYR A 1 379 ? 19.276 -8.760 -16.063 1.00 92.50 379 TYR A C 1
ATOM 3089 O O . TYR A 1 379 ? 18.884 -8.349 -17.152 1.00 92.50 379 TYR A O 1
ATOM 3097 N N . PRO A 1 380 ? 20.594 -8.789 -15.772 1.00 79.69 380 PRO A N 1
ATOM 3098 C CA . PRO A 1 380 ? 21.653 -8.042 -16.491 1.00 79.69 380 PRO A CA 1
ATOM 3099 C C . PRO A 1 380 ? 21.904 -8.433 -17.948 1.00 79.69 380 PRO A C 1
ATOM 3101 O O . PRO A 1 380 ? 22.681 -7.793 -18.648 1.00 79.69 380 PRO A O 1
ATOM 3104 N N . LYS A 1 381 ? 21.261 -9.497 -18.424 1.00 79.94 381 LYS A N 1
ATOM 3105 C CA . LYS A 1 381 ? 21.382 -9.970 -19.805 1.00 79.94 381 LYS A CA 1
ATOM 3106 C C . LYS A 1 381 ? 20.303 -9.326 -20.682 1.00 79.94 381 LYS A C 1
ATOM 3108 O O . LYS A 1 381 ? 19.630 -8.376 -20.291 1.00 79.94 381 LYS A O 1
ATOM 3113 N N . LYS A 1 382 ? 20.056 -9.938 -21.841 1.00 78.62 382 LYS A N 1
ATOM 3114 C CA . LYS A 1 382 ? 18.951 -9.634 -22.763 1.00 78.62 382 LYS A CA 1
ATOM 3115 C C . LYS A 1 382 ? 17.614 -9.294 -22.093 1.00 78.62 382 LYS A C 1
ATOM 3117 O O . LYS A 1 382 ? 16.885 -8.445 -22.585 1.00 78.62 382 LYS A O 1
ATOM 3122 N N . ILE A 1 383 ? 17.305 -9.942 -20.967 1.00 87.75 383 ILE A N 1
ATOM 3123 C CA . ILE A 1 383 ? 16.029 -9.779 -20.273 1.00 87.75 383 ILE A CA 1
ATOM 3124 C C . ILE A 1 383 ? 15.876 -8.344 -19.759 1.00 87.75 383 ILE A C 1
ATOM 3126 O O . ILE A 1 383 ? 14.863 -7.733 -20.069 1.00 87.75 383 ILE A O 1
ATOM 3130 N N . GLY A 1 384 ? 16.857 -7.787 -19.045 1.00 89.25 384 GLY A N 1
ATOM 3131 C CA . GLY A 1 384 ? 16.756 -6.450 -18.454 1.00 89.25 384 GLY A CA 1
ATOM 3132 C C . GLY A 1 384 ? 16.604 -5.356 -19.505 1.00 89.25 384 GLY A C 1
ATOM 3133 O O . GLY A 1 384 ? 15.686 -4.548 -19.412 1.00 89.25 384 GLY A O 1
ATOM 3134 N N . ILE A 1 385 ? 17.427 -5.392 -20.560 1.00 90.88 385 ILE A N 1
ATOM 3135 C CA . ILE A 1 385 ? 17.333 -4.433 -21.675 1.00 90.88 385 ILE A CA 1
ATOM 3136 C C . ILE A 1 385 ? 15.992 -4.583 -22.408 1.00 90.88 385 ILE A C 1
ATOM 3138 O O . ILE A 1 385 ? 15.344 -3.582 -22.705 1.00 90.88 385 ILE A O 1
ATOM 3142 N N . SER A 1 386 ? 15.521 -5.815 -22.643 1.00 91.88 386 SER A N 1
ATOM 3143 C CA . SER A 1 386 ? 14.239 -6.045 -23.328 1.00 91.88 386 SER A CA 1
ATOM 3144 C C . SER A 1 386 ? 13.033 -5.461 -22.584 1.00 91.88 386 SER A C 1
ATOM 3146 O O . SER A 1 386 ? 12.028 -5.155 -23.225 1.00 91.88 386 SER A O 1
ATOM 3148 N N . LEU A 1 387 ? 13.125 -5.237 -21.261 1.00 94.56 387 LEU A N 1
ATOM 3149 C CA . LEU A 1 387 ? 12.042 -4.614 -20.493 1.00 94.56 387 LEU A CA 1
ATOM 3150 C C . LEU A 1 387 ? 11.717 -3.208 -21.002 1.00 94.56 387 LEU A C 1
ATOM 3152 O O . LEU A 1 387 ? 10.542 -2.867 -21.050 1.00 94.56 387 LEU A O 1
ATOM 3156 N N . LEU A 1 388 ? 12.710 -2.435 -21.459 1.00 94.69 388 LEU A N 1
ATOM 3157 C CA . LEU A 1 388 ? 12.508 -1.091 -22.022 1.00 94.69 388 LEU A CA 1
ATOM 3158 C C . LEU A 1 388 ? 11.611 -1.079 -23.259 1.00 94.69 388 LEU A C 1
ATOM 3160 O O . LEU A 1 388 ? 10.963 -0.076 -23.551 1.00 94.69 388 LEU A O 1
ATOM 3164 N N . PHE A 1 389 ? 11.583 -2.187 -23.991 1.00 95.62 389 PHE A N 1
ATOM 3165 C CA . PHE A 1 389 ? 10.984 -2.265 -25.317 1.00 95.62 389 PHE A CA 1
ATOM 3166 C C . PHE A 1 389 ? 9.847 -3.277 -25.398 1.00 95.62 389 PHE A C 1
ATOM 3168 O O . PHE A 1 389 ? 9.311 -3.496 -26.484 1.00 95.62 389 PHE A O 1
ATOM 3175 N N . LYS A 1 390 ? 9.454 -3.873 -24.268 1.00 95.56 390 LYS A N 1
ATOM 3176 C CA . LYS A 1 390 ? 8.324 -4.791 -24.209 1.00 95.56 390 LYS A CA 1
ATOM 3177 C C . LYS A 1 390 ? 7.015 -4.020 -24.349 1.00 95.56 390 LYS A C 1
ATOM 3179 O O . LYS A 1 390 ? 6.714 -3.141 -23.542 1.00 95.56 390 LYS A O 1
ATOM 3184 N N . LYS A 1 391 ? 6.233 -4.365 -25.365 1.00 95.44 391 LYS A N 1
ATOM 3185 C CA . LYS A 1 391 ? 4.919 -3.772 -25.626 1.00 95.44 391 LYS A CA 1
ATOM 3186 C C . LYS A 1 391 ? 3.905 -4.204 -24.566 1.00 95.44 391 LYS A C 1
ATOM 3188 O O . LYS A 1 391 ? 3.853 -5.379 -24.201 1.00 95.44 391 LYS A O 1
ATOM 3193 N N . ASP A 1 392 ? 3.094 -3.260 -24.100 1.00 95.50 392 ASP A N 1
ATOM 3194 C CA . ASP A 1 392 ? 1.880 -3.563 -23.341 1.00 95.50 392 ASP A CA 1
ATOM 3195 C C . ASP A 1 392 ? 0.728 -3.987 -24.277 1.00 95.50 392 ASP A C 1
ATOM 3197 O O . ASP A 1 392 ? 0.912 -4.151 -25.487 1.00 95.50 392 ASP A O 1
ATOM 3201 N N . SER A 1 393 ? -0.482 -4.154 -23.734 1.00 95.69 393 SER A N 1
ATOM 3202 C CA . SER A 1 393 ? -1.668 -4.495 -24.540 1.00 95.69 393 SER A CA 1
ATOM 3203 C C . SER A 1 393 ? -2.053 -3.437 -25.584 1.00 95.69 393 SER A C 1
ATOM 3205 O O . SER A 1 393 ? -2.767 -3.762 -26.531 1.00 95.69 393 SER A O 1
ATOM 3207 N N . ASN A 1 394 ? -1.564 -2.200 -25.452 1.00 94.12 394 ASN A N 1
ATOM 3208 C CA . ASN A 1 394 ? -1.779 -1.112 -26.406 1.00 94.12 394 ASN A CA 1
ATOM 3209 C C . ASN A 1 394 ? -0.637 -0.990 -27.425 1.00 94.12 394 ASN A C 1
ATOM 3211 O O . ASN A 1 394 ? -0.664 -0.098 -28.271 1.00 94.12 394 ASN A O 1
ATOM 3215 N N . GLY A 1 395 ? 0.378 -1.856 -27.352 1.00 94.62 395 GLY A N 1
ATOM 3216 C CA . GLY A 1 395 ? 1.559 -1.766 -28.205 1.00 94.62 395 GLY A CA 1
ATOM 3217 C C . GLY A 1 395 ? 2.579 -0.717 -27.754 1.00 94.62 395 GLY A C 1
ATOM 3218 O O . GLY A 1 395 ? 3.517 -0.456 -28.505 1.00 94.62 395 GLY A O 1
ATOM 3219 N N . ILE A 1 396 ? 2.416 -0.124 -26.565 1.00 93.19 396 ILE A N 1
ATOM 3220 C CA . ILE A 1 396 ? 3.277 0.945 -26.046 1.00 93.19 396 ILE A CA 1
ATOM 3221 C C . ILE A 1 396 ? 4.410 0.326 -25.221 1.00 93.19 396 ILE A C 1
ATOM 3223 O O . ILE A 1 396 ? 4.181 -0.575 -24.412 1.00 93.19 396 ILE A O 1
ATOM 3227 N N . THR A 1 397 ? 5.643 0.801 -25.398 1.00 94.50 397 THR A N 1
ATOM 3228 C CA . THR A 1 397 ? 6.807 0.355 -24.611 1.00 94.50 397 THR A CA 1
ATOM 3229 C C . THR A 1 397 ? 7.130 1.293 -23.445 1.00 94.50 397 THR A C 1
ATOM 3231 O O . THR A 1 397 ? 6.794 2.478 -23.512 1.00 94.50 397 THR A O 1
ATOM 3234 N N . PRO A 1 398 ? 7.834 0.837 -22.389 1.00 94.94 398 PRO A N 1
ATOM 3235 C CA . PRO A 1 398 ? 8.297 1.739 -21.336 1.00 94.94 398 PRO A CA 1
ATOM 3236 C C . PRO A 1 398 ? 9.196 2.858 -21.849 1.00 94.94 398 PRO A C 1
ATOM 3238 O O . PRO A 1 398 ? 9.086 3.985 -21.380 1.00 94.94 398 PRO A O 1
ATOM 3241 N N . PHE A 1 399 ? 10.042 2.567 -22.841 1.00 93.19 399 PHE A N 1
ATOM 3242 C CA . PHE A 1 399 ? 10.868 3.564 -23.510 1.00 93.19 399 PHE A CA 1
ATOM 3243 C C . PHE A 1 399 ? 10.015 4.657 -24.155 1.00 93.19 399 PHE A C 1
ATOM 3245 O O . PHE A 1 399 ? 10.240 5.839 -23.915 1.00 93.19 399 PHE A O 1
ATOM 3252 N N . GLN A 1 400 ? 8.978 4.271 -24.905 1.00 91.44 400 GLN A N 1
ATOM 3253 C CA . GLN A 1 400 ? 8.041 5.227 -25.486 1.00 91.44 400 GLN A CA 1
ATOM 3254 C C . GLN A 1 400 ? 7.344 6.037 -24.395 1.00 91.44 400 GLN A C 1
ATOM 3256 O O . GLN A 1 400 ? 7.283 7.254 -24.519 1.00 91.44 400 GLN A O 1
ATOM 3261 N N . VAL A 1 401 ? 6.876 5.409 -23.311 1.00 89.75 401 VAL A N 1
ATOM 3262 C CA . VAL A 1 401 ? 6.255 6.130 -22.187 1.00 89.75 401 VAL A CA 1
ATOM 3263 C C . VAL A 1 401 ? 7.216 7.151 -21.573 1.00 89.75 401 VAL A C 1
ATOM 3265 O O . VAL A 1 401 ? 6.813 8.290 -21.345 1.00 89.75 401 VAL A O 1
ATOM 3268 N N . ALA A 1 402 ? 8.472 6.778 -21.326 1.00 89.62 402 ALA A N 1
ATOM 3269 C CA . ALA A 1 402 ? 9.475 7.654 -20.725 1.00 89.62 402 ALA A CA 1
ATOM 3270 C C . ALA A 1 402 ? 9.867 8.816 -21.652 1.00 89.62 402 ALA A C 1
ATOM 3272 O O . ALA A 1 402 ? 9.858 9.968 -21.230 1.00 89.62 402 ALA A O 1
ATOM 3273 N N . CYS A 1 403 ? 10.104 8.544 -22.938 1.00 87.56 403 CYS A N 1
ATOM 3274 C CA . CYS A 1 403 ? 10.461 9.577 -23.910 1.00 87.56 403 CYS A CA 1
ATOM 3275 C C . CYS A 1 403 ? 9.298 10.495 -24.282 1.00 87.56 403 CYS A C 1
ATOM 3277 O O . CYS A 1 403 ? 9.529 11.639 -24.668 1.00 87.56 403 CYS A O 1
ATOM 3279 N N . SER A 1 404 ? 8.057 10.003 -24.217 1.00 81.69 404 SER A N 1
ATOM 3280 C CA . SER A 1 404 ? 6.927 10.726 -24.795 1.00 81.69 404 SER A CA 1
ATOM 3281 C C . SER A 1 404 ? 6.613 12.027 -24.066 1.00 81.69 404 SER A C 1
ATOM 3283 O O . SER A 1 404 ? 5.963 12.867 -24.677 1.00 81.69 404 SER A O 1
ATOM 3285 N N . ASN A 1 405 ? 7.044 12.230 -22.809 1.00 63.72 405 ASN A N 1
ATOM 3286 C CA . ASN A 1 405 ? 6.721 13.433 -22.021 1.00 63.72 405 ASN A CA 1
ATOM 3287 C C . ASN A 1 405 ? 5.255 13.873 -22.198 1.00 63.72 405 ASN A C 1
ATOM 3289 O O . ASN A 1 405 ? 4.942 15.065 -22.157 1.00 63.72 405 ASN A O 1
ATOM 3293 N N . ILE A 1 406 ? 4.343 12.924 -22.471 1.00 55.28 406 ILE A N 1
ATOM 3294 C CA . ILE A 1 406 ? 2.958 13.265 -22.752 1.00 55.28 406 ILE A CA 1
ATOM 3295 C C . ILE A 1 406 ? 2.412 13.617 -21.388 1.00 55.28 406 ILE A C 1
ATOM 3297 O O . ILE A 1 406 ? 2.018 12.754 -20.605 1.00 55.28 406 ILE A O 1
ATOM 3301 N N . ALA A 1 407 ? 2.426 14.916 -21.109 1.00 52.25 407 ALA A N 1
ATOM 3302 C CA . ALA A 1 407 ? 1.621 15.548 -20.100 1.00 52.25 407 ALA A CA 1
ATOM 3303 C C . ALA A 1 407 ? 0.172 15.166 -20.420 1.00 52.25 407 ALA A C 1
ATOM 3305 O O . ALA A 1 407 ? -0.545 15.889 -21.110 1.00 52.25 407 ALA A O 1
ATOM 3306 N N . HIS A 1 408 ? -0.261 14.000 -19.931 1.00 53.28 408 HIS A N 1
ATOM 3307 C CA . HIS A 1 408 ? -1.554 13.364 -20.194 1.00 53.28 408 HIS A CA 1
ATOM 3308 C C . HIS A 1 408 ? -2.757 14.197 -19.705 1.00 53.28 408 HIS A C 1
ATOM 3310 O O . HIS A 1 408 ? -3.892 13.732 -19.727 1.00 53.28 408 HIS A O 1
ATOM 3316 N N . GLY A 1 409 ? -2.529 15.442 -19.282 1.00 52.38 409 GLY A N 1
ATOM 3317 C CA . GLY A 1 409 ? -3.543 16.394 -18.856 1.00 52.38 409 GLY A CA 1
ATOM 3318 C C . GLY A 1 409 ? -3.521 17.741 -19.577 1.00 52.38 409 GLY A C 1
ATOM 3319 O O . GLY A 1 409 ? -4.273 18.615 -19.154 1.00 52.38 409 GLY A O 1
ATOM 3320 N N . ILE A 1 410 ? -2.701 17.950 -20.616 1.00 50.22 410 ILE A N 1
ATOM 3321 C CA . ILE A 1 410 ? -2.811 19.151 -21.455 1.00 50.22 410 ILE A CA 1
ATOM 3322 C C . ILE A 1 410 ? -3.537 18.754 -22.735 1.00 50.22 410 ILE A C 1
ATOM 3324 O O . ILE A 1 410 ? -2.991 18.120 -23.634 1.00 50.22 410 ILE A O 1
ATOM 3328 N N . THR A 1 411 ? -4.813 19.112 -22.790 1.00 51.53 411 THR A N 1
ATOM 3329 C CA . THR A 1 411 ? -5.648 19.083 -23.988 1.00 51.53 411 THR A CA 1
ATOM 3330 C C . THR A 1 411 ? -4.918 19.748 -25.157 1.00 51.53 411 THR A C 1
ATOM 3332 O O . THR A 1 411 ? -4.843 20.968 -25.195 1.00 51.53 411 THR A O 1
ATOM 3335 N N . SER A 1 412 ? -4.346 18.939 -26.052 1.00 51.47 412 SER A N 1
ATOM 3336 C CA . SER A 1 412 ? -3.974 19.150 -27.466 1.00 51.47 412 SER A CA 1
ATOM 3337 C C . SER A 1 412 ? -3.466 20.509 -27.999 1.00 51.47 412 SER A C 1
ATOM 3339 O O . SER A 1 412 ? -3.335 20.613 -29.216 1.00 51.47 412 SER A O 1
ATOM 3341 N N . PHE A 1 413 ? -3.208 21.551 -27.204 1.00 52.03 413 PHE A N 1
ATOM 3342 C CA . PHE A 1 413 ? -3.108 22.913 -27.751 1.00 52.03 413 PHE A CA 1
ATOM 3343 C C . PHE A 1 413 ? -1.717 23.537 -27.804 1.00 52.03 413 PHE A C 1
ATOM 3345 O O . PHE A 1 413 ? -1.573 24.552 -28.474 1.00 52.03 413 PHE A O 1
ATOM 3352 N N . GLN A 1 414 ? -0.688 22.925 -27.219 1.00 51.72 414 GLN A N 1
ATOM 3353 C CA . GLN A 1 414 ? 0.698 23.377 -27.389 1.00 51.72 414 GLN A CA 1
ATOM 3354 C C . GLN A 1 414 ? 1.653 22.218 -27.093 1.00 51.72 414 GLN A C 1
ATOM 3356 O O . GLN A 1 414 ? 2.117 22.031 -25.973 1.00 51.72 414 GLN A O 1
ATOM 3361 N N . ILE A 1 415 ? 1.891 21.387 -28.110 1.00 56.78 415 ILE A N 1
ATOM 3362 C CA . ILE A 1 415 ? 3.040 20.481 -28.129 1.00 56.78 415 ILE A CA 1
ATOM 3363 C C . ILE A 1 415 ? 4.226 21.354 -28.532 1.00 56.78 415 ILE A C 1
ATOM 3365 O O . ILE A 1 415 ? 4.502 21.528 -29.718 1.00 56.78 415 ILE A O 1
ATOM 3369 N N . ASP A 1 416 ? 4.896 21.959 -27.557 1.00 57.38 416 ASP A N 1
ATOM 3370 C CA . ASP A 1 416 ? 6.263 22.394 -27.806 1.00 57.38 416 ASP A CA 1
ATOM 3371 C C . ASP A 1 416 ? 7.075 21.114 -28.032 1.00 57.38 416 ASP A C 1
ATOM 3373 O O . ASP A 1 416 ? 7.150 20.263 -27.148 1.00 57.38 416 ASP A O 1
ATOM 3377 N N . ASN A 1 417 ? 7.634 20.949 -29.237 1.00 59.12 417 ASN A N 1
ATOM 3378 C CA . ASN A 1 417 ? 8.473 19.813 -29.660 1.00 59.12 417 ASN A CA 1
ATOM 3379 C C . ASN A 1 417 ? 9.821 19.764 -28.905 1.00 59.12 417 ASN A C 1
ATOM 3381 O O . ASN A 1 417 ? 10.876 19.526 -29.496 1.00 59.12 417 ASN A O 1
ATOM 3385 N N . SER A 1 418 ? 9.831 20.062 -27.610 1.00 65.06 418 SER A N 1
ATOM 3386 C CA . SER A 1 418 ? 11.030 20.000 -26.797 1.00 65.06 418 SER A CA 1
ATOM 3387 C C . SER A 1 418 ? 11.347 18.524 -26.529 1.00 65.06 418 SER A C 1
ATOM 3389 O O . SER A 1 418 ? 10.724 17.853 -25.712 1.00 65.06 418 SER A O 1
ATOM 3391 N N . ASN A 1 419 ? 12.348 18.000 -27.242 1.00 71.50 419 ASN A N 1
ATOM 3392 C CA . ASN A 1 419 ? 12.891 16.641 -27.087 1.00 71.50 419 ASN A CA 1
ATOM 3393 C C . ASN A 1 419 ? 13.555 16.386 -25.711 1.00 71.50 419 ASN A C 1
ATOM 3395 O O . ASN A 1 419 ? 14.297 15.419 -25.558 1.00 71.50 419 ASN A O 1
ATOM 3399 N N . VAL A 1 420 ? 13.299 17.226 -24.704 1.00 73.44 420 VAL A N 1
ATOM 3400 C CA . VAL A 1 420 ? 13.963 17.205 -23.391 1.00 73.44 420 VAL A CA 1
ATOM 3401 C C . VAL A 1 420 ? 13.776 15.848 -22.706 1.00 73.44 420 VAL A C 1
ATOM 3403 O O . VAL A 1 420 ? 14.743 15.246 -22.255 1.00 73.44 420 VAL A O 1
ATOM 3406 N N . GLY A 1 421 ? 12.560 15.290 -22.738 1.00 82.56 421 GLY A N 1
ATOM 3407 C CA . GLY A 1 421 ? 12.285 13.980 -22.134 1.00 82.56 421 GLY A CA 1
ATOM 3408 C C . GLY A 1 421 ? 13.033 12.823 -22.793 1.00 82.56 421 GLY A C 1
ATOM 3409 O O . GLY A 1 421 ? 13.413 11.872 -22.114 1.00 82.56 421 GLY A O 1
ATOM 3410 N N . TYR A 1 422 ? 13.285 12.901 -24.103 1.00 88.25 422 TYR A N 1
ATOM 3411 C CA . TYR A 1 422 ? 14.058 11.885 -24.813 1.00 88.25 422 TYR A CA 1
ATOM 3412 C C . TYR A 1 422 ? 15.530 11.921 -24.398 1.00 88.25 422 TYR A C 1
ATOM 3414 O O . TYR A 1 422 ? 16.095 10.870 -24.103 1.00 88.25 422 TYR A O 1
ATOM 3422 N N . GLU A 1 423 ? 16.146 13.106 -24.360 1.00 90.12 423 GLU A N 1
ATOM 3423 C CA . GLU A 1 423 ? 17.562 13.258 -24.005 1.00 90.12 423 GLU A CA 1
ATOM 3424 C C . GLU A 1 423 ? 17.832 12.817 -22.564 1.00 90.12 423 GLU A C 1
ATOM 3426 O O . GLU A 1 423 ? 18.748 12.024 -22.341 1.00 90.12 423 GLU A O 1
ATOM 3431 N N . ASP A 1 424 ? 16.986 13.228 -21.615 1.00 90.12 424 ASP A N 1
ATOM 3432 C CA . ASP A 1 424 ? 17.124 12.841 -20.208 1.00 90.12 424 ASP A CA 1
ATOM 3433 C C . ASP A 1 424 ? 16.893 11.338 -20.001 1.00 90.12 424 ASP A C 1
ATOM 3435 O O . ASP A 1 424 ? 17.664 10.676 -19.304 1.00 90.12 424 ASP A O 1
ATOM 3439 N N . THR A 1 425 ? 15.873 10.767 -20.656 1.00 91.44 425 THR A N 1
ATOM 3440 C CA . THR A 1 425 ? 15.599 9.321 -20.597 1.00 91.44 425 THR A CA 1
ATOM 3441 C C . THR A 1 425 ? 16.750 8.520 -21.196 1.00 91.44 425 THR A C 1
ATOM 3443 O O . THR A 1 425 ? 17.189 7.533 -20.609 1.00 91.44 425 THR A O 1
ATOM 3446 N N . MET A 1 426 ? 17.263 8.935 -22.356 1.00 92.38 426 MET A N 1
ATOM 3447 C CA . MET A 1 426 ? 18.402 8.270 -22.985 1.00 92.38 426 MET A CA 1
ATOM 3448 C C . MET A 1 426 ? 19.650 8.370 -22.120 1.00 92.38 426 MET A C 1
ATOM 3450 O O . MET A 1 426 ? 20.332 7.366 -21.945 1.00 92.38 426 MET A O 1
ATOM 3454 N N . LYS A 1 427 ? 19.931 9.543 -21.544 1.00 93.69 427 LYS A N 1
ATOM 3455 C CA . LYS A 1 427 ? 21.047 9.717 -20.614 1.00 93.69 427 LYS A CA 1
ATOM 3456 C C . LYS A 1 427 ? 20.910 8.791 -19.405 1.00 93.69 427 LYS A C 1
ATOM 3458 O O . LYS A 1 427 ? 21.871 8.108 -19.078 1.00 93.69 427 LYS A O 1
ATOM 3463 N N . ALA A 1 428 ? 19.725 8.698 -18.801 1.00 93.69 428 ALA A N 1
ATOM 3464 C CA . ALA A 1 428 ? 19.473 7.774 -17.697 1.00 93.69 428 ALA A CA 1
ATOM 3465 C C . ALA A 1 428 ? 19.724 6.309 -18.095 1.00 93.69 428 ALA A C 1
ATOM 3467 O O . ALA A 1 428 ? 20.382 5.579 -17.362 1.00 93.69 428 ALA A O 1
ATOM 3468 N N . ILE A 1 429 ? 19.262 5.881 -19.277 1.00 93.69 429 ILE A N 1
ATOM 3469 C CA . ILE A 1 429 ? 19.511 4.524 -19.792 1.00 93.69 429 ILE A CA 1
ATOM 3470 C C . ILE A 1 429 ? 21.012 4.273 -19.981 1.00 93.69 429 ILE A C 1
ATOM 3472 O O . ILE A 1 429 ? 21.513 3.226 -19.574 1.00 93.69 429 ILE A O 1
ATOM 3476 N N . GLU A 1 430 ? 21.729 5.218 -20.590 1.00 93.12 430 GLU A N 1
ATOM 3477 C CA . GLU A 1 430 ? 23.175 5.134 -20.819 1.00 93.12 430 GLU A CA 1
ATOM 3478 C C . GLU A 1 430 ? 23.958 5.061 -19.499 1.00 93.12 430 GLU A C 1
ATOM 3480 O O . GLU A 1 430 ? 24.807 4.179 -19.341 1.00 93.12 430 GLU A O 1
ATOM 3485 N N . ASP A 1 431 ? 23.618 5.917 -18.531 1.00 93.88 431 ASP A N 1
ATOM 3486 C CA . ASP A 1 431 ? 24.222 5.958 -17.196 1.00 93.88 431 ASP A CA 1
ATOM 3487 C C . ASP A 1 431 ? 23.974 4.634 -16.436 1.00 93.88 431 ASP A C 1
ATOM 3489 O O . ASP A 1 431 ? 24.900 4.053 -15.857 1.00 93.88 431 ASP A O 1
ATOM 3493 N N . SER A 1 432 ? 22.752 4.088 -16.488 1.00 93.62 432 SER A N 1
ATOM 3494 C CA . SER A 1 432 ? 22.418 2.791 -15.880 1.00 93.62 432 SER A CA 1
ATOM 3495 C C . SER A 1 432 ? 23.146 1.619 -16.548 1.00 93.62 432 SER A C 1
ATOM 3497 O O . SER A 1 432 ? 23.624 0.711 -15.869 1.00 93.62 432 SER A O 1
ATOM 3499 N N . LEU A 1 433 ? 23.267 1.619 -17.879 1.00 90.94 433 LEU A N 1
ATOM 3500 C CA . LEU A 1 433 ? 23.986 0.565 -18.602 1.00 90.94 433 LEU A CA 1
ATOM 3501 C C . LEU A 1 433 ? 25.502 0.634 -18.368 1.00 90.94 433 LEU A C 1
ATOM 3503 O O . LEU A 1 433 ? 26.144 -0.412 -18.298 1.00 90.94 433 LEU A O 1
ATOM 3507 N N . GLY A 1 434 ? 26.069 1.836 -18.230 1.00 90.00 434 GLY A N 1
ATOM 3508 C CA . GLY A 1 434 ? 27.494 2.040 -17.957 1.00 90.00 434 GLY A CA 1
ATOM 3509 C C . GLY A 1 434 ? 27.904 1.721 -16.516 1.00 90.00 434 GLY A C 1
ATOM 3510 O O . GLY A 1 434 ? 29.034 1.298 -16.280 1.00 90.00 434 GLY A O 1
ATOM 3511 N N . SER A 1 435 ? 26.994 1.889 -15.554 1.00 89.12 435 SER A N 1
ATOM 3512 C CA . SER A 1 435 ? 27.248 1.632 -14.128 1.00 89.12 435 SER A CA 1
ATOM 3513 C C . SER A 1 435 ? 27.033 0.176 -13.701 1.00 89.12 435 SER A C 1
ATOM 3515 O O . SER A 1 435 ? 27.414 -0.201 -12.589 1.00 89.12 435 SER A O 1
ATOM 3517 N N . ASN A 1 436 ? 26.445 -0.667 -14.555 1.00 80.25 436 ASN A N 1
ATOM 3518 C CA . ASN A 1 436 ? 26.119 -2.040 -14.186 1.00 80.2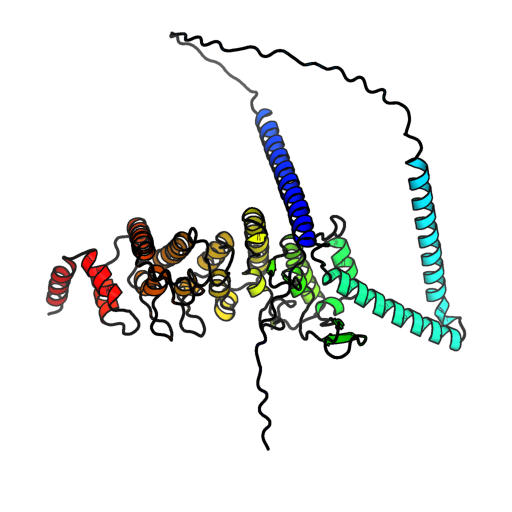5 436 ASN A CA 1
ATOM 3519 C C . ASN A 1 436 ? 27.384 -2.899 -13.992 1.00 80.25 436 ASN A C 1
ATOM 3521 O O . ASN A 1 436 ? 28.128 -3.187 -14.927 1.00 80.25 436 ASN A O 1
ATOM 3525 N N . THR A 1 437 ? 27.599 -3.363 -12.760 1.00 73.00 437 THR A N 1
ATOM 3526 C CA . THR A 1 437 ? 28.767 -4.164 -12.361 1.00 73.00 437 THR A CA 1
ATOM 3527 C C . THR A 1 437 ? 28.637 -5.653 -12.687 1.00 73.00 437 THR A C 1
ATOM 3529 O O . THR A 1 437 ? 29.595 -6.402 -12.499 1.00 73.00 437 THR A O 1
ATOM 3532 N N . ALA A 1 438 ? 27.488 -6.106 -13.203 1.00 75.44 438 ALA A N 1
ATOM 3533 C CA . ALA A 1 438 ? 27.198 -7.520 -13.468 1.00 75.44 438 ALA A CA 1
ATOM 3534 C C . ALA A 1 438 ? 27.944 -8.129 -14.682 1.00 75.44 438 ALA A C 1
ATOM 3536 O O . ALA A 1 438 ? 27.618 -9.236 -15.119 1.00 75.44 438 ALA A O 1
ATOM 3537 N N . GLY A 1 439 ? 28.966 -7.436 -15.193 1.00 74.62 439 GLY A N 1
ATOM 3538 C CA . GLY A 1 439 ? 29.809 -7.843 -16.316 1.00 74.62 439 GLY A CA 1
ATOM 3539 C C . GLY A 1 439 ? 29.329 -7.302 -17.669 1.00 74.62 439 GLY A C 1
ATOM 3540 O O . GLY A 1 439 ? 28.195 -6.833 -17.783 1.00 74.62 439 GLY A O 1
ATOM 3541 N N . PRO A 1 440 ? 30.187 -7.349 -18.706 1.00 74.31 440 PRO A N 1
ATOM 3542 C CA . PRO A 1 440 ? 29.810 -6.925 -20.050 1.00 74.31 440 PRO A CA 1
ATOM 3543 C C . PRO A 1 440 ? 28.640 -7.782 -20.551 1.00 74.31 440 PRO A C 1
ATOM 3545 O O . PRO A 1 440 ? 28.708 -9.014 -20.554 1.00 74.31 440 PRO A O 1
ATOM 3548 N N . TYR A 1 441 ? 27.541 -7.138 -20.942 1.00 79.12 441 TYR A N 1
ATOM 3549 C CA . TYR A 1 441 ? 26.398 -7.831 -21.527 1.00 79.12 441 TYR A CA 1
ATOM 3550 C C . TYR A 1 441 ? 26.751 -8.273 -22.955 1.00 79.12 441 TYR A C 1
ATOM 3552 O O . TYR A 1 441 ? 27.400 -7.540 -23.696 1.00 79.12 441 TYR A O 1
ATOM 3560 N N . ASN A 1 442 ? 26.338 -9.480 -23.354 1.00 86.06 442 ASN A N 1
ATOM 3561 C CA . ASN A 1 442 ? 26.543 -9.950 -24.724 1.00 86.06 442 ASN A CA 1
ATOM 3562 C C . ASN A 1 442 ? 25.573 -9.214 -25.663 1.00 86.06 442 ASN A C 1
ATOM 3564 O O . ASN A 1 442 ? 24.384 -9.545 -25.727 1.00 86.06 442 ASN A O 1
ATOM 3568 N N . VAL A 1 443 ? 26.079 -8.195 -26.358 1.00 88.00 443 VAL A N 1
ATOM 3569 C CA . VAL A 1 443 ? 25.282 -7.335 -27.244 1.00 88.00 443 VAL A CA 1
ATOM 3570 C C . VAL A 1 443 ? 24.730 -8.117 -28.431 1.00 88.00 443 VAL A C 1
ATOM 3572 O O . VAL A 1 443 ? 23.588 -7.884 -28.819 1.00 88.00 443 VAL A O 1
ATOM 3575 N N . VAL A 1 444 ? 25.478 -9.102 -28.943 1.00 89.31 444 VAL A N 1
ATOM 3576 C CA . VAL A 1 444 ? 25.031 -9.988 -30.031 1.00 89.31 444 VAL A CA 1
ATOM 3577 C C . VAL A 1 444 ? 23.789 -10.774 -29.602 1.00 89.31 444 VAL A C 1
ATOM 3579 O O . VAL A 1 444 ? 22.767 -10.738 -30.285 1.00 89.31 444 VAL A O 1
ATOM 3582 N N . ASP A 1 445 ? 23.821 -11.405 -28.423 1.00 87.88 445 ASP A N 1
ATOM 3583 C CA . ASP A 1 445 ? 22.670 -12.158 -27.898 1.00 87.88 445 ASP A CA 1
ATOM 3584 C C . ASP A 1 445 ? 21.449 -11.261 -27.655 1.00 87.88 445 ASP A C 1
ATOM 3586 O O . ASP A 1 445 ? 20.304 -11.669 -27.893 1.00 87.88 445 ASP A O 1
ATOM 3590 N N . ALA A 1 446 ? 21.680 -10.049 -27.137 1.00 89.44 446 ALA A N 1
ATOM 3591 C CA . ALA A 1 446 ? 20.627 -9.066 -26.905 1.00 89.44 446 ALA A CA 1
ATOM 3592 C C . ALA A 1 446 ? 19.990 -8.619 -28.228 1.00 89.44 446 ALA A C 1
ATOM 3594 O O . ALA A 1 446 ? 18.764 -8.575 -28.318 1.00 89.44 446 ALA A O 1
ATOM 3595 N N . LEU A 1 447 ? 20.810 -8.366 -29.252 1.00 91.44 447 LEU A N 1
ATOM 3596 C CA . LEU A 1 447 ? 20.381 -7.946 -30.583 1.00 91.44 447 LEU A CA 1
ATOM 3597 C C . LEU A 1 447 ? 19.562 -9.036 -31.279 1.00 91.44 447 LEU A C 1
ATOM 3599 O O . LEU A 1 447 ? 18.455 -8.760 -31.736 1.00 91.44 447 LEU A O 1
ATOM 3603 N N . ILE A 1 448 ? 20.056 -10.279 -31.294 1.00 89.94 448 ILE A N 1
ATOM 3604 C CA . ILE A 1 448 ? 19.337 -11.421 -31.877 1.00 89.94 448 ILE A CA 1
ATOM 3605 C C . ILE A 1 448 ? 18.003 -11.625 -31.155 1.00 89.94 448 ILE A C 1
ATOM 3607 O O . ILE A 1 448 ? 16.970 -11.764 -31.802 1.00 89.94 448 ILE A O 1
ATOM 3611 N N . THR A 1 449 ? 17.997 -11.591 -29.818 1.00 89.25 449 THR A N 1
ATOM 3612 C CA . THR A 1 449 ? 16.757 -11.768 -29.045 1.00 89.25 449 THR A CA 1
ATOM 3613 C C . THR A 1 449 ? 15.753 -10.651 -29.327 1.00 89.25 449 THR A C 1
ATOM 3615 O O . THR A 1 449 ? 14.575 -10.933 -29.525 1.00 89.25 449 THR A O 1
ATOM 3618 N N . ALA A 1 450 ? 16.210 -9.398 -29.375 1.00 91.19 450 ALA A N 1
ATOM 3619 C CA . ALA A 1 450 ? 15.358 -8.259 -29.692 1.00 91.19 450 ALA A CA 1
ATOM 3620 C C . ALA A 1 450 ? 14.784 -8.332 -31.116 1.00 91.19 450 ALA A C 1
ATOM 3622 O O . ALA A 1 450 ? 13.671 -7.872 -31.339 1.00 91.19 450 ALA A O 1
ATOM 3623 N N . ALA A 1 451 ? 15.523 -8.916 -32.064 1.00 92.75 451 ALA A N 1
ATOM 3624 C CA . ALA A 1 451 ? 15.082 -9.067 -33.447 1.00 92.75 451 ALA A CA 1
ATOM 3625 C C . ALA A 1 451 ? 14.050 -10.194 -33.649 1.00 92.75 451 ALA A C 1
ATOM 3627 O O . ALA A 1 451 ? 13.237 -10.098 -34.566 1.00 92.75 451 ALA A O 1
ATOM 3628 N N . ILE A 1 452 ? 14.074 -11.252 -32.824 1.00 93.81 452 ILE A N 1
ATOM 3629 C CA . ILE A 1 452 ? 13.159 -12.406 -32.954 1.00 93.81 452 ILE A CA 1
ATOM 3630 C C . ILE A 1 452 ? 11.909 -12.321 -32.066 1.00 93.81 452 ILE A C 1
ATOM 3632 O O . ILE A 1 452 ? 10.924 -12.999 -32.351 1.00 93.81 452 ILE A O 1
ATOM 3636 N N . ASP A 1 453 ? 11.939 -11.543 -30.980 1.00 91.56 453 ASP A N 1
ATOM 3637 C CA . ASP A 1 453 ? 10.810 -11.411 -30.052 1.00 91.56 453 ASP A CA 1
ATOM 3638 C C . ASP A 1 453 ? 9.797 -10.375 -30.567 1.00 91.56 453 ASP A C 1
ATOM 3640 O O . ASP A 1 453 ? 10.037 -9.169 -30.527 1.00 91.56 453 ASP A O 1
ATOM 3644 N N . GLU A 1 454 ? 8.629 -10.836 -31.024 1.00 93.50 454 GLU A N 1
ATOM 3645 C CA . GLU A 1 454 ? 7.562 -9.980 -31.570 1.00 93.50 454 GLU A CA 1
ATOM 3646 C C . GLU A 1 454 ? 6.996 -8.959 -30.562 1.00 93.50 454 GLU A C 1
ATOM 3648 O O . GLU A 1 454 ? 6.419 -7.925 -30.943 1.00 93.50 454 GLU A O 1
ATOM 3653 N N . HIS A 1 455 ? 7.183 -9.220 -29.265 1.00 91.94 455 HIS A N 1
ATOM 3654 C CA . HIS A 1 455 ? 6.764 -8.328 -28.191 1.00 91.94 455 HIS A CA 1
ATOM 3655 C C . HIS A 1 455 ? 7.782 -7.221 -27.906 1.00 91.94 455 HIS A C 1
ATOM 3657 O O . HIS A 1 455 ? 7.447 -6.274 -27.190 1.00 91.94 455 HIS A O 1
ATOM 3663 N N . VAL A 1 456 ? 8.988 -7.299 -28.474 1.00 91.25 456 VAL A N 1
ATOM 3664 C CA . VAL A 1 456 ? 10.017 -6.262 -28.383 1.00 91.25 456 VAL A CA 1
ATOM 3665 C C . VAL A 1 456 ? 9.870 -5.289 -29.557 1.00 91.25 456 VAL A C 1
ATOM 3667 O O . VAL A 1 456 ? 9.674 -5.669 -30.710 1.00 91.25 456 VAL A O 1
ATOM 3670 N N . HIS A 1 457 ? 9.892 -3.988 -29.273 1.00 94.50 457 HIS A N 1
ATOM 3671 C CA . HIS A 1 457 ? 9.845 -2.954 -30.307 1.00 94.50 457 HIS A CA 1
ATOM 3672 C C . HIS A 1 457 ? 11.192 -2.809 -31.034 1.00 94.50 457 HIS A C 1
ATOM 3674 O O . HIS A 1 457 ? 12.253 -2.955 -30.426 1.00 94.50 457 HIS A O 1
ATOM 3680 N N . LEU A 1 458 ? 11.147 -2.452 -32.325 1.00 94.19 458 LEU A N 1
ATOM 3681 C CA . LEU A 1 458 ? 12.326 -2.331 -33.194 1.00 94.19 458 LEU A CA 1
ATOM 3682 C C . LEU A 1 458 ? 13.335 -1.276 -32.700 1.00 94.19 458 LEU A C 1
ATOM 3684 O O . LEU A 1 458 ? 14.527 -1.386 -32.974 1.00 94.19 458 LEU A O 1
ATOM 3688 N N . ASP A 1 459 ? 12.893 -0.302 -31.903 1.00 90.94 459 ASP A N 1
ATOM 3689 C CA . ASP A 1 459 ? 13.780 0.681 -31.261 1.00 90.94 459 ASP A CA 1
ATOM 3690 C C . ASP A 1 459 ? 14.857 0.022 -30.385 1.00 90.94 459 ASP A C 1
ATOM 3692 O O . ASP A 1 459 ? 15.947 0.571 -30.259 1.00 90.94 459 ASP A O 1
ATOM 3696 N N . CYS A 1 460 ? 14.603 -1.176 -29.843 1.00 90.06 460 CYS A N 1
ATOM 3697 C CA . CYS A 1 460 ? 15.612 -1.954 -29.121 1.00 90.06 460 CYS A CA 1
ATOM 3698 C C . CYS A 1 460 ? 16.795 -2.314 -30.027 1.00 90.06 460 CYS A C 1
ATOM 3700 O O . CYS A 1 460 ? 17.954 -2.137 -29.658 1.00 90.06 460 CYS A O 1
ATOM 3702 N N . VAL A 1 461 ? 16.499 -2.778 -31.246 1.00 91.25 461 VAL A N 1
ATOM 3703 C CA . VAL A 1 461 ? 17.499 -3.138 -32.259 1.00 91.25 461 VAL A CA 1
ATOM 3704 C C . VAL A 1 461 ? 18.302 -1.902 -32.656 1.00 91.25 461 VAL A C 1
ATOM 3706 O O . VAL A 1 461 ? 19.531 -1.945 -32.664 1.00 91.25 461 VAL A O 1
ATOM 3709 N N . TYR A 1 462 ? 17.628 -0.776 -32.909 1.00 93.31 462 TYR A N 1
ATOM 3710 C CA . TYR A 1 462 ? 18.304 0.485 -33.219 1.00 93.31 462 TYR A CA 1
ATOM 3711 C C . TYR A 1 462 ? 19.180 0.988 -32.067 1.00 93.31 462 TYR A C 1
ATOM 3713 O O . TYR A 1 462 ? 20.297 1.443 -32.319 1.00 93.31 462 TYR A O 1
ATOM 3721 N N . LEU A 1 463 ? 18.716 0.885 -30.816 1.00 91.00 463 LEU A N 1
ATOM 3722 C CA . LEU A 1 463 ? 19.497 1.259 -29.636 1.00 91.00 463 LEU A CA 1
ATOM 3723 C C . LEU A 1 463 ? 20.779 0.422 -29.542 1.00 91.00 463 LEU A C 1
ATOM 3725 O O . LEU A 1 463 ? 21.863 0.980 -29.378 1.00 91.00 463 LEU A O 1
ATOM 3729 N N . LEU A 1 464 ? 20.669 -0.901 -29.682 1.00 90.69 464 LEU A N 1
ATOM 3730 C CA . LEU A 1 464 ? 21.810 -1.814 -29.593 1.00 90.69 464 LEU A CA 1
ATOM 3731 C C . LEU A 1 464 ? 22.829 -1.573 -30.718 1.00 90.69 464 LEU A C 1
ATOM 3733 O O . LEU A 1 464 ? 24.022 -1.470 -30.441 1.00 90.69 464 LEU A O 1
ATOM 3737 N N . LEU A 1 465 ? 22.368 -1.387 -31.961 1.00 93.69 465 LEU A N 1
ATOM 3738 C CA . LEU A 1 465 ? 23.235 -1.058 -33.102 1.00 93.69 465 LEU A CA 1
ATOM 3739 C C . LEU A 1 465 ? 23.931 0.298 -32.942 1.00 93.69 465 LEU A C 1
ATOM 3741 O O . LEU A 1 465 ? 25.072 0.464 -33.364 1.00 93.69 465 LEU A O 1
ATOM 3745 N N . ARG A 1 466 ? 23.262 1.281 -32.331 1.00 91.75 466 ARG A N 1
ATOM 3746 C CA . ARG A 1 466 ? 23.858 2.596 -32.075 1.00 91.75 466 ARG A CA 1
ATOM 3747 C C . ARG A 1 466 ? 24.950 2.534 -31.005 1.00 91.75 466 ARG A C 1
ATOM 3749 O O . ARG A 1 466 ? 25.912 3.293 -31.101 1.00 91.75 466 ARG A O 1
ATOM 3756 N N . ARG A 1 467 ? 24.800 1.664 -30.001 1.00 89.00 467 ARG A N 1
ATOM 3757 C CA . ARG A 1 467 ? 25.795 1.471 -28.934 1.00 89.00 467 ARG A CA 1
ATOM 3758 C C . ARG A 1 467 ? 27.038 0.737 -29.432 1.00 89.00 467 ARG A C 1
ATOM 3760 O O . ARG A 1 467 ? 28.146 1.148 -29.110 1.00 89.00 467 ARG A O 1
ATOM 3767 N N . GLU A 1 468 ? 26.858 -0.315 -30.226 1.00 92.06 468 GLU A N 1
ATOM 3768 C CA . GLU A 1 468 ? 27.961 -1.104 -30.783 1.00 92.06 468 GLU A CA 1
ATOM 3769 C C . GLU A 1 468 ? 27.762 -1.330 -32.287 1.00 92.06 468 GLU A C 1
ATOM 3771 O O . GLU A 1 468 ? 27.276 -2.383 -32.696 1.00 92.06 468 GLU A O 1
ATOM 3776 N N . PRO A 1 469 ? 28.155 -0.374 -33.148 1.00 93.12 469 PRO A N 1
ATOM 3777 C CA . PRO A 1 469 ? 27.924 -0.481 -34.592 1.00 93.12 469 PRO A CA 1
ATOM 3778 C C . PRO A 1 469 ? 28.615 -1.694 -35.237 1.00 93.12 469 PRO A C 1
ATOM 3780 O O . PRO A 1 469 ? 28.125 -2.217 -36.235 1.00 93.12 469 PRO A O 1
ATOM 3783 N N . ASN A 1 470 ? 29.701 -2.190 -34.635 1.00 93.88 470 ASN A N 1
ATOM 3784 C CA . ASN A 1 470 ? 30.450 -3.354 -35.122 1.00 93.88 470 ASN A CA 1
ATOM 3785 C C . ASN A 1 470 ? 29.807 -4.697 -34.723 1.00 93.88 470 ASN A C 1
ATOM 3787 O O . ASN A 1 470 ? 30.313 -5.753 -35.089 1.00 93.88 470 ASN A O 1
ATOM 3791 N N . VAL A 1 471 ? 28.693 -4.695 -33.980 1.00 92.44 471 VAL A N 1
ATOM 3792 C CA . VAL A 1 471 ? 2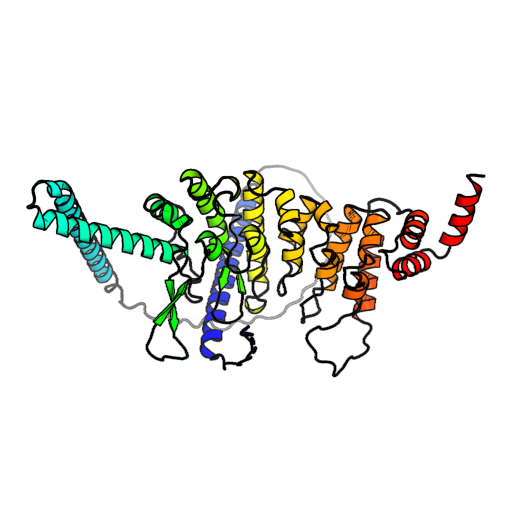8.018 -5.930 -33.542 1.00 92.44 471 VAL A CA 1
ATOM 3793 C C . VAL A 1 471 ? 27.577 -6.810 -34.718 1.00 92.44 471 VAL A C 1
ATOM 3795 O O . VAL A 1 471 ? 27.506 -8.028 -34.578 1.00 92.44 471 VAL A O 1
ATOM 3798 N N . LEU A 1 472 ? 27.322 -6.213 -35.887 1.00 91.50 472 LEU A N 1
ATOM 3799 C CA . LEU A 1 472 ? 26.962 -6.946 -37.102 1.00 91.50 472 LEU A CA 1
ATOM 3800 C C . LEU A 1 472 ? 28.126 -7.795 -37.635 1.00 91.50 472 LEU A C 1
ATOM 3802 O O . LEU A 1 472 ? 27.893 -8.919 -38.058 1.00 91.50 472 LEU A O 1
ATOM 3806 N N . GLU A 1 473 ? 29.369 -7.313 -37.538 1.00 92.06 473 GLU A N 1
ATOM 3807 C CA . GLU A 1 473 ? 30.564 -8.080 -37.935 1.00 92.06 473 GLU A CA 1
ATOM 3808 C C . GLU A 1 473 ? 30.770 -9.295 -37.017 1.00 92.06 473 GLU A C 1
ATOM 3810 O O . GLU A 1 473 ? 31.202 -10.364 -37.448 1.00 92.06 473 GLU A O 1
ATOM 3815 N N . ASN A 1 474 ? 30.394 -9.153 -35.742 1.00 87.56 474 ASN A N 1
ATOM 3816 C CA . ASN A 1 474 ? 30.467 -10.240 -34.771 1.00 87.56 474 ASN A CA 1
ATOM 3817 C C . ASN A 1 474 ? 29.419 -11.331 -35.039 1.00 87.56 474 ASN A C 1
ATOM 3819 O O . ASN A 1 474 ? 29.688 -12.495 -34.748 1.00 87.56 474 ASN A O 1
ATOM 3823 N N . ILE A 1 475 ? 28.252 -10.993 -35.602 1.00 86.44 475 ILE A N 1
ATOM 3824 C CA . ILE A 1 475 ? 27.218 -11.985 -35.943 1.00 86.44 475 ILE A CA 1
ATOM 3825 C C . ILE A 1 475 ? 27.725 -12.949 -37.017 1.00 86.44 475 ILE A C 1
ATOM 3827 O O . ILE A 1 475 ? 27.549 -14.156 -36.861 1.00 86.44 475 ILE A O 1
ATOM 3831 N N . ASP A 1 476 ? 28.401 -12.443 -38.051 1.00 81.06 476 ASP A N 1
ATOM 3832 C CA . ASP A 1 476 ? 28.947 -13.285 -39.123 1.00 81.06 476 ASP A CA 1
ATOM 3833 C C . ASP A 1 476 ? 29.948 -14.307 -38.563 1.00 81.06 476 ASP A C 1
ATOM 3835 O O . ASP A 1 476 ? 29.871 -15.495 -38.871 1.00 81.06 476 ASP A O 1
ATOM 3839 N N . SER A 1 477 ? 30.805 -13.881 -37.626 1.00 82.88 477 SER A N 1
ATOM 3840 C CA . SER A 1 477 ? 31.769 -14.782 -36.981 1.00 82.88 477 SER A CA 1
ATOM 3841 C C . SER A 1 477 ? 31.125 -15.889 -36.136 1.00 82.88 477 SER A C 1
ATOM 3843 O O . SER A 1 477 ? 31.700 -16.967 -36.005 1.00 82.88 477 SER A O 1
ATOM 3845 N N . VAL A 1 478 ? 29.937 -15.645 -35.569 1.00 79.69 478 VAL A N 1
ATOM 3846 C CA . VAL A 1 478 ? 29.190 -16.645 -34.788 1.00 79.69 478 VAL A CA 1
ATOM 3847 C C . VAL A 1 478 ? 28.517 -17.654 -35.717 1.00 79.69 478 VAL A C 1
ATOM 3849 O O . VAL A 1 478 ? 28.529 -18.852 -35.436 1.00 79.69 478 VAL A O 1
ATOM 3852 N N . LEU A 1 479 ? 27.969 -17.191 -36.843 1.00 78.88 479 LEU A N 1
ATOM 3853 C CA . LEU A 1 479 ? 27.323 -18.058 -37.832 1.00 78.88 479 LEU A CA 1
ATOM 3854 C C . LEU A 1 479 ? 28.317 -19.007 -38.520 1.00 78.88 479 LEU A C 1
ATOM 3856 O O . LEU A 1 479 ? 27.941 -20.128 -38.856 1.00 78.88 479 LEU A O 1
ATOM 3860 N N . ASP A 1 480 ? 29.579 -18.600 -38.663 1.00 80.81 480 ASP A N 1
ATOM 3861 C CA . ASP A 1 480 ? 30.633 -19.421 -39.269 1.00 80.81 480 ASP A CA 1
ATOM 3862 C C . ASP A 1 480 ? 31.150 -20.554 -38.358 1.00 80.81 480 ASP A C 1
ATOM 3864 O O . ASP A 1 480 ? 31.809 -21.474 -38.840 1.00 80.81 480 ASP A O 1
ATOM 3868 N N . THR A 1 481 ? 30.870 -20.527 -37.047 1.00 72.19 481 THR A N 1
ATOM 3869 C CA . THR A 1 481 ? 31.404 -21.528 -36.095 1.00 72.19 481 THR A CA 1
ATOM 3870 C C . THR A 1 481 ? 30.580 -22.812 -35.944 1.00 72.19 481 THR A C 1
ATOM 3872 O O . THR A 1 481 ? 31.080 -23.767 -35.348 1.00 72.19 481 THR A O 1
ATOM 3875 N N . ASP A 1 482 ? 29.372 -22.870 -36.515 1.00 60.88 482 ASP A N 1
ATOM 3876 C CA . ASP A 1 482 ? 28.450 -24.018 -36.409 1.00 60.88 482 ASP A CA 1
ATOM 3877 C C . ASP A 1 482 ? 28.262 -24.805 -37.733 1.00 60.88 482 ASP A C 1
ATOM 3879 O O . ASP A 1 482 ? 27.391 -25.678 -37.818 1.00 60.88 482 ASP A O 1
ATOM 3883 N N . GLY A 1 483 ? 29.070 -24.521 -38.765 1.00 51.19 483 GLY A N 1
ATOM 3884 C CA . GLY A 1 483 ? 29.121 -25.262 -40.040 1.00 51.19 483 GLY A CA 1
ATOM 3885 C C . GLY A 1 483 ? 30.346 -26.159 -40.153 1.00 51.19 483 GLY A C 1
ATOM 3886 O O . GLY A 1 483 ? 30.196 -27.284 -40.688 1.00 51.19 483 GLY A O 1
#

Sequence (483 aa):
MSKKYSLLALTNTYPVNRSDVFVNERCLLRDIETTSKEQKAKDRKQRVGAMEDNDTSDDGDDDERSLAMDDNDTSDDDDDERSLAMEDNDTSDDDDERSQASIEREQAADERCAKLITVLQRKGEFSNRTRNKTDALVQSFLHYLEADIYDMLCERGIDSCYYSAEDTEAKIETAIRFFPNVLSSSLSQDVAWDAEEPGEFVPLTYPNLHPIHRIINIRDYGVNFYCNYRGAPFIMLFVRLAIEFDQFTEELRGGLLCENIDGSNVLQSLMSSSNLLFGRDHNRLVDETFLEVLIQLRRIGLLTKEDIRRYGLLNRLLTSNYYFAENRFRFLVEWDPSAVREANNSGSLPLHNCNKYNKDNHNFVERFQLVFEYGIRYYPKKIGISLLFKKDSNGITPFQVACSNIAHGITSFQIDNSNVGYEDTMKAIEDSLGSNTAGPYNVVDALITAAIDEHVHLDCVYLLLRREPNVLENIDSVLDTDG

Organism: NCBI:txid635003

Secondary structure (DSSP, 8-state):
-----------------HHHHHHHHHHHHHHHHHHHHHHHHHHHHHHHHTTSS---------------------------------------SHHHHHHHHHHHHHHHHHHHHHHHHHHHHTGGGS-HHHHHHHHHHHHHHHHHHHHHHHHHHH---GGG----TT--HHHHHHHHHH-GGGGT----EEEEEPSSSTT-EEEEE-TT--HHHHTTEEE-SSS-EEE-TTTTTHHHHHHHHHHHTT-S-GGGTTTTT---TTS--HHHHTT----GGGHHHHHHHHHHHHHHHHHHHHHTT-S-HHHHHHTTHHHHHHT-SS---HHHHHHHHHH-GGGGG---TTS--GGGGGGSS-SSTTSHHHHHHHHHHHHHHHSTTHHHHHHTTB--TTS--HHHHHHT---TTS-SS-----THHHHHHHHHHHHHHHH--S----HHHHHHHHHH-TTB-THHHHHHHHH-TTHHHHHHHHHGGG-

Radius of gyration: 31.93 Å; chains: 1; bounding box: 99×73×83 Å

Foldseek 3Di:
DDDDDDDDDDPDDDPDDVVVLVVLVVVLVVVVVVVVVVVVVVVVVVVVVVVPPDDDDDDDDDDDDDDDDDDDDDDDDDDDPPDPPDDPDDDPPPVVVVVVVVVVVVVVVVVVVVVLVVCVVCLVVDDPVVNVVNVVVVVVVVVVLLVVLLCVLQPDDSVCLDPPPPDDLVNNLVSCVSPVLLQLDLPQQPWDQDPVDHPDTHRDRFPQDGSLNSLQWDDDPPPWIAGSLVSLVCNVVQLVSLVVVVNDDVVCSSVQCGAGSVRDGVLLSLLEFGACSSPDVSRQSSLVSSLVSQVVCVVVPNDDLVCCQVRVSLLSNLLHQHDRSVNVNCVNCVRPVVSQVHADPQQDGSLLSLQDHYPPPDCSLVSNLVSLLSLCQVVVELRSLQQQFFQTNVGDGSLCSQQVNPNVPDPPDDPPVPSVSNVSNVVSVVVSNVPHPPDDYLLLVNLVCLVPDPRGDCVSNVVSCVVPVCSVVVVVVVVVPPD

pLDDT: mean 81.36, std 19.26, range [27.16, 98.69]